Protein AF-A0A2I0TEC6-F1 (afdb_monomer_lite)

Organism: NCBI:txid1758121

InterPro domains:
  IPR001214 SET domain [PF00856] (135-244)
  IPR001214 SET domain [PS50280] (122-244)
  IPR007237 CD20-like, transmembrane domain [PF04103] (288-360)
  IPR017155 Histone-lysine N-methyltransferase SETD7 [PS51577] (3-281)
  IPR044436 SETD7, SET domain [cd10530] (123-245)
  IPR046341 SET domain superfamily [G3DSA:2.170.270.10] (109-244)
  IPR046341 SET domain superfamily [SSF82199] (108-261)
  IPR054533 Histone-lysine methyltransferase SETD7, N-terminal [PF22648] (5-74)

Secondary structure (DSSP, 8-state):
--------EEEEE-TTS-EEEEE--TTS---EEEEEEEPTTSSEEEEEEEETTEEEEEEEEEEEEEETTEEEEEEPTTPPPB-TTBTB--GGGG-TTS-------------S-----HHHHHHEEEEE-SSTT--EEEEESS-B-TT-EEEEE--EEEEHHHHHTS-GGG-TT-EE-SSSEEEE--TTTTSTTT--S--GGGPEE-SS-SEEEEEEEETTTEEEEEEEESS-B-TTPEEEE-----SS-TT-SS-SS-HHHHHHHHHHHHHHHHHH-TTSS-SS------------------TTTHHHHHHHHHHHHHHHHHTT-HHHHHHHHHHHHHHHHHHHHHHHHHHHHHHHHHHHHTT--------------------------

pLDDT: mean 72.59, std 25.25, range [22.59, 98.75]

Radius of gyration: 31.54 Å; chains: 1; bounding box: 117×56×92 Å

Sequence (389 aa):
MCVRINKCLVYAAKQDGGSLVGEVNEEGEMTGEKIAYVYPDGKTAYSGRFIDGEMIEAKLATLTSVEDGKPQFEVVPGSAKLASGCGALHSVCLAERHASHTVSYPPYRCSKVTRVNHQAGGKVYVDVSLISSAGEGLFSKIAAEASTVMSFYNGVRITHQEVDSRDWALNGNTISLDEETVIDVPEPYNHAAKYCASLGHKANHSFTPNCIYDPFVHPRFGPIKCIRTIRAVEKDEELTVAYGYDHNPVGQNGPEAPEWYQLELKAFQAAQQNYSDPSLENEDLLCSGLSSESDTCLPVANPFCALQVMGVPGVLALFSSQRKNPVLVNVLIVASIVSCVAILIVIVYSSLTLNYGEEEELSSAPIHVIHTVLGAEFLTSQIGFQPRT

Structure (mmCIF, N/CA/C/O backbone):
data_AF-A0A2I0TEC6-F1
#
_entry.id   AF-A0A2I0TEC6-F1
#
loop_
_atom_site.group_PDB
_atom_site.id
_atom_site.type_symbol
_atom_site.label_atom_id
_atom_site.label_alt_id
_atom_site.label_comp_id
_atom_site.label_asym_id
_atom_site.label_entity_id
_atom_site.label_seq_id
_atom_site.pdbx_PDB_ins_code
_atom_site.Cartn_x
_atom_site.Cartn_y
_atom_site.Cartn_z
_atom_site.occupancy
_atom_site.B_iso_or_equiv
_atom_site.auth_seq_id
_atom_site.auth_comp_id
_atom_site.auth_asym_id
_atom_site.auth_atom_id
_atom_site.pdbx_PDB_model_num
ATOM 1 N N . MET A 1 1 ? -26.319 22.690 38.314 1.00 34.12 1 MET A N 1
ATOM 2 C CA . MET A 1 1 ? -25.670 21.363 38.314 1.00 34.12 1 MET A CA 1
ATOM 3 C C . MET A 1 1 ? -26.484 20.447 37.410 1.00 34.12 1 MET A C 1
ATOM 5 O O . MET A 1 1 ? -27.540 19.984 37.809 1.00 34.12 1 MET A O 1
ATOM 9 N N . CYS A 1 2 ? -26.060 20.289 36.159 1.00 22.59 2 CYS A N 1
ATOM 10 C CA . CYS A 1 2 ? -26.594 19.295 35.229 1.00 22.59 2 CYS A CA 1
ATOM 11 C C . CYS A 1 2 ? -25.432 18.942 34.299 1.00 22.59 2 CYS A C 1
ATOM 13 O O . CYS A 1 2 ? -25.095 19.706 33.399 1.00 22.59 2 CYS A O 1
ATOM 15 N N . VAL A 1 3 ? -24.726 17.862 34.627 1.00 28.20 3 VAL A N 1
ATOM 16 C CA . VAL A 1 3 ? -23.603 17.359 33.837 1.00 28.20 3 VAL A CA 1
ATOM 17 C C . VAL A 1 3 ? -24.204 16.438 32.778 1.00 28.20 3 VAL A C 1
ATOM 19 O O . VAL A 1 3 ? -24.692 15.360 33.108 1.00 28.20 3 VAL A O 1
ATOM 22 N N . ARG A 1 4 ? -24.210 16.859 31.511 1.00 29.78 4 ARG A N 1
ATOM 23 C CA . ARG A 1 4 ? -24.381 15.931 30.386 1.00 29.78 4 ARG A CA 1
ATOM 24 C C . ARG A 1 4 ? -22.997 15.410 30.011 1.00 29.78 4 ARG A C 1
ATOM 26 O O . ARG A 1 4 ? -22.290 16.047 29.242 1.00 29.78 4 ARG A O 1
ATOM 33 N N . ILE A 1 5 ? -22.613 14.269 30.580 1.00 41.50 5 ILE A N 1
ATOM 34 C CA . ILE A 1 5 ? -21.469 13.478 30.110 1.00 41.50 5 ILE A CA 1
ATOM 35 C C . ILE A 1 5 ? -21.964 12.670 28.909 1.00 41.50 5 ILE A C 1
ATOM 37 O O . ILE A 1 5 ? -22.405 11.534 29.067 1.00 41.50 5 ILE A O 1
ATOM 41 N N . ASN A 1 6 ? -21.956 13.254 27.713 1.00 42.88 6 ASN A N 1
ATOM 42 C CA . ASN A 1 6 ? -22.162 12.471 26.499 1.00 42.88 6 ASN A CA 1
ATOM 43 C C . ASN A 1 6 ? -20.790 12.093 25.946 1.00 42.88 6 ASN A C 1
ATOM 45 O O . ASN A 1 6 ? -20.133 12.893 25.293 1.00 42.88 6 ASN A O 1
ATOM 49 N N . LYS A 1 7 ? -20.377 10.859 26.245 1.00 54.72 7 LYS A N 1
ATOM 50 C CA . LYS A 1 7 ? -19.297 10.138 25.564 1.00 54.72 7 LYS A CA 1
ATOM 51 C C . LYS A 1 7 ? -19.618 10.103 24.068 1.00 54.72 7 LYS A C 1
ATOM 53 O O . LYS A 1 7 ? -20.431 9.288 23.631 1.00 54.72 7 LYS A O 1
ATOM 58 N N . CYS A 1 8 ? -19.063 11.036 23.303 1.00 65.88 8 CYS A N 1
ATOM 59 C CA . CYS A 1 8 ? -19.247 11.074 21.860 1.00 65.88 8 CYS A CA 1
ATOM 60 C C . CYS A 1 8 ? -18.407 9.959 21.236 1.00 65.88 8 CYS A C 1
ATOM 62 O O . CYS A 1 8 ? -17.189 9.919 21.400 1.00 65.88 8 CYS A O 1
ATOM 64 N N . LEU A 1 9 ? -19.071 9.043 20.537 1.00 74.44 9 LEU A N 1
ATOM 65 C CA . LEU A 1 9 ? -18.396 8.123 19.639 1.00 74.44 9 LEU A CA 1
ATOM 66 C C . LEU A 1 9 ? -17.960 8.915 18.406 1.00 74.44 9 LEU A C 1
ATOM 68 O O . LEU A 1 9 ? -18.792 9.559 17.766 1.00 74.44 9 LEU A O 1
ATOM 72 N N . VAL A 1 10 ? -16.675 8.871 18.078 1.00 77.31 10 VAL A N 1
ATOM 73 C CA . VAL A 1 10 ? -16.126 9.597 16.929 1.00 77.31 10 VAL A CA 1
ATOM 74 C C . VAL A 1 10 ? -15.660 8.599 15.875 1.00 77.31 10 VAL A C 1
ATOM 76 O O . VAL A 1 10 ? -15.086 7.568 16.209 1.00 77.31 10 VAL A O 1
ATOM 79 N N . TYR A 1 11 ? -15.913 8.914 14.604 1.00 76.69 11 TYR A N 1
ATOM 80 C CA . TYR A 1 11 ? -15.337 8.229 13.448 1.00 76.69 11 TYR A CA 1
ATOM 81 C C . TYR A 1 11 ? -14.369 9.187 12.762 1.00 76.69 11 TYR A C 1
ATOM 83 O O . TYR A 1 11 ? -14.788 10.127 12.089 1.00 76.69 11 TYR A O 1
ATOM 91 N N . ALA A 1 12 ? -13.071 8.962 12.937 1.00 74.38 12 ALA A N 1
ATOM 92 C CA . ALA A 1 12 ? -12.045 9.730 12.246 1.00 74.38 12 ALA A CA 1
ATOM 93 C C . ALA A 1 12 ? -11.629 8.974 10.980 1.00 74.38 12 ALA A C 1
ATOM 95 O O . ALA A 1 12 ? -10.814 8.051 11.046 1.00 74.38 12 ALA A O 1
ATOM 96 N N . ALA A 1 13 ? -12.230 9.334 9.843 1.00 76.62 13 ALA A N 1
ATOM 97 C CA . ALA A 1 13 ? -11.869 8.783 8.541 1.00 76.62 13 ALA A CA 1
ATOM 98 C C . ALA A 1 13 ? -10.484 9.283 8.111 1.00 76.62 13 ALA A C 1
ATOM 100 O O . ALA A 1 13 ? -10.182 10.474 8.196 1.00 76.62 13 ALA A O 1
ATOM 101 N N . LYS A 1 14 ? -9.645 8.365 7.638 1.00 76.31 14 LYS A N 1
ATOM 102 C CA . LYS A 1 14 ? -8.338 8.660 7.056 1.00 76.31 14 LYS A CA 1
ATOM 103 C C . LYS A 1 14 ? -8.447 8.686 5.534 1.00 76.31 14 LYS A C 1
ATOM 105 O O . LYS A 1 14 ? -9.294 8.015 4.949 1.00 76.31 14 LYS A O 1
ATOM 110 N N . GLN A 1 15 ? -7.557 9.439 4.891 1.00 78.00 15 GLN A N 1
ATOM 111 C CA . GLN A 1 15 ? -7.511 9.564 3.427 1.00 78.00 15 GLN A CA 1
ATOM 112 C C . GLN A 1 15 ? -7.308 8.211 2.719 1.00 78.00 15 GLN A C 1
ATOM 114 O O . GLN A 1 15 ? -7.728 8.041 1.581 1.00 78.00 15 GLN A O 1
ATOM 119 N N . ASP A 1 16 ? -6.716 7.234 3.410 1.00 76.38 16 ASP A N 1
ATOM 120 C CA . ASP A 1 16 ? -6.449 5.889 2.897 1.00 76.38 16 ASP A CA 1
ATOM 121 C C . ASP A 1 16 ? -7.663 4.932 2.917 1.00 76.38 16 ASP A C 1
ATOM 123 O O . ASP A 1 16 ? -7.581 3.815 2.385 1.00 76.38 16 ASP A O 1
ATOM 127 N N . GLY A 1 17 ? -8.790 5.372 3.491 1.00 83.00 17 GLY A N 1
ATOM 128 C CA . GLY A 1 17 ? -10.029 4.609 3.663 1.00 83.00 17 GLY A CA 1
ATOM 129 C C . GLY A 1 17 ? -10.168 3.919 5.026 1.00 83.00 17 GLY A C 1
ATOM 130 O O . GLY A 1 17 ? -11.233 3.383 5.325 1.00 83.00 17 GLY A O 1
ATOM 131 N N . GLY A 1 18 ? -9.130 3.920 5.866 1.00 87.69 18 GLY A N 1
ATOM 132 C CA . GLY A 1 18 ? -9.217 3.448 7.246 1.00 87.69 18 GLY A CA 1
ATOM 133 C C . GLY A 1 18 ? -9.944 4.442 8.155 1.00 87.69 18 GLY A C 1
ATOM 134 O O . GLY A 1 18 ? -10.131 5.610 7.815 1.00 87.69 18 GLY A O 1
ATOM 135 N N . SER A 1 19 ? -10.342 4.003 9.347 1.00 90.56 19 SER A N 1
ATOM 136 C CA . SER A 1 19 ? -10.942 4.891 10.349 1.00 90.56 19 SER A CA 1
ATOM 137 C C . SER A 1 19 ? -10.558 4.518 11.774 1.00 90.56 19 SER A C 1
ATOM 139 O O . SER A 1 19 ? -10.390 3.346 12.097 1.00 90.56 19 SER A O 1
ATOM 141 N N . LEU A 1 20 ? -10.417 5.520 12.642 1.00 91.56 20 LEU A N 1
ATOM 142 C CA . LEU A 1 20 ? -10.380 5.315 14.091 1.00 91.56 20 LEU A CA 1
ATOM 143 C C . LEU A 1 20 ? -11.779 5.513 14.662 1.00 91.56 20 LEU A C 1
ATOM 145 O O . LEU A 1 20 ? -12.455 6.483 14.317 1.00 91.56 20 LEU A O 1
ATOM 149 N N . VAL A 1 21 ? -12.188 4.603 15.541 1.00 92.06 21 VAL A N 1
ATOM 150 C CA . VAL A 1 21 ? -13.490 4.634 16.193 1.00 92.06 21 VAL A CA 1
ATOM 151 C C . VAL A 1 21 ? -13.386 4.315 17.677 1.00 92.06 21 VAL A C 1
ATOM 153 O O . VAL A 1 21 ? -12.725 3.360 18.084 1.00 92.06 21 VAL A O 1
ATOM 156 N N . GLY A 1 22 ? -14.050 5.121 18.498 1.00 90.12 22 GLY A N 1
ATOM 157 C CA . GLY A 1 22 ? -14.040 4.970 19.947 1.00 90.12 22 GLY A CA 1
ATOM 158 C C . GLY A 1 22 ? -14.716 6.136 20.656 1.00 90.12 22 GLY A C 1
ATOM 159 O O . GLY A 1 22 ? -15.071 7.139 20.034 1.00 90.12 22 GLY A O 1
ATOM 160 N N . GLU A 1 23 ? -14.932 5.975 21.960 1.00 89.88 23 GLU A N 1
ATOM 161 C CA . GLU A 1 23 ? -15.299 7.094 22.829 1.00 89.88 23 GLU A CA 1
ATOM 162 C C . GLU A 1 23 ? -14.054 7.959 23.056 1.00 89.88 23 GLU A C 1
ATOM 164 O O . GLU A 1 23 ? -13.007 7.431 23.437 1.00 89.88 23 GLU A O 1
ATOM 169 N N . VAL A 1 24 ? -14.176 9.267 22.829 1.00 88.50 24 VAL A N 1
ATOM 170 C CA . VAL A 1 24 ? -13.091 10.222 23.097 1.00 88.50 24 VAL A CA 1
ATOM 171 C C . VAL A 1 24 ? -12.995 10.576 24.584 1.00 88.50 24 VAL A C 1
ATOM 173 O O . VAL A 1 24 ? -13.981 10.466 25.324 1.00 88.50 24 VAL A O 1
ATOM 176 N N . ASN A 1 25 ? -11.807 10.992 25.026 1.00 88.69 25 ASN A N 1
ATOM 177 C CA . ASN A 1 25 ? -11.588 11.509 26.381 1.00 88.69 25 ASN A CA 1
ATOM 178 C C . ASN A 1 25 ? -12.193 12.925 26.556 1.00 88.69 25 ASN A C 1
ATOM 180 O O . ASN A 1 25 ? -12.841 13.462 25.656 1.00 88.69 25 ASN A O 1
ATOM 184 N N . GLU A 1 26 ? -12.001 13.537 27.730 1.00 88.50 26 GLU A N 1
ATOM 185 C CA . GLU A 1 26 ? -12.513 14.888 28.038 1.00 88.50 26 GLU A CA 1
ATOM 186 C C . GLU A 1 26 ? -11.927 15.986 27.130 1.00 88.50 26 GLU A C 1
ATOM 188 O O . GLU A 1 26 ? -12.551 17.030 26.951 1.00 88.50 26 GLU A O 1
ATOM 193 N N . GLU A 1 27 ? -10.768 15.729 26.523 1.00 87.06 27 GLU A N 1
ATOM 194 C CA . GLU A 1 27 ? -10.057 16.627 25.605 1.00 87.06 27 GLU A CA 1
ATOM 195 C C . GLU A 1 27 ? -10.466 16.407 24.135 1.00 87.06 27 GLU A C 1
ATOM 197 O O . GLU A 1 27 ? -10.065 17.165 23.255 1.00 87.06 27 GLU A O 1
ATOM 202 N N . GLY A 1 28 ? -11.322 15.414 23.857 1.00 85.56 28 GLY A N 1
ATOM 203 C CA . GLY A 1 28 ? -11.762 15.074 22.502 1.00 85.56 28 GLY A CA 1
ATOM 204 C C . GLY A 1 28 ? -10.792 14.170 21.734 1.00 85.56 28 GLY A C 1
ATOM 205 O O . GLY A 1 28 ? -10.959 13.977 20.530 1.00 85.56 28 GLY A O 1
ATOM 206 N N . GLU A 1 29 ? -9.810 13.589 22.415 1.00 87.81 29 GLU A N 1
ATOM 207 C CA . GLU A 1 29 ? -8.781 12.733 21.833 1.00 87.81 29 GLU A CA 1
ATOM 208 C C . GLU A 1 29 ? -9.195 11.258 21.828 1.00 87.81 29 GLU A C 1
ATOM 210 O O . GLU A 1 29 ? -9.935 10.774 22.694 1.00 87.81 29 GLU A O 1
ATOM 215 N N . MET A 1 30 ? -8.640 10.501 20.879 1.00 89.38 30 MET A N 1
ATOM 216 C CA . MET A 1 30 ? -8.808 9.048 20.775 1.00 89.38 30 MET A CA 1
ATOM 217 C C . MET A 1 30 ? -7.913 8.312 21.785 1.00 89.38 30 MET A C 1
ATOM 219 O O . MET A 1 30 ? -7.008 7.561 21.409 1.00 89.38 30 MET A O 1
ATOM 223 N N . THR A 1 31 ? -8.199 8.508 23.074 1.00 92.56 31 THR A N 1
ATOM 224 C CA . THR A 1 31 ? -7.456 7.933 24.203 1.00 92.56 31 THR A CA 1
ATOM 225 C C . THR A 1 31 ? -8.357 7.041 25.063 1.00 92.56 31 THR A C 1
ATOM 227 O O . THR A 1 31 ? -9.290 7.517 25.707 1.00 92.56 31 THR A O 1
ATOM 230 N N . GLY A 1 32 ? -8.074 5.734 25.114 1.00 91.94 32 GLY A N 1
ATOM 231 C CA . GLY A 1 32 ? -8.857 4.778 25.902 1.00 91.94 32 GLY A CA 1
ATOM 232 C C . GLY A 1 32 ? -8.589 3.302 25.592 1.00 91.94 32 GLY A C 1
ATOM 233 O O . GLY A 1 32 ? -7.899 2.959 24.639 1.00 91.94 32 GLY A O 1
ATOM 234 N N . GLU A 1 33 ? -9.171 2.413 26.405 1.00 92.94 33 GLU A N 1
ATOM 235 C CA . GLU A 1 33 ? -9.021 0.941 26.332 1.00 92.94 33 GLU A CA 1
ATOM 236 C C . GLU A 1 33 ? -9.929 0.258 25.291 1.00 92.94 33 GLU A C 1
ATOM 238 O O . GLU A 1 33 ? -9.792 -0.936 25.018 1.00 92.94 33 GLU A O 1
ATOM 243 N N . LYS A 1 34 ? -10.921 0.987 24.769 1.00 91.69 34 LYS A N 1
ATOM 244 C CA . LYS A 1 34 ? -11.964 0.476 23.864 1.00 91.69 34 LYS A CA 1
ATOM 245 C C . LYS A 1 34 ? -12.016 1.285 22.573 1.00 91.69 34 LYS A C 1
ATOM 247 O O . LYS A 1 34 ? -13.082 1.726 22.151 1.00 91.69 34 LYS A O 1
ATOM 252 N N . ILE A 1 35 ? -10.851 1.501 21.982 1.00 93.56 35 ILE A N 1
ATOM 253 C CA . ILE A 1 35 ? -10.704 2.179 20.697 1.00 93.56 35 ILE A CA 1
ATOM 254 C C . ILE A 1 35 ? -10.353 1.132 19.648 1.00 93.56 35 ILE A C 1
ATOM 256 O O . ILE A 1 35 ? -9.747 0.099 19.951 1.00 93.56 35 ILE A O 1
ATOM 260 N N . ALA A 1 36 ? -10.782 1.361 18.414 1.00 93.44 36 ALA A N 1
ATOM 261 C CA . ALA A 1 36 ? -10.464 0.495 17.302 1.00 93.44 36 ALA A CA 1
ATOM 262 C C . ALA A 1 36 ? -10.007 1.280 16.076 1.00 93.44 36 ALA A C 1
ATOM 264 O O . ALA A 1 36 ? -10.571 2.313 15.733 1.00 93.44 36 ALA A O 1
ATOM 265 N N . TYR A 1 37 ? -9.014 0.740 15.379 1.00 92.62 37 TYR A N 1
ATOM 266 C CA . TYR A 1 37 ? -8.737 1.098 13.995 1.00 92.62 37 TYR A CA 1
ATOM 267 C C . TYR A 1 37 ? -9.458 0.104 13.088 1.00 92.62 37 TYR A C 1
ATOM 269 O O . TYR A 1 37 ? -9.184 -1.092 13.174 1.00 92.62 37 TYR A O 1
ATOM 277 N N . VAL A 1 38 ? -10.347 0.582 12.224 1.00 91.94 38 VAL A N 1
ATOM 278 C CA . VAL A 1 38 ? -11.033 -0.201 11.193 1.00 91.94 38 VAL A CA 1
ATOM 279 C C . VAL A 1 38 ? -10.334 0.031 9.860 1.00 91.94 38 VAL A C 1
ATOM 281 O O . VAL A 1 38 ? -10.076 1.165 9.459 1.00 91.94 38 VAL A O 1
ATOM 284 N N . TYR A 1 39 ? -10.008 -1.056 9.178 1.00 90.44 39 TYR A N 1
ATOM 285 C CA . TYR A 1 39 ? -9.354 -1.026 7.880 1.00 90.44 39 TYR A CA 1
ATOM 286 C C . TYR A 1 39 ? -10.312 -0.614 6.743 1.00 90.44 39 TYR A C 1
ATOM 288 O O . TYR A 1 39 ? -11.530 -0.664 6.922 1.00 90.44 39 TYR A O 1
ATOM 296 N N . PRO A 1 40 ? -9.794 -0.291 5.537 1.00 89.38 40 PRO A N 1
ATOM 297 C CA . PRO A 1 40 ? -10.619 0.137 4.398 1.00 89.38 40 PRO A CA 1
ATOM 298 C C . PRO A 1 40 ? -11.671 -0.866 3.909 1.00 89.38 40 PRO A C 1
ATOM 300 O O . PRO A 1 40 ? -12.539 -0.512 3.122 1.00 89.38 40 PRO A O 1
ATOM 303 N N . ASP A 1 41 ? -11.597 -2.128 4.339 1.00 85.81 41 ASP A N 1
ATOM 304 C CA . ASP A 1 41 ? -12.626 -3.130 4.038 1.00 85.81 41 ASP A CA 1
ATOM 305 C C . ASP A 1 41 ? -13.885 -2.987 4.913 1.00 85.81 41 ASP A C 1
ATOM 307 O O . ASP A 1 41 ? -14.847 -3.731 4.723 1.00 85.81 41 ASP A O 1
ATOM 311 N N . GLY A 1 42 ? -13.873 -2.068 5.886 1.00 86.88 42 GLY A N 1
ATOM 312 C CA . GLY A 1 42 ? -14.975 -1.827 6.811 1.00 86.88 42 GLY A CA 1
ATOM 313 C C . GLY A 1 42 ? -15.273 -3.005 7.740 1.00 86.88 42 GLY A C 1
ATOM 314 O O . GLY A 1 42 ? -16.328 -3.025 8.364 1.00 86.88 42 GLY A O 1
ATOM 315 N N . LYS A 1 43 ? -14.390 -4.008 7.816 1.00 88.19 43 LYS A N 1
ATOM 316 C CA . LYS A 1 43 ? -14.617 -5.251 8.569 1.00 88.19 43 LYS A CA 1
ATOM 317 C C . LYS A 1 43 ? -13.444 -5.601 9.465 1.00 88.19 43 LYS A C 1
ATOM 319 O O . LYS A 1 43 ? -13.637 -5.884 10.642 1.00 88.19 43 LYS A O 1
ATOM 324 N N . THR A 1 44 ? -12.231 -5.598 8.928 1.00 89.19 44 THR A N 1
ATOM 325 C CA . THR A 1 44 ? -11.026 -5.929 9.685 1.00 89.19 44 THR A CA 1
ATOM 326 C C . THR A 1 44 ? -10.705 -4.776 10.626 1.00 89.19 44 THR A C 1
ATOM 328 O O . THR A 1 44 ? -10.705 -3.618 10.210 1.00 89.19 44 THR A O 1
ATOM 331 N N . ALA A 1 45 ? -10.390 -5.068 11.885 1.00 91.12 45 ALA A N 1
ATOM 332 C CA . ALA A 1 45 ? -10.061 -4.039 12.860 1.00 91.12 45 ALA A CA 1
ATOM 333 C C . ALA A 1 45 ? -8.939 -4.454 13.820 1.00 91.12 45 ALA A C 1
ATOM 335 O O . ALA A 1 45 ? -8.704 -5.635 14.071 1.00 91.12 45 ALA A O 1
ATOM 336 N N . TYR A 1 46 ? -8.271 -3.466 14.405 1.00 91.12 46 TYR A N 1
ATOM 337 C CA . TYR A 1 46 ? -7.482 -3.630 15.622 1.00 91.12 46 TYR A CA 1
ATOM 338 C C . TYR A 1 46 ? -8.189 -2.920 16.760 1.00 91.12 46 TYR A C 1
ATOM 340 O O . TYR A 1 46 ? -8.292 -1.701 16.726 1.00 91.12 46 TYR A O 1
ATOM 348 N N . SER A 1 47 ? -8.649 -3.673 17.758 1.00 93.38 47 SER A N 1
ATOM 349 C CA . SER A 1 47 ? -9.372 -3.143 18.915 1.00 93.38 47 SER A CA 1
ATOM 350 C C . SER A 1 47 ? -8.562 -3.316 20.198 1.00 93.38 47 SER A C 1
ATOM 352 O O . SER A 1 47 ? -8.007 -4.390 20.458 1.00 93.38 47 SER A O 1
ATOM 354 N N . GLY A 1 48 ? -8.474 -2.254 20.994 1.00 93.94 48 GLY A N 1
ATOM 355 C CA . GLY A 1 48 ? -7.804 -2.248 22.287 1.00 93.94 48 GLY A CA 1
ATOM 356 C C . GLY A 1 48 ? -7.458 -0.840 22.755 1.00 93.94 48 GLY A C 1
ATOM 357 O O . GLY A 1 48 ? -8.249 0.093 22.607 1.00 93.94 48 GLY A O 1
ATOM 358 N N . ARG A 1 49 ? -6.266 -0.703 23.334 1.00 94.50 49 ARG A N 1
ATOM 359 C CA . ARG A 1 49 ? -5.781 0.517 23.967 1.00 94.50 49 ARG A CA 1
ATOM 360 C C . ARG A 1 49 ? -5.085 1.438 22.977 1.00 94.50 49 ARG A C 1
ATOM 362 O O . ARG A 1 49 ? -4.080 1.053 22.373 1.00 94.50 49 ARG A O 1
ATOM 369 N N . PHE A 1 50 ? -5.590 2.662 22.881 1.00 94.00 50 PHE A N 1
ATOM 370 C CA . PHE A 1 50 ? -5.011 3.753 22.102 1.00 94.00 50 PHE A CA 1
ATOM 371 C C . PHE A 1 50 ? -4.783 4.976 22.997 1.00 94.00 50 PHE A C 1
ATOM 373 O O . PHE A 1 50 ? -5.501 5.163 23.981 1.00 94.00 50 PHE A O 1
ATOM 380 N N . ILE A 1 51 ? -3.770 5.779 22.678 1.00 92.81 51 ILE A N 1
ATOM 381 C CA . ILE A 1 51 ? -3.495 7.076 23.310 1.00 92.81 51 ILE A CA 1
ATOM 382 C C . ILE A 1 51 ? -3.264 8.073 22.182 1.00 92.81 51 ILE A C 1
ATOM 384 O O . ILE A 1 51 ? -2.423 7.814 21.330 1.00 92.81 51 ILE A O 1
ATOM 388 N N . ASP A 1 52 ? -4.039 9.154 22.158 1.00 89.38 52 ASP A N 1
ATOM 389 C CA . ASP A 1 52 ? -4.0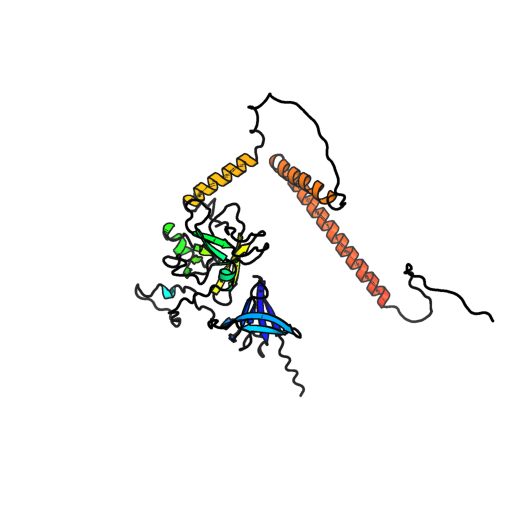31 10.172 21.101 1.00 89.38 52 ASP A CA 1
ATOM 390 C C . ASP A 1 52 ? -4.090 9.568 19.679 1.00 89.38 52 ASP A C 1
ATOM 392 O O . ASP A 1 52 ? -3.364 9.920 18.755 1.00 89.38 52 ASP A O 1
ATOM 396 N N . GLY A 1 53 ? -4.921 8.533 19.509 1.00 87.62 53 GLY A N 1
A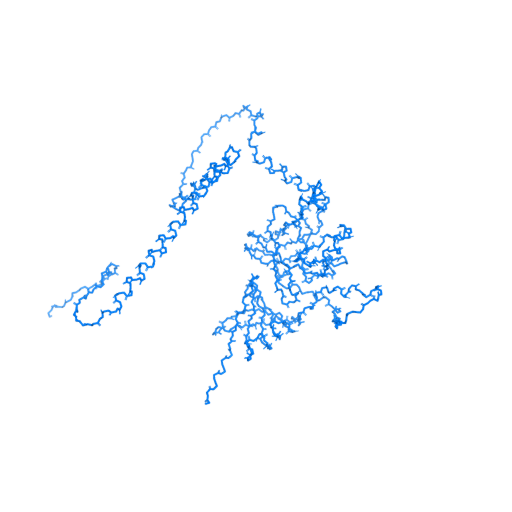TOM 397 C CA . GLY A 1 53 ? -5.058 7.816 18.238 1.00 87.62 53 GLY A CA 1
ATOM 398 C C . GLY A 1 53 ? -3.893 6.883 17.877 1.00 87.62 53 GLY A C 1
ATOM 399 O O . GLY A 1 53 ? -3.993 6.153 16.885 1.00 87.62 53 GLY A O 1
ATOM 400 N N . GLU A 1 54 ? -2.832 6.818 18.682 1.00 89.44 54 GLU A N 1
ATOM 401 C CA . GLU A 1 54 ? -1.752 5.848 18.525 1.00 89.44 54 GLU A CA 1
ATOM 402 C C . GLU A 1 54 ? -2.099 4.508 19.177 1.00 89.44 54 GLU A C 1
ATOM 404 O O . GLU A 1 54 ? -2.524 4.432 20.330 1.00 89.44 54 GLU A O 1
ATOM 409 N N . MET A 1 55 ? -1.889 3.414 18.443 1.00 90.31 55 MET A N 1
ATOM 410 C CA . MET A 1 55 ? -2.163 2.061 18.920 1.00 90.31 55 MET A CA 1
ATOM 411 C C . MET A 1 55 ? -1.112 1.628 19.947 1.00 90.31 55 MET A C 1
ATOM 413 O O . MET A 1 55 ? 0.004 1.268 19.586 1.00 90.31 55 MET A O 1
ATOM 417 N N . ILE A 1 56 ? -1.456 1.580 21.232 1.00 90.62 56 ILE A N 1
ATOM 418 C CA . ILE A 1 56 ? -0.507 1.131 22.260 1.00 90.62 56 ILE A CA 1
ATOM 419 C C . ILE A 1 56 ? -0.582 -0.380 22.456 1.00 90.62 56 ILE A C 1
ATOM 421 O O . ILE A 1 56 ? 0.440 -1.043 22.614 1.00 90.62 56 ILE A O 1
ATOM 425 N N . GLU A 1 57 ? -1.791 -0.938 22.458 1.00 91.00 57 GLU A N 1
ATOM 426 C CA . GLU A 1 57 ? -1.993 -2.371 22.644 1.00 91.00 57 GLU A CA 1
ATOM 427 C C . GLU A 1 57 ? -3.359 -2.806 22.111 1.00 91.00 57 GLU A C 1
ATOM 429 O O . GLU A 1 57 ? -4.376 -2.652 22.780 1.00 91.00 57 GLU A O 1
ATOM 434 N N . ALA A 1 58 ? -3.395 -3.403 20.924 1.00 89.38 58 ALA A N 1
ATOM 435 C CA . ALA A 1 58 ? -4.632 -3.861 20.304 1.00 89.38 58 ALA A CA 1
ATOM 436 C C . ALA A 1 58 ? -4.547 -5.315 19.845 1.00 89.38 58 ALA A C 1
ATOM 438 O O . ALA A 1 58 ? -3.476 -5.843 19.537 1.00 89.38 58 ALA A O 1
ATOM 439 N N . LYS A 1 59 ? -5.702 -5.974 19.799 1.00 87.94 59 LYS A N 1
ATOM 440 C CA . LYS A 1 59 ? -5.868 -7.310 19.229 1.00 87.94 59 LYS A CA 1
ATOM 441 C C . LYS A 1 59 ? -6.616 -7.225 17.912 1.00 87.94 59 LYS A C 1
ATOM 443 O O . LYS A 1 59 ? -7.417 -6.316 17.701 1.00 87.94 59 LYS A O 1
ATOM 448 N N . LEU A 1 60 ? -6.354 -8.191 17.037 1.00 87.81 60 LEU A N 1
ATOM 449 C CA . LEU A 1 60 ? -7.110 -8.327 15.799 1.00 87.81 60 LEU A CA 1
ATOM 450 C C . LEU A 1 60 ? -8.573 -8.620 16.139 1.00 87.81 60 LEU A C 1
ATOM 452 O O . LEU A 1 60 ? -8.857 -9.484 16.968 1.00 87.81 60 LEU A O 1
ATOM 456 N N . ALA A 1 61 ? -9.481 -7.910 15.491 1.00 90.56 61 ALA A N 1
ATOM 457 C CA . ALA A 1 61 ? -10.913 -8.030 15.672 1.00 90.56 61 ALA A CA 1
ATOM 458 C C . ALA A 1 61 ? -11.646 -7.887 14.333 1.00 90.56 61 ALA A C 1
ATOM 460 O O . ALA A 1 61 ? -11.078 -7.421 13.344 1.00 90.56 61 ALA A O 1
ATOM 461 N N . THR A 1 62 ? -12.914 -8.284 14.317 1.00 91.19 62 THR A N 1
ATOM 462 C CA . THR A 1 62 ? -13.829 -8.097 13.188 1.00 91.19 62 THR A CA 1
ATOM 463 C C . THR A 1 62 ? -14.989 -7.219 13.636 1.00 91.19 62 THR A C 1
ATOM 465 O O . THR A 1 62 ? -15.567 -7.471 14.692 1.00 91.19 62 THR A O 1
ATOM 468 N N . LEU A 1 63 ? -15.325 -6.193 12.855 1.00 90.62 63 LEU A N 1
ATOM 469 C CA . LEU A 1 63 ? -16.553 -5.420 13.020 1.00 90.62 63 LEU A CA 1
ATOM 470 C C . LEU A 1 63 ? -17.741 -6.299 12.611 1.00 90.62 63 LEU A C 1
ATOM 472 O O . LEU A 1 63 ? -17.858 -6.672 11.442 1.00 90.62 63 LEU A O 1
ATOM 476 N N . THR A 1 64 ? -18.593 -6.657 13.570 1.00 92.31 64 THR A N 1
ATOM 477 C CA . THR A 1 64 ? -19.718 -7.583 13.354 1.00 92.31 64 THR A CA 1
ATOM 478 C C . THR A 1 64 ? -21.036 -6.854 13.131 1.00 92.31 64 THR A C 1
ATOM 480 O O . THR A 1 64 ? -21.800 -7.222 12.240 1.00 92.31 64 THR A O 1
ATOM 483 N N . SER A 1 65 ? -21.303 -5.806 13.909 1.00 90.00 65 SER A N 1
ATOM 484 C CA . SER A 1 65 ? -22.516 -4.996 13.804 1.00 90.00 65 SER A CA 1
ATOM 485 C C . SER A 1 65 ? -22.275 -3.562 14.273 1.00 90.00 65 SER A C 1
ATOM 487 O O . SER A 1 65 ? -21.252 -3.241 14.881 1.00 90.00 65 SER A O 1
ATOM 489 N N . VAL A 1 66 ? -23.232 -2.685 13.970 1.00 87.56 66 VAL A N 1
ATOM 490 C CA . VAL A 1 66 ? -23.306 -1.330 14.518 1.00 87.56 66 VAL A CA 1
ATOM 491 C C . VAL A 1 66 ? -24.684 -1.178 15.158 1.00 87.56 66 VAL A C 1
ATOM 493 O O . VAL A 1 66 ? -25.692 -1.185 14.456 1.00 87.56 66 VAL A O 1
ATOM 496 N N . GLU A 1 67 ? -24.728 -1.070 16.483 1.00 87.00 67 GLU A N 1
ATOM 497 C CA . GLU A 1 67 ? -25.961 -0.958 17.274 1.00 87.00 67 GLU A CA 1
ATOM 498 C C . GLU A 1 67 ? -26.031 0.434 17.900 1.00 87.00 67 GLU A C 1
ATOM 500 O O . GLU A 1 67 ? -25.101 0.847 18.590 1.00 87.00 67 GLU A O 1
ATOM 505 N N . ASP A 1 68 ? -27.100 1.188 17.629 1.00 82.69 68 ASP A N 1
ATOM 506 C CA . ASP A 1 68 ? -27.257 2.585 18.071 1.00 82.69 68 ASP A CA 1
ATOM 507 C C . ASP A 1 68 ? -26.044 3.471 17.729 1.00 82.69 68 ASP A C 1
ATOM 509 O O . ASP A 1 68 ? -25.594 4.308 18.515 1.00 82.69 68 ASP A O 1
ATOM 513 N N . GLY A 1 69 ? -25.467 3.241 16.546 1.00 76.75 69 GLY A N 1
ATOM 514 C CA . GLY A 1 69 ? -24.264 3.924 16.075 1.00 76.75 69 GLY A CA 1
ATOM 515 C C . GLY A 1 69 ? -22.961 3.421 16.699 1.00 76.75 69 GLY A C 1
ATOM 516 O O . GLY A 1 69 ? -21.910 3.895 16.294 1.00 76.75 69 GLY A O 1
ATOM 517 N N . LYS A 1 70 ? -22.990 2.461 17.634 1.00 83.62 70 LYS A N 1
ATOM 518 C CA . LYS A 1 70 ? -21.801 1.910 18.300 1.00 83.62 70 LYS A CA 1
ATOM 519 C C . LYS A 1 70 ? -21.311 0.635 17.611 1.00 83.62 70 LYS A C 1
ATOM 521 O O . LYS A 1 70 ? -22.079 -0.323 17.506 1.00 83.62 70 LYS A O 1
ATOM 526 N N . PRO A 1 71 ? -20.044 0.579 17.169 1.00 88.31 71 PRO A N 1
ATOM 527 C CA . PRO A 1 71 ? -19.492 -0.611 16.542 1.00 88.31 71 PRO A CA 1
ATOM 528 C C . PRO A 1 71 ? -19.272 -1.722 17.570 1.00 88.31 71 PRO A C 1
ATOM 530 O O . PRO A 1 71 ? -18.703 -1.496 18.640 1.00 88.31 71 PRO A O 1
ATOM 533 N N . GLN A 1 72 ? -19.680 -2.935 17.213 1.00 91.44 72 GLN A N 1
ATOM 534 C CA . GLN A 1 72 ? -19.404 -4.148 17.970 1.00 91.44 72 GLN A CA 1
ATOM 535 C C . GLN A 1 72 ? -18.248 -4.901 17.320 1.00 91.44 72 GLN A C 1
ATOM 537 O O . GLN A 1 72 ? -18.272 -5.208 16.127 1.00 91.44 72 GLN A O 1
ATOM 542 N N . PHE A 1 73 ? -17.223 -5.196 18.116 1.00 92.19 73 PHE A N 1
ATOM 543 C CA . PHE A 1 73 ? -16.023 -5.880 17.654 1.00 92.19 73 PHE A CA 1
ATOM 544 C C . PHE A 1 73 ? -15.897 -7.249 18.304 1.00 92.19 73 PHE A C 1
ATOM 546 O O . PHE A 1 73 ? -15.886 -7.370 19.529 1.00 92.19 73 PHE A O 1
ATOM 553 N N . GLU A 1 74 ? -15.712 -8.273 17.480 1.00 92.69 74 GLU A N 1
ATOM 554 C CA . GLU A 1 74 ? -15.360 -9.609 17.940 1.00 92.69 74 GLU A CA 1
ATOM 555 C C . GLU A 1 74 ? -13.854 -9.828 17.782 1.00 92.69 74 GLU A C 1
ATOM 557 O O . GLU A 1 74 ? -13.317 -9.811 16.673 1.00 92.69 74 GLU A O 1
ATOM 562 N N . VAL A 1 75 ? -13.149 -10.009 18.901 1.00 89.94 75 VAL A N 1
ATOM 563 C CA . VAL A 1 75 ? -11.702 -10.262 18.900 1.00 89.94 75 VAL A CA 1
ATOM 564 C C . VAL A 1 75 ? -11.426 -11.649 18.329 1.00 89.94 75 VAL A C 1
ATOM 566 O O . VAL A 1 75 ? -11.934 -12.647 18.835 1.00 89.94 75 VAL A O 1
ATOM 569 N N . VAL A 1 76 ? -10.546 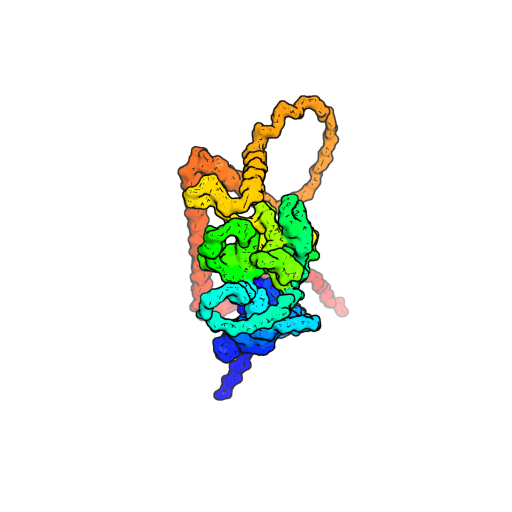-11.721 17.330 1.00 85.56 76 VAL A N 1
ATOM 570 C CA . VAL A 1 76 ? -10.144 -12.984 16.709 1.00 85.56 76 VAL A CA 1
ATOM 571 C C . VAL A 1 76 ? -9.446 -13.865 17.756 1.00 85.56 76 VAL A C 1
ATOM 573 O O . VAL A 1 76 ? -8.431 -13.435 18.332 1.00 85.56 76 VAL A O 1
ATOM 576 N N . PRO A 1 77 ? -9.944 -15.090 18.016 1.00 81.94 77 PRO A N 1
ATOM 577 C CA . PRO A 1 77 ? -9.349 -15.994 18.993 1.00 81.94 77 PRO A CA 1
ATOM 578 C C . PRO A 1 77 ? -7.871 -16.271 18.694 1.00 81.94 77 PRO A C 1
ATOM 580 O O . PRO A 1 77 ? -7.484 -16.513 17.555 1.00 81.94 77 PRO A O 1
ATOM 583 N N . GLY A 1 78 ? -7.026 -16.225 19.726 1.00 74.94 78 GLY A N 1
ATOM 584 C CA . GLY A 1 78 ? -5.585 -16.477 19.592 1.00 74.94 78 GLY A CA 1
ATOM 585 C C . GLY A 1 78 ? -4.773 -15.343 18.950 1.00 74.94 78 GLY A C 1
ATOM 586 O O . GLY A 1 78 ? -3.562 -15.493 18.787 1.00 74.94 78 GLY A O 1
ATOM 587 N N . SER A 1 79 ? -5.391 -14.203 18.618 1.00 76.69 79 SER A N 1
ATOM 588 C CA . SER A 1 79 ? -4.667 -13.052 18.075 1.00 76.69 79 SER A CA 1
ATOM 589 C C . SER A 1 79 ? -3.658 -12.475 19.078 1.00 76.69 79 SER A C 1
ATOM 591 O O . SER A 1 79 ? -3.932 -12.304 20.272 1.00 76.69 79 SER A O 1
ATOM 593 N N . ALA A 1 80 ? -2.459 -12.172 18.576 1.00 78.25 80 ALA A N 1
ATOM 594 C CA . ALA A 1 80 ? -1.422 -11.507 19.351 1.00 78.25 80 ALA A CA 1
ATOM 595 C C . ALA A 1 80 ? -1.803 -10.044 19.616 1.00 78.25 80 ALA A C 1
ATOM 597 O O . ALA A 1 80 ? -2.419 -9.387 18.777 1.00 78.25 80 ALA A O 1
ATOM 598 N N . LYS A 1 81 ? -1.392 -9.533 20.779 1.00 82.12 81 LYS A N 1
ATOM 599 C CA . LYS A 1 81 ? -1.435 -8.101 21.085 1.00 82.12 81 LYS A CA 1
ATOM 600 C C . LYS A 1 81 ? -0.334 -7.389 20.297 1.00 82.12 81 LYS A C 1
ATOM 602 O O . LYS A 1 81 ? 0.811 -7.843 20.307 1.00 82.12 81 LYS A O 1
ATOM 607 N N . LEU A 1 82 ? -0.682 -6.303 19.617 1.00 81.06 82 LEU A N 1
ATOM 608 C CA . LEU A 1 82 ? 0.217 -5.494 18.795 1.00 81.06 82 LEU A CA 1
ATOM 609 C C . LEU A 1 82 ? 0.202 -4.036 19.255 1.00 81.06 82 LEU A C 1
ATOM 611 O O . LEU A 1 82 ? -0.792 -3.564 19.796 1.00 81.06 82 LEU A O 1
ATOM 615 N N . ALA A 1 83 ? 1.297 -3.334 18.985 1.00 79.94 83 ALA A N 1
ATOM 616 C CA . ALA A 1 83 ? 1.487 -1.913 19.260 1.00 79.94 83 ALA A CA 1
ATOM 617 C C . ALA A 1 83 ? 2.029 -1.205 18.007 1.00 79.94 83 ALA A C 1
ATOM 619 O O . ALA A 1 83 ? 2.628 -1.858 17.140 1.00 79.94 83 ALA A O 1
ATOM 620 N N . SER A 1 84 ? 1.857 0.112 17.930 1.00 77.12 84 SER A N 1
ATOM 621 C CA . SER A 1 84 ? 2.541 0.997 16.988 1.00 77.12 84 SER A CA 1
ATOM 622 C C . SER A 1 84 ? 4.052 0.756 17.033 1.00 77.12 84 SER A C 1
ATOM 624 O O . SER A 1 84 ? 4.633 0.518 18.091 1.00 77.12 84 SER A O 1
ATOM 626 N N . GLY A 1 85 ? 4.699 0.748 15.868 1.00 63.19 85 GLY A N 1
ATOM 627 C CA . GLY A 1 85 ? 6.143 0.533 15.729 1.00 63.19 85 GLY A CA 1
ATOM 628 C C . GLY A 1 85 ? 6.611 -0.915 15.931 1.00 63.19 85 GLY A C 1
ATOM 629 O O . GLY A 1 85 ? 7.747 -1.246 15.592 1.00 63.19 85 GLY A O 1
ATOM 630 N N . CYS A 1 86 ? 5.764 -1.831 16.416 1.00 50.69 86 CYS A N 1
ATOM 631 C CA . CYS A 1 86 ? 6.140 -3.235 16.580 1.00 50.69 86 CYS A CA 1
ATOM 632 C C . CYS A 1 86 ? 6.299 -3.912 15.207 1.00 50.69 86 CYS A C 1
ATOM 634 O O . CYS A 1 86 ? 5.314 -4.251 14.559 1.00 50.69 86 CYS A O 1
ATOM 636 N N . GLY A 1 87 ? 7.527 -4.151 14.743 1.00 48.47 87 GLY A N 1
ATOM 637 C CA . GLY A 1 87 ? 7.802 -4.744 13.425 1.00 48.47 87 GLY A CA 1
ATOM 638 C C . GLY A 1 87 ? 7.979 -3.734 12.287 1.00 48.47 87 GLY A C 1
ATOM 639 O O . GLY A 1 87 ? 8.102 -4.154 11.138 1.00 48.47 87 GLY A O 1
ATOM 640 N N . ALA A 1 88 ? 8.040 -2.432 12.590 1.00 49.00 88 ALA A N 1
ATOM 641 C CA . ALA A 1 88 ? 8.845 -1.538 11.769 1.00 49.00 88 ALA A CA 1
ATOM 642 C C . ALA A 1 88 ? 10.291 -2.038 11.870 1.00 49.00 88 ALA A C 1
ATOM 644 O O . ALA A 1 88 ? 10.792 -2.271 12.975 1.00 49.00 88 ALA A O 1
ATOM 645 N N . LEU A 1 89 ? 10.948 -2.276 10.736 1.00 48.84 89 LEU A N 1
ATOM 646 C CA . LEU A 1 89 ? 12.389 -2.475 10.754 1.00 48.84 89 LEU A CA 1
ATOM 647 C C . LEU A 1 89 ? 12.967 -1.096 11.101 1.00 48.84 89 LEU A C 1
ATOM 649 O O . LEU A 1 89 ? 13.121 -0.251 10.234 1.00 48.84 89 LEU A O 1
ATOM 653 N N . HIS A 1 90 ? 13.176 -0.783 12.378 1.00 39.72 90 HIS A N 1
ATOM 654 C CA . HIS A 1 90 ? 13.870 0.458 12.715 1.00 39.72 90 HIS A CA 1
ATOM 655 C C . HIS A 1 90 ? 15.309 0.356 12.200 1.00 39.72 90 HIS A C 1
ATOM 657 O O . HIS A 1 90 ? 15.929 -0.701 12.340 1.00 39.72 90 HIS A O 1
ATOM 663 N N . SER A 1 91 ? 15.857 1.448 11.656 1.00 33.56 91 SER A N 1
ATOM 664 C CA . SER A 1 91 ? 17.274 1.534 11.259 1.00 33.56 91 SER A CA 1
ATOM 665 C C . SER A 1 91 ? 18.215 1.088 12.394 1.00 33.56 91 SER A C 1
ATOM 667 O O . SER A 1 91 ? 19.241 0.455 12.162 1.00 33.56 91 SER A O 1
ATOM 669 N N . VAL A 1 92 ? 17.793 1.292 13.648 1.00 30.58 92 VAL A N 1
ATOM 670 C CA . VAL A 1 92 ? 18.496 0.881 14.874 1.00 30.58 92 VAL A CA 1
ATOM 671 C C . VAL A 1 92 ? 18.589 -0.644 15.054 1.00 30.58 92 VAL A C 1
ATOM 673 O O . VAL A 1 92 ? 19.536 -1.122 15.671 1.00 30.58 92 VAL A O 1
ATOM 676 N N . CYS A 1 93 ? 17.689 -1.450 14.479 1.00 28.45 93 CYS A N 1
ATOM 677 C CA . CYS A 1 93 ? 17.810 -2.914 14.541 1.00 28.45 93 CYS A CA 1
ATOM 678 C C . CYS A 1 93 ? 18.926 -3.475 13.639 1.00 28.45 93 CYS A C 1
ATOM 680 O O . CYS A 1 93 ? 19.289 -4.640 13.787 1.00 28.45 93 CYS A O 1
ATOM 682 N N . LEU A 1 94 ? 19.485 -2.666 12.732 1.00 32.22 94 LEU A N 1
ATOM 683 C CA . LEU A 1 94 ? 20.607 -3.039 11.862 1.00 32.22 94 LEU A CA 1
ATOM 684 C C . LEU A 1 94 ? 21.964 -2.517 12.369 1.00 32.22 94 LEU A C 1
ATOM 686 O O . LEU A 1 94 ? 23.005 -2.974 11.904 1.00 32.22 94 LEU A O 1
ATOM 690 N N . ALA A 1 95 ? 21.973 -1.624 13.364 1.00 25.70 95 ALA A N 1
ATOM 691 C CA . ALA A 1 95 ? 23.180 -0.964 13.864 1.00 25.70 95 ALA A CA 1
ATOM 692 C C . ALA A 1 95 ? 23.885 -1.689 15.034 1.00 25.70 95 ALA A C 1
ATOM 694 O O . ALA A 1 95 ? 24.829 -1.152 15.604 1.00 25.70 95 ALA A O 1
ATOM 695 N N . GLU A 1 96 ? 23.505 -2.920 15.400 1.00 27.56 96 GLU A N 1
ATOM 696 C CA . GLU A 1 96 ? 24.198 -3.680 16.464 1.00 27.56 96 GLU A CA 1
ATOM 697 C C . GLU A 1 96 ? 25.469 -4.421 15.998 1.00 27.56 96 GLU A C 1
ATOM 699 O O . GLU A 1 96 ? 25.906 -5.380 16.640 1.00 27.56 96 GLU A O 1
ATOM 704 N N . ARG A 1 97 ? 26.127 -4.003 14.905 1.00 31.16 97 ARG A N 1
ATOM 705 C CA . ARG A 1 97 ? 27.445 -4.585 14.589 1.00 31.16 97 ARG A CA 1
ATOM 706 C C . ARG A 1 97 ? 28.555 -3.671 14.094 1.00 31.16 97 ARG A C 1
ATOM 708 O O . ARG A 1 97 ? 29.655 -4.180 13.917 1.00 31.16 97 ARG A O 1
ATOM 715 N N . HIS A 1 98 ? 28.354 -2.361 13.976 1.00 26.39 98 HIS A N 1
ATOM 716 C CA . HIS A 1 98 ? 29.470 -1.434 13.771 1.00 26.39 98 HIS A CA 1
ATOM 717 C C . HIS A 1 98 ? 29.309 -0.190 14.651 1.00 26.39 98 HIS A C 1
ATOM 719 O O . HIS A 1 98 ? 28.213 0.293 14.900 1.00 26.39 98 HIS A O 1
ATOM 725 N N . ALA A 1 99 ? 30.428 0.213 15.237 1.00 27.02 99 ALA A N 1
ATOM 726 C CA . ALA A 1 99 ? 30.523 0.937 16.489 1.00 27.02 99 ALA A CA 1
ATOM 727 C C . ALA A 1 99 ? 30.058 2.403 16.452 1.00 27.02 99 ALA A C 1
ATOM 729 O O . ALA A 1 99 ? 30.202 3.083 15.446 1.00 27.02 99 ALA A O 1
ATOM 730 N N . SER A 1 100 ? 29.675 2.880 17.645 1.00 30.30 100 SER A N 1
ATOM 731 C CA . SER A 1 100 ? 29.771 4.269 18.118 1.00 30.30 100 SER A CA 1
ATOM 732 C C . SER A 1 100 ? 29.026 5.319 17.283 1.00 30.30 100 SER A C 1
ATOM 734 O O . SER A 1 100 ? 29.582 5.883 16.352 1.00 30.30 100 SER A O 1
ATOM 736 N N . HIS A 1 101 ? 27.784 5.631 17.665 1.00 27.28 101 HIS A N 1
ATOM 737 C CA . HIS A 1 101 ? 27.359 6.953 18.156 1.00 27.28 101 HIS A CA 1
ATOM 738 C C . HIS A 1 101 ? 25.876 6.906 18.557 1.00 27.28 101 HIS A C 1
ATOM 740 O O . HIS A 1 101 ? 25.045 6.231 17.960 1.00 27.28 101 HIS A O 1
ATOM 746 N N . THR A 1 102 ? 25.589 7.573 19.663 1.00 24.75 102 THR A N 1
ATOM 747 C CA . THR A 1 102 ? 24.421 7.419 20.524 1.00 24.75 102 THR A CA 1
ATOM 748 C C . THR A 1 102 ? 23.243 8.273 20.046 1.00 24.75 102 THR A C 1
ATOM 750 O O . THR A 1 102 ? 23.368 9.491 20.027 1.00 24.75 102 THR A O 1
ATOM 753 N N . VAL A 1 103 ? 22.072 7.673 19.800 1.00 26.33 103 VAL A N 1
ATOM 754 C CA . VAL A 1 103 ? 20.765 8.308 20.069 1.00 26.33 103 VAL A CA 1
ATOM 755 C C . VAL A 1 103 ? 19.862 7.255 20.708 1.00 26.33 103 VAL A C 1
ATOM 757 O O . VAL A 1 103 ? 19.569 6.210 20.133 1.00 26.33 103 VAL A O 1
ATOM 760 N N . SER A 1 104 ? 19.497 7.514 21.960 1.00 23.67 104 SER A N 1
ATOM 761 C CA . SER A 1 104 ? 18.740 6.619 22.828 1.00 23.67 104 SER A CA 1
ATOM 762 C C . SER A 1 104 ? 17.250 6.682 22.498 1.00 23.67 104 SER A C 1
ATOM 764 O O . SER A 1 104 ? 16.540 7.532 23.030 1.00 23.67 104 SER A O 1
ATOM 766 N N . TYR A 1 105 ? 16.762 5.733 21.704 1.00 28.08 105 TYR A N 1
ATOM 767 C CA . TYR A 1 105 ? 15.372 5.286 21.798 1.00 28.08 105 TYR A CA 1
ATOM 768 C C . TYR A 1 105 ? 15.358 3.897 22.446 1.00 28.08 105 TYR A C 1
ATOM 770 O O . TYR A 1 105 ? 16.243 3.088 22.154 1.00 28.08 105 TYR A O 1
ATOM 778 N N . PRO A 1 106 ? 14.418 3.614 23.368 1.00 26.20 106 PRO A N 1
ATOM 779 C CA . PRO A 1 106 ? 14.423 2.369 24.121 1.00 26.20 106 PRO A CA 1
ATOM 780 C C . PRO A 1 106 ? 14.375 1.175 23.155 1.00 26.20 106 PRO A C 1
ATOM 782 O O . PRO A 1 106 ? 13.528 1.152 22.257 1.00 26.20 106 PRO A O 1
ATOM 785 N N . PRO A 1 107 ? 15.268 0.179 23.312 1.00 26.66 107 PRO A N 1
ATOM 786 C CA . PRO A 1 107 ? 15.318 -0.974 22.431 1.00 26.66 107 PRO A CA 1
ATOM 787 C C . PRO A 1 107 ? 14.079 -1.833 22.682 1.00 26.66 107 PRO A C 1
ATOM 789 O O . PRO A 1 107 ? 14.059 -2.697 23.561 1.00 26.66 107 PRO A O 1
ATOM 792 N N . TYR A 1 108 ? 13.018 -1.616 21.904 1.00 28.50 108 TYR A N 1
ATOM 793 C CA . TYR A 1 108 ? 11.921 -2.570 21.823 1.00 28.50 108 TYR A CA 1
ATOM 794 C C . TYR A 1 108 ? 12.443 -3.821 21.121 1.00 28.50 108 TYR A C 1
ATOM 796 O O . TYR A 1 108 ? 12.440 -3.950 19.898 1.00 28.50 108 TYR A O 1
ATOM 804 N N . ARG A 1 109 ? 12.938 -4.750 21.939 1.00 25.25 109 ARG A N 1
ATOM 805 C CA . ARG A 1 109 ? 13.376 -6.092 21.567 1.00 25.25 109 ARG A CA 1
ATOM 806 C C . ARG A 1 109 ? 12.189 -6.865 20.982 1.00 25.25 109 ARG A C 1
ATOM 808 O O . ARG A 1 109 ? 11.526 -7.628 21.680 1.00 25.25 109 ARG A O 1
ATOM 815 N N . CYS A 1 110 ? 11.921 -6.706 19.690 1.00 32.59 110 CYS A N 1
ATOM 816 C CA . CYS A 1 110 ? 10.996 -7.573 18.967 1.00 32.59 110 CYS A CA 1
ATOM 817 C C . CYS A 1 110 ? 11.722 -8.888 18.629 1.00 32.59 110 CYS A C 1
ATOM 819 O O . CYS A 1 110 ? 12.149 -9.112 17.504 1.00 32.59 110 CYS A O 1
ATOM 821 N N . SER A 1 111 ? 11.912 -9.774 19.617 1.00 26.41 111 SER A N 1
ATOM 822 C CA . SER A 1 111 ? 12.592 -11.069 19.405 1.00 26.41 111 SER A CA 1
ATOM 823 C C . SER A 1 111 ? 11.747 -12.102 18.647 1.00 26.41 111 SER A C 1
ATOM 825 O O . SER A 1 111 ? 12.171 -13.242 18.459 1.00 26.41 111 SER A O 1
ATOM 827 N N . LYS A 1 112 ? 10.549 -11.725 18.193 1.00 32.16 112 LYS A N 1
ATOM 828 C CA . LYS A 1 112 ? 9.682 -12.541 17.345 1.00 32.16 112 LYS A CA 1
ATOM 829 C C . LYS A 1 112 ? 8.976 -11.621 16.360 1.00 32.16 112 LYS A C 1
ATOM 831 O O . LYS A 1 112 ? 7.945 -11.046 16.707 1.00 32.16 112 LYS A O 1
ATOM 836 N N . VAL A 1 113 ? 9.501 -11.515 15.136 1.00 39.09 113 VAL A N 1
ATOM 837 C CA . VAL A 1 113 ? 8.739 -11.004 13.986 1.00 39.09 113 VAL A CA 1
ATOM 838 C C . VAL A 1 113 ? 7.498 -11.883 13.883 1.00 39.09 113 VAL A C 1
ATOM 840 O O . VAL A 1 113 ? 7.543 -13.026 13.433 1.00 39.09 113 VAL A O 1
ATOM 843 N N . THR A 1 114 ? 6.397 -11.407 14.452 1.00 34.94 114 THR A N 1
ATOM 844 C CA . THR A 1 114 ? 5.166 -12.179 14.538 1.00 34.94 114 THR A CA 1
ATOM 845 C C . THR A 1 114 ? 4.640 -12.296 13.110 1.00 34.94 114 THR A C 1
ATOM 847 O O . THR A 1 114 ? 4.500 -11.274 12.436 1.00 34.94 114 THR A O 1
ATOM 850 N N . ARG A 1 115 ? 4.403 -13.533 12.642 1.00 44.97 115 ARG A N 1
ATOM 851 C CA . ARG A 1 115 ? 3.826 -13.897 11.330 1.00 44.97 115 ARG A CA 1
ATOM 852 C C . ARG A 1 115 ? 2.398 -13.362 11.191 1.00 44.97 115 ARG A C 1
ATOM 854 O O . ARG A 1 115 ? 1.429 -14.106 11.254 1.00 44.97 115 ARG A O 1
ATOM 861 N N . VAL A 1 116 ? 2.255 -12.051 11.138 1.00 42.28 116 VAL A N 1
ATOM 862 C CA . VAL A 1 116 ? 0.980 -11.364 11.304 1.00 42.28 116 VAL A CA 1
ATOM 863 C C . VAL A 1 116 ? 0.945 -10.284 10.242 1.00 42.28 116 VAL A C 1
ATOM 865 O O . VAL A 1 116 ? 1.256 -9.122 10.492 1.00 42.28 116 VAL A O 1
ATOM 868 N N . ASN A 1 117 ? 0.605 -10.715 9.037 1.00 46.41 117 ASN A N 1
ATOM 869 C CA . ASN A 1 117 ? 0.242 -9.858 7.926 1.00 46.41 117 ASN A CA 1
ATOM 870 C C . ASN A 1 117 ? -1.236 -10.107 7.646 1.00 46.41 117 ASN A C 1
ATOM 872 O O . ASN A 1 117 ? -1.568 -10.832 6.726 1.00 46.41 117 ASN A O 1
ATOM 876 N N . HIS A 1 118 ? -2.131 -9.665 8.529 1.00 51.38 118 HIS A N 1
ATOM 877 C CA . HIS A 1 118 ? -3.505 -10.182 8.507 1.00 51.38 118 HIS A CA 1
ATOM 878 C C . HIS A 1 118 ? -4.403 -9.531 7.452 1.00 51.38 118 HIS A C 1
ATOM 880 O O . HIS A 1 118 ? -5.220 -10.245 6.882 1.00 51.38 118 HIS A O 1
ATOM 886 N N . GLN A 1 119 ? -4.230 -8.245 7.115 1.00 45.38 119 GLN A N 1
ATOM 887 C CA . GLN A 1 119 ? -5.042 -7.663 6.039 1.00 45.38 119 GLN A CA 1
ATOM 888 C C . GLN A 1 119 ? -4.495 -8.007 4.645 1.00 45.38 119 GLN A C 1
ATOM 890 O O . GLN A 1 119 ? -5.266 -8.435 3.790 1.00 45.38 119 GLN A O 1
ATOM 895 N N . ALA A 1 120 ? -3.176 -7.912 4.423 1.00 46.75 120 ALA A N 1
ATOM 896 C CA . ALA A 1 120 ? -2.602 -8.343 3.148 1.00 46.75 120 ALA A CA 1
ATOM 897 C C . ALA A 1 120 ? -2.528 -9.871 3.060 1.00 46.75 120 ALA A C 1
ATOM 899 O O . ALA A 1 120 ? -2.967 -10.452 2.086 1.00 46.75 120 ALA A O 1
ATOM 900 N N . GLY A 1 121 ? -2.083 -10.580 4.095 1.00 53.88 121 GLY A N 1
ATOM 901 C CA . GLY A 1 121 ? -1.999 -12.048 4.069 1.00 53.88 121 GLY A CA 1
ATOM 902 C C . GLY A 1 121 ? -3.349 -12.769 3.979 1.00 53.88 121 GLY A C 1
ATOM 903 O O . GLY A 1 121 ? -3.359 -13.954 3.649 1.00 53.88 121 GLY A O 1
ATOM 904 N N . GLY A 1 122 ? -4.476 -12.083 4.206 1.00 69.81 122 GLY A N 1
ATOM 905 C CA . GLY A 1 122 ? -5.809 -12.579 3.845 1.00 69.81 122 GLY A CA 1
ATOM 906 C C . GLY A 1 122 ? -6.152 -12.417 2.356 1.00 69.81 122 GLY A C 1
ATOM 907 O O . GLY A 1 122 ? -6.907 -13.222 1.821 1.00 69.81 122 GLY A O 1
ATOM 908 N N . LYS A 1 123 ? -5.569 -11.423 1.676 1.00 86.00 123 LYS A N 1
ATOM 909 C CA . LYS A 1 123 ? -5.874 -11.057 0.284 1.00 86.00 123 LYS A CA 1
ATOM 910 C C . LYS A 1 123 ? -4.791 -11.420 -0.722 1.00 86.00 123 LYS A C 1
ATOM 912 O O . LYS A 1 123 ? -5.099 -11.458 -1.901 1.00 86.00 123 LYS A O 1
ATOM 917 N N . VAL A 1 124 ? -3.555 -11.671 -0.292 1.00 93.19 124 VAL A N 1
ATOM 918 C CA . VAL A 1 124 ? -2.411 -11.921 -1.177 1.00 93.19 124 VAL A CA 1
ATOM 919 C C . VAL A 1 124 ? -1.526 -13.072 -0.702 1.00 93.19 124 VAL A C 1
ATOM 921 O O . VAL A 1 124 ? -1.488 -13.407 0.489 1.00 93.19 124 VAL A O 1
ATOM 924 N N . TYR A 1 125 ? -0.812 -13.688 -1.641 1.00 92.88 125 TYR A N 1
ATOM 925 C CA . TYR A 1 125 ? 0.261 -14.657 -1.408 1.00 92.88 125 TYR A CA 1
ATOM 926 C C . TYR A 1 125 ? 1.468 -14.362 -2.303 1.00 92.88 125 TYR A C 1
ATOM 928 O O . TYR A 1 125 ? 1.374 -13.570 -3.234 1.00 92.88 125 TYR A O 1
ATOM 936 N N . VAL A 1 126 ? 2.609 -14.969 -1.975 1.00 93.31 126 VAL A N 1
ATOM 937 C CA . VAL A 1 126 ? 3.836 -14.901 -2.779 1.00 93.31 126 VAL A CA 1
ATOM 938 C C . VAL A 1 126 ? 4.015 -16.244 -3.468 1.00 93.31 126 VAL A C 1
ATOM 940 O O . VAL A 1 126 ? 3.867 -17.276 -2.811 1.00 93.31 126 VAL A O 1
ATOM 943 N N . ASP A 1 127 ? 4.331 -16.215 -4.756 1.00 95.31 127 ASP A N 1
ATOM 944 C CA . ASP A 1 127 ? 4.657 -17.392 -5.566 1.00 95.31 127 ASP A CA 1
ATOM 945 C C . ASP A 1 127 ? 5.669 -17.004 -6.656 1.00 95.31 127 ASP A C 1
ATOM 947 O O . ASP A 1 127 ? 6.109 -15.857 -6.704 1.00 95.31 127 ASP A O 1
ATOM 951 N N . VAL A 1 128 ? 6.067 -17.935 -7.520 1.00 97.50 128 VAL A N 1
ATOM 952 C CA . VAL A 1 128 ? 6.907 -17.648 -8.691 1.00 97.50 128 VAL A CA 1
ATOM 953 C C . VAL A 1 128 ? 6.156 -16.720 -9.649 1.00 97.50 128 VAL A C 1
ATOM 955 O O . VAL A 1 128 ? 5.017 -16.999 -10.017 1.00 97.50 128 VAL A O 1
ATOM 958 N N . SER A 1 129 ? 6.794 -15.619 -10.050 1.00 98.00 129 SER A N 1
ATOM 959 C CA . SER A 1 129 ? 6.220 -14.646 -10.984 1.00 98.00 129 SER A CA 1
ATOM 960 C C . SER A 1 129 ? 5.948 -15.271 -12.353 1.00 98.00 129 SER A C 1
ATOM 962 O O . SER A 1 129 ? 6.705 -16.125 -12.822 1.00 98.00 129 SER A O 1
ATOM 964 N N . LEU A 1 130 ? 4.889 -14.811 -13.024 1.00 97.69 130 LEU A N 1
ATOM 965 C CA . LEU A 1 130 ? 4.606 -15.155 -14.418 1.00 97.69 130 LEU A CA 1
ATOM 966 C C . LEU A 1 130 ? 5.510 -14.374 -15.386 1.00 97.69 130 LEU A C 1
ATOM 968 O O . LEU A 1 130 ? 5.622 -14.734 -16.560 1.00 97.69 130 LEU A O 1
ATOM 972 N N . ILE A 1 131 ? 6.173 -13.320 -14.903 1.00 96.75 131 ILE A N 1
ATOM 973 C CA . ILE A 1 131 ? 7.144 -12.538 -15.662 1.00 96.75 131 ILE A CA 1
ATOM 974 C C . ILE A 1 131 ? 8.463 -13.316 -15.719 1.00 96.75 131 ILE A C 1
ATOM 976 O O . ILE A 1 131 ? 9.072 -13.658 -14.701 1.00 96.75 131 ILE A O 1
ATOM 980 N N . SER A 1 132 ? 8.917 -13.592 -16.942 1.00 95.31 132 SER A N 1
ATOM 981 C CA . SER A 1 132 ? 10.147 -14.350 -17.192 1.00 95.31 132 SER A CA 1
ATOM 982 C C . SER A 1 132 ? 11.337 -13.749 -16.441 1.00 95.31 132 SER A C 1
ATOM 984 O O . SER A 1 132 ? 11.659 -12.577 -16.614 1.00 95.31 132 SER A O 1
ATOM 986 N N . SER A 1 133 ? 12.019 -14.576 -15.646 1.00 93.88 133 SER A N 1
ATOM 987 C CA . SER A 1 133 ? 13.221 -14.203 -14.884 1.00 93.88 133 SER A CA 1
ATOM 988 C C . SER A 1 133 ? 13.026 -13.117 -13.810 1.00 93.88 133 SER A C 1
ATOM 990 O O . SER A 1 133 ? 14.019 -12.591 -13.316 1.00 93.88 133 SER A O 1
ATOM 992 N N . ALA A 1 134 ? 11.789 -12.817 -13.393 1.00 94.88 134 ALA A N 1
ATOM 993 C CA . ALA A 1 134 ? 11.508 -11.844 -12.325 1.00 94.88 134 ALA A CA 1
ATOM 994 C C . ALA A 1 134 ? 11.569 -12.435 -10.899 1.00 94.88 134 ALA A C 1
ATOM 996 O O . ALA A 1 134 ? 11.511 -11.709 -9.911 1.00 94.88 134 ALA A O 1
ATOM 997 N N . GLY A 1 135 ? 11.722 -13.757 -10.766 1.00 95.94 135 GLY A N 1
ATOM 998 C CA . GLY A 1 135 ? 11.803 -14.428 -9.468 1.00 95.94 135 GLY A CA 1
ATOM 999 C C . GLY A 1 135 ? 10.428 -14.652 -8.835 1.00 95.94 135 GLY A C 1
ATOM 1000 O O . GLY A 1 135 ? 9.592 -15.346 -9.407 1.00 95.94 135 GLY A O 1
ATOM 1001 N N . GLU A 1 136 ? 10.215 -14.125 -7.628 1.00 96.31 136 GLU A N 1
ATOM 1002 C CA . GLU A 1 136 ? 8.924 -14.201 -6.927 1.00 96.31 136 GLU A CA 1
ATOM 1003 C C . GLU A 1 136 ? 8.017 -13.027 -7.330 1.00 96.31 136 GLU A C 1
ATOM 1005 O O . GLU A 1 136 ? 8.507 -11.949 -7.649 1.00 96.31 136 GLU A O 1
ATOM 1010 N N . GLY A 1 137 ? 6.703 -13.227 -7.276 1.00 96.69 137 GLY A N 1
ATOM 1011 C CA . GLY A 1 137 ? 5.671 -12.219 -7.503 1.00 96.69 137 GLY A CA 1
ATOM 1012 C C . GLY A 1 137 ? 4.629 -12.206 -6.383 1.00 96.69 137 GLY A C 1
ATOM 1013 O O . GLY A 1 137 ? 4.589 -13.092 -5.522 1.00 96.69 137 GLY A O 1
ATOM 1014 N N . LEU A 1 138 ? 3.769 -11.188 -6.389 1.00 97.25 138 LEU A N 1
ATOM 1015 C CA . LEU A 1 138 ? 2.658 -11.046 -5.453 1.00 97.25 138 LEU A CA 1
ATOM 1016 C C . LEU A 1 138 ? 1.350 -11.369 -6.168 1.00 97.25 138 LEU A C 1
ATOM 1018 O O . LEU A 1 138 ? 1.049 -10.763 -7.183 1.00 97.25 138 LEU A O 1
ATOM 1022 N N . PHE A 1 139 ? 0.544 -12.268 -5.617 1.00 97.81 139 PHE A N 1
ATOM 1023 C CA . PHE A 1 139 ? -0.681 -12.757 -6.250 1.00 97.81 139 PHE A CA 1
ATOM 1024 C C . PHE A 1 139 ? -1.897 -12.520 -5.368 1.00 97.81 139 PHE A C 1
ATOM 1026 O O . PHE A 1 139 ? -1.796 -12.564 -4.138 1.00 97.81 139 PHE A O 1
ATOM 1033 N N . SER A 1 140 ? -3.058 -12.300 -5.981 1.00 96.62 140 SER A N 1
ATOM 1034 C CA . SER A 1 140 ? -4.317 -12.147 -5.255 1.00 96.62 140 SER A CA 1
ATOM 1035 C C . SER A 1 140 ? -4.893 -13.494 -4.803 1.00 96.62 140 SER A C 1
ATOM 1037 O O . SER A 1 140 ? -4.996 -14.429 -5.580 1.00 96.62 140 SER A O 1
ATOM 1039 N N . LYS A 1 141 ? -5.353 -13.611 -3.555 1.00 93.62 141 LYS A N 1
ATOM 1040 C CA . LYS A 1 141 ? -6.092 -14.783 -3.034 1.00 93.62 141 LYS A CA 1
ATOM 1041 C C . LYS A 1 141 ? -7.584 -14.743 -3.346 1.00 93.62 141 LYS A C 1
ATOM 1043 O O . LYS A 1 141 ? -8.264 -15.758 -3.191 1.00 93.62 141 LYS A O 1
ATOM 1048 N N . ILE A 1 142 ? -8.101 -13.568 -3.691 1.00 93.44 142 ILE A N 1
ATOM 1049 C CA . ILE A 1 142 ? -9.527 -13.294 -3.873 1.00 93.44 142 ILE A CA 1
ATOM 1050 C C . ILE A 1 142 ? -9.736 -12.458 -5.134 1.00 93.44 142 ILE A C 1
ATOM 1052 O O . ILE A 1 142 ? -8.835 -11.734 -5.544 1.00 93.44 142 ILE A O 1
ATOM 1056 N N . ALA A 1 143 ? -10.929 -12.501 -5.717 1.00 96.94 143 ALA A N 1
ATOM 1057 C CA . ALA A 1 143 ? -11.321 -11.435 -6.630 1.00 96.94 143 ALA A CA 1
ATOM 1058 C C . ALA A 1 143 ? -11.460 -10.126 -5.833 1.00 96.94 143 ALA A C 1
ATOM 1060 O O . ALA A 1 143 ? -11.928 -10.141 -4.687 1.00 96.94 143 ALA A O 1
ATOM 1061 N N . ALA A 1 144 ? -11.030 -9.010 -6.411 1.00 94.56 144 ALA A N 1
ATOM 1062 C CA . ALA A 1 144 ? -11.126 -7.698 -5.784 1.00 94.56 144 ALA A CA 1
ATOM 1063 C C . ALA A 1 144 ? -11.485 -6.626 -6.812 1.00 94.56 144 ALA A C 1
ATOM 1065 O O . ALA A 1 144 ? -10.991 -6.633 -7.934 1.00 94.56 144 ALA A O 1
ATOM 1066 N N . GLU A 1 145 ? -12.321 -5.679 -6.400 1.00 96.75 145 GLU A N 1
ATOM 1067 C CA . GLU A 1 145 ? -12.724 -4.541 -7.224 1.00 96.75 145 GLU A CA 1
ATOM 1068 C C . GLU A 1 145 ? -11.597 -3.511 -7.357 1.00 96.75 145 GLU A C 1
ATOM 1070 O O . GLU A 1 145 ? -10.592 -3.560 -6.635 1.00 96.75 145 GLU A O 1
ATOM 1075 N N . ALA A 1 146 ? -11.789 -2.531 -8.242 1.00 96.62 146 ALA A N 1
ATOM 1076 C CA . ALA A 1 146 ? -10.930 -1.353 -8.315 1.00 96.62 146 ALA A CA 1
ATOM 1077 C C . ALA A 1 146 ? -10.862 -0.608 -6.966 1.00 96.62 146 ALA A C 1
ATOM 1079 O O . ALA A 1 146 ? -11.787 -0.650 -6.155 1.00 96.62 146 ALA A O 1
ATOM 1080 N N . SER A 1 147 ? -9.754 0.095 -6.732 1.00 94.69 147 SER A N 1
ATOM 1081 C CA . SER A 1 147 ? -9.482 0.874 -5.518 1.00 94.69 147 SER A CA 1
ATOM 1082 C C . SER A 1 147 ? -9.378 0.061 -4.217 1.00 94.69 147 SER A C 1
ATOM 1084 O O . SER A 1 147 ? -9.393 0.636 -3.125 1.00 94.69 147 SER A O 1
ATOM 1086 N N . THR A 1 148 ? -9.175 -1.255 -4.300 1.00 92.81 148 THR A N 1
ATOM 1087 C CA . THR A 1 148 ? -9.001 -2.139 -3.141 1.00 92.81 148 THR A CA 1
ATOM 1088 C C . THR A 1 148 ? -7.549 -2.147 -2.663 1.00 92.81 148 THR A C 1
ATOM 1090 O O . THR A 1 148 ? -6.637 -2.419 -3.439 1.00 92.81 148 THR A O 1
ATOM 1093 N N . VAL A 1 149 ? -7.316 -1.914 -1.364 1.00 93.81 149 VAL A N 1
ATOM 1094 C CA . VAL A 1 149 ? -5.991 -2.110 -0.744 1.00 93.81 149 VAL A CA 1
ATOM 1095 C C . VAL A 1 149 ? -5.702 -3.605 -0.602 1.00 93.81 149 VAL A C 1
ATOM 1097 O O . VAL A 1 149 ? -6.408 -4.313 0.132 1.00 93.81 149 VAL A O 1
ATOM 1100 N N . MET A 1 150 ? -4.659 -4.067 -1.292 1.00 93.50 150 MET A N 1
ATOM 1101 C CA . MET A 1 150 ? -4.253 -5.474 -1.373 1.00 93.50 150 MET A CA 1
ATOM 1102 C C . MET A 1 150 ? -3.070 -5.795 -0.468 1.00 93.50 150 MET A C 1
ATOM 1104 O O . MET A 1 150 ? -3.048 -6.848 0.167 1.00 93.50 150 MET A O 1
ATOM 1108 N N . SER A 1 151 ? -2.080 -4.901 -0.401 1.00 94.94 151 SER A N 1
ATOM 1109 C CA . SER A 1 151 ? -0.848 -5.135 0.353 1.00 94.94 151 SER A CA 1
ATOM 1110 C C . SER A 1 151 ? -0.233 -3.853 0.898 1.00 94.94 151 SER A C 1
ATOM 1112 O O . SER A 1 151 ? -0.588 -2.755 0.485 1.00 94.94 151 SER A O 1
ATOM 1114 N N . PHE A 1 152 ? 0.701 -4.000 1.833 1.00 94.44 152 PHE A N 1
ATOM 1115 C CA . PHE A 1 152 ? 1.425 -2.900 2.467 1.00 94.44 152 PHE A CA 1
ATOM 1116 C C . PHE A 1 152 ? 2.909 -2.978 2.144 1.00 94.44 152 PHE A C 1
ATOM 1118 O O . PHE A 1 152 ? 3.480 -4.070 2.142 1.00 94.44 152 PHE A O 1
ATOM 1125 N N . TYR A 1 153 ? 3.535 -1.826 1.930 1.00 95.19 153 TYR A N 1
ATOM 1126 C CA . TYR A 1 153 ? 4.964 -1.692 1.692 1.00 95.19 153 TYR A CA 1
ATOM 1127 C C . TYR A 1 153 ? 5.616 -1.047 2.916 1.00 95.19 153 TYR A C 1
ATOM 1129 O O . TYR A 1 153 ? 5.648 0.173 3.054 1.00 95.19 153 TYR A O 1
ATOM 1137 N N . ASN A 1 154 ? 6.107 -1.882 3.832 1.00 93.69 154 ASN A N 1
ATOM 1138 C CA . ASN A 1 154 ? 6.812 -1.442 5.033 1.00 93.69 154 ASN A CA 1
ATOM 1139 C C . ASN A 1 154 ? 8.232 -2.014 5.065 1.00 93.69 154 ASN A C 1
ATOM 1141 O O . ASN A 1 154 ? 8.445 -3.175 4.705 1.00 93.69 154 ASN A O 1
ATOM 1145 N N . GLY A 1 155 ? 9.164 -1.226 5.590 1.00 90.56 155 GLY A N 1
ATOM 1146 C CA . GLY A 1 155 ? 10.586 -1.533 5.612 1.00 90.56 155 GLY A CA 1
ATOM 1147 C C . GLY A 1 155 ? 11.357 -0.624 6.568 1.00 90.56 155 GLY A C 1
ATOM 1148 O O . GLY A 1 155 ? 10.757 0.028 7.426 1.00 90.56 155 GLY A O 1
ATOM 1149 N N . VAL A 1 156 ? 12.682 -0.603 6.429 1.00 90.25 156 VAL A N 1
ATOM 1150 C CA . VAL A 1 156 ? 13.530 0.397 7.091 1.00 90.25 156 VAL A CA 1
ATOM 1151 C C . VAL A 1 156 ? 13.320 1.764 6.467 1.00 90.25 156 VAL A C 1
ATOM 1153 O O . VAL A 1 156 ? 12.937 1.855 5.306 1.00 90.25 156 VAL A O 1
ATOM 1156 N N . ARG A 1 157 ? 13.566 2.819 7.243 1.00 92.69 157 ARG A N 1
ATOM 1157 C CA . ARG A 1 157 ? 13.521 4.209 6.780 1.00 92.69 157 ARG A CA 1
ATOM 1158 C C . ARG A 1 157 ? 14.954 4.714 6.642 1.00 92.69 157 ARG A C 1
ATOM 1160 O O . ARG A 1 157 ? 15.668 4.748 7.645 1.00 92.69 157 ARG A O 1
ATOM 1167 N N . ILE A 1 158 ? 15.349 5.054 5.423 1.00 91.44 158 ILE A N 1
ATOM 1168 C CA . ILE A 1 158 ? 16.668 5.590 5.060 1.00 91.44 158 ILE A CA 1
ATOM 1169 C C . ILE A 1 158 ? 16.492 6.880 4.251 1.00 91.44 158 ILE A C 1
ATOM 1171 O O . ILE A 1 158 ? 15.377 7.204 3.840 1.00 91.44 158 ILE A O 1
ATOM 1175 N N . THR A 1 159 ? 17.564 7.644 4.060 1.00 94.06 159 THR A N 1
ATOM 1176 C CA . THR A 1 159 ? 17.512 8.902 3.301 1.00 94.06 159 THR A CA 1
ATOM 1177 C C . THR A 1 159 ? 17.691 8.651 1.807 1.00 94.06 159 THR A C 1
ATOM 1179 O O . THR A 1 159 ? 18.332 7.678 1.410 1.00 94.06 159 THR A O 1
ATOM 1182 N N . HIS A 1 160 ? 17.193 9.568 0.972 1.00 92.75 160 HIS A N 1
ATOM 1183 C CA . HIS A 1 160 ? 17.493 9.561 -0.469 1.00 92.75 160 HIS A CA 1
ATOM 1184 C C . HIS A 1 160 ? 19.001 9.593 -0.732 1.00 92.75 160 HIS A C 1
ATOM 1186 O O . HIS A 1 160 ? 19.506 8.784 -1.495 1.00 92.75 160 HIS A O 1
ATOM 1192 N N . GLN A 1 161 ? 19.755 10.405 0.017 1.00 93.75 161 GLN A N 1
ATOM 1193 C CA . GLN A 1 161 ? 21.215 10.465 -0.110 1.00 93.75 161 GLN A CA 1
ATOM 1194 C C . GLN A 1 161 ? 21.900 9.100 0.088 1.00 93.75 161 GLN A C 1
ATOM 1196 O O . GLN A 1 161 ? 22.862 8.788 -0.613 1.00 93.75 161 GLN A O 1
ATOM 1201 N N . GLU A 1 162 ? 21.449 8.286 1.047 1.00 93.69 162 GLU A N 1
ATOM 1202 C CA . GLU A 1 162 ? 22.006 6.943 1.261 1.00 93.69 162 GLU A CA 1
ATOM 1203 C C . GLU A 1 162 ? 21.716 6.017 0.072 1.00 93.69 162 GLU A C 1
ATOM 1205 O O . GLU A 1 162 ? 22.588 5.256 -0.345 1.00 93.69 162 GLU A O 1
ATOM 1210 N N . VAL A 1 163 ? 20.512 6.108 -0.493 1.00 93.25 163 VAL A N 1
ATOM 1211 C CA . VAL A 1 163 ? 20.064 5.304 -1.638 1.00 93.25 163 VAL A CA 1
ATOM 1212 C C . VAL A 1 163 ? 20.796 5.698 -2.919 1.00 93.25 163 VAL A C 1
ATOM 1214 O O . VAL A 1 163 ? 21.284 4.820 -3.630 1.00 93.25 163 VAL A O 1
ATOM 1217 N N . ASP A 1 164 ? 20.940 6.997 -3.166 1.00 90.62 164 ASP A N 1
ATOM 1218 C CA . ASP A 1 164 ? 21.560 7.547 -4.376 1.00 90.62 164 ASP A CA 1
ATOM 1219 C C . ASP A 1 164 ? 23.087 7.372 -4.376 1.00 90.62 164 ASP A C 1
ATOM 1221 O O . ASP A 1 164 ? 23.728 7.352 -5.425 1.00 90.62 164 ASP A O 1
ATOM 1225 N N . SER A 1 165 ? 23.700 7.250 -3.192 1.00 91.75 165 SER A N 1
ATOM 1226 C CA . SER A 1 165 ? 25.155 7.094 -3.052 1.00 91.75 165 SER A CA 1
ATOM 1227 C C . SER A 1 165 ? 25.644 5.644 -3.065 1.00 91.75 165 SER A C 1
ATOM 1229 O O . SER A 1 165 ? 26.859 5.420 -3.106 1.00 91.75 165 SER A O 1
ATOM 1231 N N . ARG A 1 166 ? 24.738 4.657 -3.032 1.00 92.06 166 ARG A N 1
ATOM 1232 C CA . ARG A 1 166 ? 25.078 3.225 -3.014 1.00 92.06 166 ARG A CA 1
ATOM 1233 C C . ARG A 1 166 ? 24.770 2.538 -4.346 1.00 92.06 166 ARG A C 1
ATOM 1235 O O . ARG A 1 166 ? 24.097 3.078 -5.213 1.00 92.06 166 ARG A O 1
ATOM 1242 N N . ASP A 1 167 ? 25.297 1.327 -4.505 1.00 90.56 167 ASP A N 1
ATOM 1243 C CA . ASP A 1 167 ? 25.120 0.530 -5.722 1.00 90.56 167 ASP A CA 1
ATOM 1244 C C . ASP A 1 167 ? 23.643 0.152 -5.944 1.00 90.56 167 ASP A C 1
ATOM 1246 O O . ASP A 1 167 ? 22.947 -0.261 -5.010 1.00 90.56 167 ASP A O 1
ATOM 1250 N N . TRP A 1 168 ? 23.191 0.222 -7.199 1.00 87.00 168 TRP A N 1
ATOM 1251 C CA . TRP A 1 168 ? 21.857 -0.193 -7.637 1.00 87.00 168 TRP A CA 1
ATOM 1252 C C . TRP A 1 168 ? 21.495 -1.629 -7.246 1.00 87.00 168 TRP A C 1
ATOM 1254 O O . TRP A 1 168 ? 20.319 -1.915 -7.015 1.00 87.00 168 TRP A O 1
ATOM 1264 N N . ALA A 1 169 ? 22.479 -2.521 -7.101 1.00 90.50 169 ALA A N 1
ATOM 1265 C CA . ALA A 1 169 ? 22.273 -3.881 -6.608 1.00 90.50 169 ALA A CA 1
ATOM 1266 C C . ALA A 1 169 ? 21.630 -3.929 -5.206 1.00 90.50 169 ALA A C 1
ATOM 1268 O O . ALA A 1 169 ? 21.005 -4.927 -4.851 1.00 90.50 169 ALA A O 1
ATOM 1269 N N . LEU A 1 170 ? 21.746 -2.853 -4.419 1.00 91.25 170 LEU A N 1
ATOM 1270 C CA . LEU A 1 170 ? 21.139 -2.717 -3.092 1.00 91.25 170 LEU A CA 1
ATOM 1271 C C . LEU A 1 170 ? 19.778 -2.000 -3.120 1.00 91.25 170 LEU A C 1
ATOM 1273 O O . LEU A 1 170 ? 19.095 -1.958 -2.102 1.00 91.25 170 LEU A O 1
ATOM 1277 N N . ASN A 1 171 ? 19.363 -1.460 -4.268 1.00 94.19 171 ASN A N 1
ATOM 1278 C CA . ASN A 1 171 ? 18.168 -0.619 -4.420 1.00 94.19 171 ASN A CA 1
ATOM 1279 C C . ASN A 1 171 ? 16.973 -1.363 -5.040 1.00 94.19 171 ASN A C 1
ATOM 1281 O O . ASN A 1 171 ? 15.988 -0.752 -5.447 1.00 94.19 171 ASN A O 1
ATOM 1285 N N . GLY A 1 172 ? 17.021 -2.698 -5.095 1.00 93.44 172 GLY A N 1
ATOM 1286 C CA . GLY A 1 172 ? 15.943 -3.502 -5.685 1.00 93.44 172 GLY A CA 1
ATOM 1287 C C . GLY A 1 172 ? 14.585 -3.349 -4.984 1.00 93.44 172 GLY A C 1
ATOM 1288 O O . GLY A 1 172 ? 13.555 -3.491 -5.633 1.00 93.44 172 GLY A O 1
ATOM 1289 N N . ASN A 1 173 ? 14.583 -3.020 -3.685 1.00 96.25 173 ASN A N 1
ATOM 1290 C CA . ASN A 1 173 ? 13.375 -2.891 -2.860 1.00 96.25 173 ASN A CA 1
ATOM 1291 C C . ASN A 1 173 ? 13.198 -1.489 -2.249 1.00 96.25 173 ASN A C 1
ATOM 1293 O O . ASN A 1 173 ? 12.438 -1.333 -1.285 1.00 96.25 173 ASN A O 1
ATOM 1297 N N . THR A 1 174 ? 13.880 -0.472 -2.775 1.00 96.12 174 THR A N 1
ATOM 1298 C CA . THR A 1 174 ? 13.716 0.907 -2.305 1.00 96.12 174 THR A CA 1
ATOM 1299 C C . THR A 1 174 ? 12.502 1.562 -2.950 1.00 96.12 174 THR A C 1
ATOM 1301 O O . THR A 1 174 ? 12.334 1.509 -4.166 1.00 96.12 174 THR A O 1
ATOM 1304 N N . ILE A 1 175 ? 11.681 2.236 -2.148 1.00 96.50 175 ILE A N 1
ATOM 1305 C CA . ILE A 1 175 ? 10.562 3.057 -2.613 1.00 96.50 175 ILE A CA 1
ATOM 1306 C C . ILE A 1 175 ? 10.540 4.381 -1.849 1.00 96.50 175 ILE A C 1
ATOM 1308 O O . ILE A 1 175 ? 10.506 4.399 -0.619 1.00 96.50 175 ILE A O 1
ATOM 1312 N N . SER A 1 176 ? 10.538 5.508 -2.565 1.00 96.69 176 SER A N 1
ATOM 1313 C CA . SER A 1 176 ? 10.364 6.824 -1.937 1.00 96.69 176 SER A CA 1
ATOM 1314 C C . SER A 1 176 ? 9.016 6.875 -1.216 1.00 96.69 176 SER A C 1
ATOM 1316 O O . SER A 1 176 ? 7.986 6.527 -1.801 1.00 96.69 176 SER A O 1
ATOM 1318 N N . LEU A 1 177 ? 9.018 7.275 0.053 1.00 94.19 177 LEU A N 1
ATOM 1319 C CA . LEU A 1 177 ? 7.804 7.561 0.813 1.00 94.19 177 LEU A CA 1
ATOM 1320 C C . LEU A 1 177 ? 7.380 9.015 0.597 1.00 94.19 177 LEU A C 1
ATOM 1322 O O . LEU A 1 177 ? 6.227 9.265 0.253 1.00 94.19 177 LEU A O 1
ATOM 1326 N N . ASP A 1 178 ? 8.337 9.922 0.775 1.00 93.88 178 ASP A N 1
ATOM 1327 C CA . ASP A 1 178 ? 8.224 11.375 0.667 1.00 93.88 178 ASP A CA 1
ATOM 1328 C C . ASP A 1 178 ? 9.583 11.970 0.231 1.00 93.88 178 ASP A C 1
ATOM 1330 O O . ASP A 1 178 ? 10.477 11.233 -0.198 1.00 93.88 178 ASP A O 1
ATOM 1334 N N . GLU A 1 179 ? 9.729 13.297 0.293 1.00 92.12 179 GLU A N 1
ATOM 1335 C CA . GLU A 1 179 ? 10.941 14.027 -0.118 1.00 92.12 179 GLU A CA 1
ATOM 1336 C C . GLU A 1 179 ? 12.168 13.730 0.762 1.00 92.12 179 GLU A C 1
ATOM 1338 O O . GLU A 1 179 ? 13.298 13.907 0.317 1.00 92.12 179 GLU A O 1
ATOM 1343 N N . GLU A 1 180 ? 11.973 13.248 1.991 1.00 90.62 180 GLU A N 1
ATOM 1344 C CA . GLU A 1 180 ? 13.057 13.024 2.955 1.00 90.62 180 GLU A CA 1
ATOM 1345 C C . GLU A 1 180 ? 13.349 11.533 3.165 1.00 90.62 180 GLU A C 1
ATOM 1347 O O . GLU A 1 180 ? 14.487 11.139 3.437 1.00 90.62 180 GLU A O 1
ATOM 1352 N N . THR A 1 181 ? 12.326 10.692 3.013 1.00 93.06 181 THR A N 1
ATOM 1353 C CA . THR A 1 181 ? 12.335 9.297 3.440 1.00 93.06 181 THR A CA 1
ATOM 1354 C C . THR A 1 181 ? 12.171 8.334 2.271 1.00 93.06 181 THR A C 1
ATOM 1356 O O . THR A 1 181 ? 11.223 8.408 1.484 1.00 93.06 181 THR A O 1
ATOM 1359 N N . VAL A 1 182 ? 13.031 7.318 2.249 1.00 95.00 182 VAL A N 1
ATOM 1360 C CA . VAL A 1 182 ? 12.901 6.116 1.425 1.00 95.00 182 VAL A CA 1
ATOM 1361 C C . VAL A 1 182 ? 12.628 4.916 2.329 1.00 95.00 182 VAL A C 1
ATOM 1363 O O . VAL A 1 182 ? 13.253 4.748 3.379 1.00 95.00 182 VAL A O 1
ATOM 1366 N N . ILE A 1 183 ? 11.675 4.075 1.929 1.00 95.81 183 ILE A N 1
ATOM 1367 C CA . ILE A 1 183 ? 11.426 2.776 2.552 1.00 95.81 183 ILE A CA 1
ATOM 1368 C C . ILE A 1 183 ? 12.236 1.717 1.808 1.00 95.81 183 ILE A C 1
ATOM 1370 O O . ILE A 1 183 ? 12.148 1.632 0.588 1.00 95.81 183 ILE A O 1
ATOM 1374 N N . ASP A 1 184 ? 12.963 0.874 2.537 1.00 95.62 184 ASP A N 1
ATOM 1375 C CA . ASP A 1 184 ? 13.734 -0.234 1.962 1.00 95.62 184 ASP A CA 1
ATOM 1376 C C . ASP A 1 184 ? 13.445 -1.567 2.670 1.00 95.62 184 ASP A C 1
ATOM 1378 O O . ASP A 1 184 ? 13.208 -1.624 3.880 1.00 95.62 184 ASP A O 1
ATOM 1382 N N . VAL A 1 185 ? 13.476 -2.666 1.918 1.00 93.81 185 VAL A N 1
ATOM 1383 C CA . VAL A 1 185 ? 13.414 -4.035 2.445 1.00 93.81 185 VAL A CA 1
ATOM 1384 C C . VAL A 1 185 ? 14.705 -4.756 2.044 1.00 93.81 185 VAL A C 1
ATOM 1386 O O . VAL A 1 185 ? 14.716 -5.510 1.065 1.00 93.81 185 VAL A O 1
ATOM 1389 N N . PRO A 1 186 ? 15.807 -4.524 2.781 1.00 92.25 186 PRO A N 1
ATOM 1390 C CA . PRO A 1 186 ? 17.114 -5.049 2.414 1.00 92.25 186 PRO A CA 1
ATOM 1391 C C . PRO A 1 186 ? 17.206 -6.554 2.674 1.00 92.25 186 PRO A C 1
ATOM 1393 O O . PRO A 1 186 ? 16.394 -7.143 3.398 1.00 92.25 186 PRO A O 1
ATOM 1396 N N . GLU A 1 187 ? 18.244 -7.193 2.138 1.00 90.00 187 GLU A N 1
ATOM 1397 C CA . GLU A 1 187 ? 18.587 -8.554 2.542 1.00 90.00 187 GLU A CA 1
ATOM 1398 C C . GLU A 1 187 ? 18.857 -8.644 4.058 1.00 90.00 187 GLU A C 1
ATOM 1400 O O . GLU A 1 187 ? 19.390 -7.711 4.664 1.00 90.00 187 GLU A O 1
ATOM 1405 N N . PRO A 1 188 ? 18.505 -9.765 4.712 1.00 91.75 188 PRO A N 1
ATOM 1406 C CA . PRO A 1 188 ? 17.829 -10.948 4.170 1.00 91.75 188 PRO A CA 1
ATOM 1407 C C . PRO A 1 188 ? 16.289 -10.851 4.237 1.00 91.75 188 PRO A C 1
ATOM 1409 O O . PRO A 1 188 ? 15.600 -11.867 4.136 1.00 91.75 188 PRO A O 1
ATOM 1412 N N . TYR A 1 189 ? 15.731 -9.666 4.502 1.00 89.50 189 TYR A N 1
ATOM 1413 C CA . TYR A 1 189 ? 14.295 -9.447 4.716 1.00 89.50 189 TYR A CA 1
ATOM 1414 C C . TYR A 1 189 ? 13.491 -9.351 3.417 1.00 89.50 189 TYR A C 1
ATOM 1416 O O . TYR A 1 189 ? 12.270 -9.462 3.444 1.00 89.50 189 TYR A O 1
ATOM 1424 N N . ASN A 1 190 ? 14.162 -9.241 2.275 1.00 87.75 190 ASN A N 1
ATOM 1425 C CA . ASN A 1 190 ? 13.562 -9.488 0.968 1.00 87.75 190 ASN A CA 1
ATOM 1426 C C . ASN A 1 190 ? 13.001 -10.917 0.838 1.00 87.75 190 ASN A C 1
ATOM 1428 O O . ASN A 1 190 ? 12.172 -11.166 -0.027 1.00 87.75 190 ASN A O 1
ATOM 1432 N N . HIS A 1 191 ? 13.417 -11.879 1.666 1.00 83.50 191 HIS A N 1
ATOM 1433 C CA . HIS A 1 191 ? 12.860 -13.231 1.652 1.00 83.50 191 HIS A CA 1
ATOM 1434 C C . HIS A 1 191 ? 11.640 -13.351 2.573 1.00 83.50 191 HIS A C 1
ATOM 1436 O O . HIS A 1 191 ? 11.743 -13.140 3.786 1.00 83.50 191 HIS A O 1
ATOM 1442 N N . ALA A 1 192 ? 10.510 -13.833 2.040 1.00 81.56 192 ALA A N 1
ATOM 1443 C CA . ALA A 1 192 ? 9.263 -14.006 2.800 1.00 81.56 192 ALA A CA 1
ATOM 1444 C C . ALA A 1 192 ? 9.418 -14.927 4.033 1.00 81.56 192 ALA A C 1
ATOM 1446 O O . ALA A 1 192 ? 8.729 -14.773 5.045 1.00 81.56 192 ALA A O 1
ATOM 1447 N N . ALA A 1 193 ? 10.371 -15.865 3.986 1.00 81.38 193 ALA A N 1
ATOM 1448 C CA . ALA A 1 193 ? 10.719 -16.735 5.110 1.00 81.38 193 ALA A CA 1
ATOM 1449 C C . ALA A 1 193 ? 11.380 -15.993 6.290 1.00 81.38 193 ALA A C 1
ATOM 1451 O O . ALA A 1 193 ? 11.347 -16.485 7.421 1.00 81.38 193 ALA A O 1
ATOM 1452 N N . LYS A 1 194 ? 11.997 -14.832 6.038 1.00 84.00 194 LYS A N 1
ATOM 1453 C CA . LYS A 1 194 ? 12.679 -13.992 7.034 1.00 84.00 194 LYS A CA 1
ATOM 1454 C C . LYS A 1 194 ? 11.826 -12.803 7.457 1.00 84.00 194 LYS A C 1
ATOM 1456 O O . LYS A 1 194 ? 11.829 -12.453 8.636 1.00 84.00 194 LYS A O 1
ATOM 1461 N N . TYR A 1 195 ? 11.064 -12.225 6.533 1.00 84.38 195 TYR A N 1
ATOM 1462 C CA . TYR A 1 195 ? 10.151 -11.126 6.807 1.00 84.38 195 TYR A CA 1
ATOM 1463 C C . TYR A 1 195 ? 8.869 -11.271 5.995 1.00 84.38 195 TYR A C 1
ATOM 1465 O O . TYR A 1 195 ? 8.871 -11.327 4.774 1.00 84.38 195 TYR A O 1
ATOM 1473 N N . CYS A 1 196 ? 7.752 -11.322 6.710 1.00 83.81 196 CYS A N 1
ATOM 1474 C CA . CYS A 1 196 ? 6.423 -11.418 6.119 1.00 83.81 196 CYS A CA 1
ATOM 1475 C C . CYS A 1 196 ? 5.416 -10.537 6.856 1.00 83.81 196 CYS A C 1
ATOM 1477 O O . CYS A 1 196 ? 4.226 -10.807 6.778 1.00 83.81 196 CYS A O 1
ATOM 1479 N N . ALA A 1 197 ? 5.864 -9.520 7.607 1.00 82.00 197 ALA A N 1
ATOM 1480 C CA . ALA A 1 197 ? 4.952 -8.598 8.293 1.00 82.00 197 ALA A CA 1
ATOM 1481 C C . ALA A 1 197 ? 4.204 -7.692 7.299 1.00 82.00 197 ALA A C 1
ATOM 1483 O O . ALA A 1 197 ? 3.079 -7.280 7.570 1.00 82.00 197 ALA A O 1
ATOM 1484 N N . SER A 1 198 ? 4.822 -7.430 6.147 1.00 88.44 198 SER A N 1
ATOM 1485 C CA . SER A 1 198 ? 4.226 -6.810 4.967 1.00 88.44 198 SER A CA 1
ATOM 1486 C C . SER A 1 198 ? 4.826 -7.464 3.712 1.00 88.44 198 SER A C 1
ATOM 1488 O O . SER A 1 198 ? 5.886 -8.086 3.803 1.00 88.44 198 SER A O 1
ATOM 1490 N N . LEU A 1 199 ? 4.138 -7.388 2.570 1.00 92.31 199 LEU A N 1
ATOM 1491 C CA . LEU A 1 199 ? 4.517 -8.105 1.339 1.00 92.31 199 LEU A CA 1
ATOM 1492 C C . LEU A 1 199 ? 4.489 -7.210 0.089 1.00 92.31 199 LEU A C 1
ATOM 1494 O O . LEU A 1 199 ? 4.536 -7.713 -1.023 1.00 92.31 199 LEU A O 1
ATOM 1498 N N . GLY A 1 200 ? 4.388 -5.887 0.242 1.00 95.00 200 GLY A N 1
ATOM 1499 C CA . GLY A 1 200 ? 4.342 -4.954 -0.888 1.00 95.00 200 GLY A CA 1
ATOM 1500 C C . GLY A 1 200 ? 5.593 -5.015 -1.767 1.00 95.00 200 GLY A C 1
ATOM 1501 O O . GLY A 1 200 ? 5.476 -4.958 -2.981 1.00 95.00 200 GLY A O 1
ATOM 1502 N N . HIS A 1 201 ? 6.760 -5.267 -1.169 1.00 95.56 201 HIS A N 1
ATOM 1503 C CA . HIS A 1 201 ? 8.043 -5.433 -1.868 1.00 95.56 201 HIS A CA 1
ATOM 1504 C C . HIS A 1 201 ? 8.130 -6.684 -2.767 1.00 95.56 201 HIS A C 1
ATOM 1506 O O . HIS A 1 201 ? 9.190 -6.974 -3.306 1.00 95.56 201 HIS A O 1
ATOM 1512 N N . LYS A 1 202 ? 7.051 -7.472 -2.881 1.00 96.56 202 LYS A N 1
ATOM 1513 C CA . LYS A 1 202 ? 6.972 -8.656 -3.751 1.00 96.56 202 LYS A CA 1
ATOM 1514 C C . LYS A 1 202 ? 6.194 -8.423 -5.039 1.00 96.56 202 LYS A C 1
ATOM 1516 O O . LYS A 1 202 ? 6.160 -9.317 -5.873 1.00 96.56 202 LYS A O 1
ATOM 1521 N N . ALA A 1 203 ? 5.533 -7.277 -5.192 1.00 98.00 203 ALA A N 1
ATOM 1522 C CA . ALA A 1 203 ? 4.846 -6.964 -6.437 1.00 98.00 203 ALA A CA 1
ATOM 1523 C C . ALA A 1 203 ? 5.863 -6.525 -7.485 1.00 98.00 203 ALA A C 1
ATOM 1525 O O . ALA A 1 203 ? 6.588 -5.559 -7.261 1.00 98.00 203 ALA A O 1
ATOM 1526 N N . ASN A 1 204 ? 5.886 -7.227 -8.613 1.00 98.44 204 ASN A N 1
ATOM 1527 C CA . ASN A 1 204 ? 6.801 -6.925 -9.701 1.00 98.44 204 ASN A CA 1
ATOM 1528 C C . ASN A 1 204 ? 6.365 -5.705 -10.508 1.00 98.44 204 ASN A C 1
ATOM 1530 O O . ASN A 1 204 ? 5.228 -5.218 -10.432 1.00 98.44 204 ASN A O 1
ATOM 1534 N N . HIS A 1 205 ? 7.306 -5.233 -11.316 1.00 98.00 205 HIS A N 1
ATOM 1535 C CA . HIS A 1 205 ? 7.062 -4.177 -12.271 1.00 98.00 205 HIS A CA 1
ATOM 1536 C C . HIS A 1 205 ? 6.175 -4.647 -13.438 1.00 98.00 205 HIS A C 1
ATOM 1538 O O . HIS A 1 205 ? 6.289 -5.775 -13.904 1.00 98.00 205 HIS A O 1
ATOM 1544 N N . SER A 1 206 ? 5.316 -3.755 -13.933 1.00 97.69 206 SER A N 1
ATOM 1545 C CA . SER A 1 206 ? 4.773 -3.802 -15.292 1.00 97.69 206 SER A CA 1
ATOM 1546 C C . SER A 1 206 ? 4.514 -2.382 -15.810 1.00 97.69 206 SER A C 1
ATOM 1548 O O . SER A 1 206 ? 4.125 -1.498 -15.038 1.00 97.69 206 SER A O 1
ATOM 1550 N N . PHE A 1 207 ? 4.675 -2.160 -17.119 1.00 96.75 207 PHE A N 1
ATOM 1551 C CA . PHE A 1 207 ? 4.245 -0.927 -17.801 1.00 96.75 207 PHE A CA 1
ATOM 1552 C C . PHE A 1 207 ? 2.734 -0.864 -18.073 1.00 96.75 207 PHE A C 1
ATOM 1554 O O . PHE A 1 207 ? 2.206 0.202 -18.389 1.00 96.75 207 PHE A O 1
ATOM 1561 N N . THR A 1 208 ? 2.019 -1.977 -17.899 1.00 96.94 208 THR A N 1
ATOM 1562 C CA . THR A 1 208 ? 0.550 -2.054 -17.943 1.00 96.94 208 THR A CA 1
ATOM 1563 C C . THR A 1 208 ? 0.023 -2.645 -16.633 1.00 96.94 208 THR A C 1
ATOM 1565 O O . THR A 1 208 ? -0.555 -3.736 -16.636 1.00 96.94 208 THR A O 1
ATOM 1568 N N . PRO A 1 209 ? 0.270 -1.975 -15.493 1.00 98.31 209 PRO A N 1
ATOM 1569 C CA . PRO A 1 209 ? 0.011 -2.553 -14.185 1.00 98.31 209 PRO A CA 1
ATOM 1570 C C . PRO A 1 209 ? -1.489 -2.671 -13.899 1.00 98.31 209 PRO A C 1
ATOM 1572 O O . PRO A 1 209 ? -2.313 -1.955 -14.467 1.00 98.31 209 PRO A O 1
ATOM 1575 N N . ASN A 1 210 ? -1.845 -3.546 -12.962 1.00 98.69 210 ASN A N 1
ATOM 1576 C CA . ASN A 1 210 ? -3.200 -3.640 -12.404 1.00 98.69 210 ASN A CA 1
ATOM 1577 C C . ASN A 1 210 ? -3.322 -2.997 -11.012 1.00 98.69 210 ASN A C 1
ATOM 1579 O O . ASN A 1 210 ? -4.434 -2.868 -10.486 1.00 98.69 210 ASN A O 1
ATOM 1583 N N . CYS A 1 211 ? -2.205 -2.534 -10.447 1.00 98.62 211 CYS A N 1
ATOM 1584 C CA . CYS A 1 211 ? -2.140 -1.840 -9.171 1.00 98.62 211 CYS A CA 1
ATOM 1585 C C . CYS A 1 211 ? -1.267 -0.575 -9.229 1.00 98.62 211 CYS A C 1
ATOM 1587 O O . CYS A 1 211 ? -0.465 -0.375 -10.140 1.00 98.62 211 CYS A O 1
ATOM 1589 N N . ILE A 1 212 ? -1.392 0.263 -8.202 1.00 98.19 212 ILE A N 1
ATOM 1590 C CA . ILE A 1 212 ? -0.542 1.429 -7.943 1.00 98.19 212 ILE A CA 1
ATOM 1591 C C . ILE A 1 212 ? -0.002 1.402 -6.519 1.00 98.19 212 ILE A C 1
ATOM 1593 O O . ILE A 1 212 ? -0.601 0.802 -5.620 1.00 98.19 212 ILE A O 1
ATOM 1597 N N . TYR A 1 213 ? 1.107 2.110 -6.317 1.00 97.81 213 TYR A N 1
ATOM 1598 C CA . TYR A 1 213 ? 1.517 2.529 -4.988 1.00 97.81 213 TYR A CA 1
ATOM 1599 C C . TYR A 1 213 ? 0.718 3.752 -4.544 1.00 97.81 213 TYR A C 1
ATOM 1601 O O . TYR A 1 213 ? 0.608 4.720 -5.290 1.00 97.81 213 TYR A O 1
ATOM 1609 N N . ASP A 1 214 ? 0.206 3.715 -3.319 1.00 95.69 214 ASP A N 1
ATOM 1610 C CA . ASP A 1 214 ? -0.643 4.769 -2.758 1.00 95.69 214 ASP A CA 1
ATOM 1611 C C . ASP A 1 214 ? -0.278 5.010 -1.278 1.00 95.69 214 ASP A C 1
ATOM 1613 O O . ASP A 1 214 ? 0.021 4.030 -0.579 1.00 95.69 214 ASP A O 1
ATOM 1617 N N . PRO A 1 215 ? -0.237 6.257 -0.766 1.00 95.12 215 PRO A N 1
ATOM 1618 C CA . PRO A 1 215 ? 0.054 6.524 0.644 1.00 95.12 215 PRO A CA 1
ATOM 1619 C C . PRO A 1 215 ? -0.921 5.821 1.600 1.00 95.12 215 PRO A C 1
ATOM 1621 O O . PRO A 1 215 ? -2.109 5.678 1.317 1.00 95.12 215 PRO A O 1
ATOM 1624 N N . PHE A 1 216 ? -0.422 5.380 2.758 1.00 92.00 216 PHE A N 1
ATOM 1625 C CA . PHE A 1 216 ? -1.227 4.675 3.757 1.00 92.00 216 PHE A CA 1
ATOM 1626 C C . PHE A 1 216 ? -0.723 4.924 5.184 1.00 92.00 216 PHE A C 1
ATOM 1628 O O . PHE A 1 216 ? 0.468 4.785 5.463 1.00 92.00 216 PHE A O 1
ATOM 1635 N N . VAL A 1 217 ? -1.622 5.219 6.126 1.00 90.69 217 VAL A N 1
ATOM 1636 C CA . VAL A 1 217 ? -1.299 5.423 7.547 1.00 90.69 217 VAL A CA 1
ATOM 1637 C C . VAL A 1 217 ? -1.719 4.197 8.351 1.00 90.69 217 VAL A C 1
ATOM 1639 O O . VAL A 1 217 ? -2.805 4.120 8.936 1.00 90.69 217 VAL A O 1
ATOM 1642 N N . HIS A 1 218 ? -0.814 3.225 8.418 1.00 89.44 218 HIS A N 1
ATOM 1643 C CA . HIS A 1 218 ? -1.068 1.948 9.069 1.00 89.44 218 HIS A CA 1
ATOM 1644 C C . HIS A 1 218 ? -0.966 2.068 10.600 1.00 89.44 218 HIS A C 1
ATOM 1646 O O . HIS A 1 218 ? 0.056 2.547 11.093 1.00 89.44 218 HIS A O 1
ATOM 1652 N N . PRO A 1 219 ? -1.922 1.542 11.394 1.00 85.62 219 PRO A N 1
ATOM 1653 C CA . PRO A 1 219 ? -1.914 1.683 12.860 1.00 85.62 219 PRO A CA 1
ATOM 1654 C C . PRO A 1 219 ? -0.688 1.036 13.518 1.00 85.62 219 PRO A C 1
ATOM 1656 O O . PRO A 1 219 ? -0.295 1.405 14.613 1.00 85.62 219 PRO A O 1
ATOM 1659 N N . ARG A 1 220 ? -0.067 0.060 12.844 1.00 85.00 220 ARG A N 1
ATOM 1660 C CA . ARG A 1 220 ? 1.163 -0.608 13.298 1.00 85.00 220 ARG A CA 1
ATOM 1661 C C . ARG A 1 220 ? 2.449 0.001 12.734 1.00 85.00 220 ARG A C 1
ATOM 1663 O O . ARG A 1 220 ? 3.456 0.000 13.429 1.00 85.00 220 ARG A O 1
ATOM 1670 N N . PHE A 1 221 ? 2.446 0.434 11.471 1.00 87.12 221 PHE A N 1
ATOM 1671 C CA . PHE A 1 221 ? 3.676 0.791 10.740 1.00 87.12 221 PHE A CA 1
ATOM 1672 C C . PHE A 1 221 ? 3.857 2.308 10.586 1.00 87.12 221 PHE A C 1
ATOM 1674 O O . PHE A 1 221 ? 4.916 2.761 10.154 1.00 87.12 221 PHE A O 1
ATOM 1681 N N . GLY A 1 222 ? 2.840 3.086 10.961 1.00 90.06 222 GLY A N 1
ATOM 1682 C CA . GLY A 1 222 ? 2.794 4.519 10.719 1.00 90.06 222 GLY A CA 1
ATOM 1683 C C . GLY A 1 222 ? 2.593 4.838 9.232 1.00 90.06 222 GLY A C 1
ATOM 1684 O O . GLY A 1 222 ? 2.006 4.027 8.505 1.00 90.06 222 GLY A O 1
ATOM 1685 N N . PRO A 1 223 ? 3.071 6.010 8.779 1.00 91.38 223 PRO A N 1
ATOM 1686 C CA . PRO A 1 223 ? 3.027 6.418 7.377 1.00 91.38 223 PRO A CA 1
ATOM 1687 C C . PRO A 1 223 ? 3.917 5.520 6.515 1.00 91.38 223 PRO A C 1
ATOM 1689 O O . PRO A 1 223 ? 5.127 5.429 6.742 1.00 91.38 223 PRO A O 1
ATOM 1692 N N . ILE A 1 224 ? 3.308 4.839 5.552 1.00 93.31 224 ILE A N 1
ATOM 1693 C CA . ILE A 1 224 ? 3.938 3.929 4.593 1.00 93.31 224 ILE A CA 1
ATOM 1694 C C . ILE A 1 224 ? 3.241 4.060 3.228 1.00 93.31 224 ILE A C 1
ATOM 1696 O O . ILE A 1 224 ? 2.369 4.910 3.044 1.00 93.31 224 ILE A O 1
ATOM 1700 N N . LYS A 1 225 ? 3.586 3.189 2.277 1.00 95.75 225 LYS A N 1
ATOM 1701 C CA . LYS A 1 225 ? 2.812 2.987 1.045 1.00 95.75 225 LYS A CA 1
ATOM 1702 C C . LYS A 1 225 ? 2.037 1.671 1.089 1.00 95.75 225 LYS A C 1
ATOM 1704 O O . LYS A 1 225 ? 2.370 0.744 1.832 1.00 95.75 225 LYS A O 1
ATOM 1709 N N . CYS A 1 226 ? 0.995 1.578 0.281 1.00 95.12 226 CYS A N 1
ATOM 1710 C CA . CYS A 1 226 ? 0.229 0.366 0.036 1.00 95.12 226 CYS A CA 1
ATOM 1711 C C . CYS A 1 226 ? 0.155 0.064 -1.463 1.00 95.12 226 CYS A C 1
ATOM 1713 O O . CYS A 1 226 ? 0.495 0.907 -2.288 1.00 95.12 226 CYS A O 1
ATOM 1715 N N . ILE A 1 227 ? -0.269 -1.153 -1.795 1.00 97.00 227 ILE A N 1
ATOM 1716 C CA . ILE A 1 227 ? -0.619 -1.568 -3.151 1.00 97.00 227 ILE A CA 1
ATOM 1717 C C . ILE A 1 227 ? -2.136 -1.543 -3.252 1.00 97.00 227 ILE A C 1
ATOM 1719 O O . ILE A 1 227 ? -2.815 -2.285 -2.530 1.00 97.00 227 ILE A O 1
ATOM 1723 N N . ARG A 1 228 ? -2.650 -0.701 -4.147 1.00 96.25 228 ARG A N 1
ATOM 1724 C CA . ARG A 1 228 ? -4.079 -0.533 -4.409 1.00 96.25 228 ARG A CA 1
ATOM 1725 C C . ARG A 1 228 ? -4.398 -0.907 -5.850 1.00 96.25 228 ARG A C 1
ATOM 1727 O O . ARG A 1 228 ? -3.696 -0.478 -6.760 1.00 96.25 228 ARG A O 1
ATOM 1734 N N . THR A 1 229 ? -5.458 -1.676 -6.066 1.00 97.88 229 THR A N 1
ATOM 1735 C CA . THR A 1 229 ? -5.915 -2.024 -7.418 1.00 97.88 229 THR A CA 1
ATOM 1736 C C . THR A 1 229 ? -6.414 -0.781 -8.165 1.00 97.88 229 THR A C 1
ATOM 1738 O O . THR A 1 229 ? -7.080 0.075 -7.581 1.00 97.88 229 THR A O 1
ATOM 1741 N N . ILE A 1 230 ? -6.123 -0.671 -9.464 1.00 98.25 230 ILE A N 1
ATOM 1742 C CA . ILE A 1 230 ? -6.689 0.388 -10.334 1.00 98.25 230 ILE A CA 1
ATOM 1743 C C . ILE A 1 230 ? -7.860 -0.102 -11.188 1.00 98.25 230 ILE A C 1
ATOM 1745 O O . ILE A 1 230 ? -8.616 0.699 -11.730 1.00 98.25 230 ILE A O 1
ATOM 1749 N N . ARG A 1 231 ? -8.024 -1.422 -11.281 1.00 98.31 231 ARG A N 1
ATOM 1750 C CA . ARG A 1 231 ? -9.143 -2.116 -11.922 1.00 98.31 231 ARG A CA 1
ATOM 1751 C C . ARG A 1 231 ? -9.522 -3.344 -11.097 1.00 98.31 231 ARG A C 1
ATOM 1753 O O . ARG A 1 231 ? -8.813 -3.677 -10.151 1.00 98.31 231 ARG A O 1
ATOM 1760 N N . ALA A 1 232 ? -10.606 -4.021 -11.462 1.00 98.25 232 ALA A N 1
ATOM 1761 C CA . ALA A 1 232 ? -10.892 -5.335 -10.901 1.00 98.25 232 ALA A CA 1
ATOM 1762 C C . ALA A 1 232 ? -9.741 -6.315 -11.204 1.00 98.25 232 ALA A C 1
ATOM 1764 O O . ALA A 1 232 ? -9.143 -6.254 -12.286 1.00 98.25 232 ALA A O 1
ATOM 1765 N N . VAL A 1 233 ? -9.427 -7.177 -10.238 1.00 98.38 233 VAL A N 1
ATOM 1766 C CA . VAL A 1 233 ? -8.426 -8.247 -10.331 1.00 98.38 233 VAL A CA 1
ATOM 1767 C C . VAL A 1 233 ? -9.058 -9.574 -9.938 1.00 98.38 233 VAL A C 1
ATOM 1769 O O . VAL A 1 233 ? -9.865 -9.639 -9.006 1.00 98.38 233 VAL A O 1
ATOM 1772 N N . GLU A 1 234 ? -8.673 -10.632 -10.635 1.00 98.31 234 GLU A N 1
ATOM 1773 C CA . GLU A 1 234 ? -9.173 -11.975 -10.379 1.00 98.31 234 GLU A CA 1
ATOM 1774 C C . GLU A 1 234 ? -8.413 -12.664 -9.242 1.00 98.31 234 GLU A C 1
ATOM 1776 O O . GLU A 1 234 ? -7.297 -12.294 -8.857 1.00 98.31 234 GLU A O 1
ATOM 1781 N N . LYS A 1 235 ? -9.023 -13.721 -8.699 1.00 97.25 235 LYS A N 1
ATOM 1782 C CA . LYS A 1 235 ? -8.300 -14.642 -7.824 1.00 97.25 235 LYS A CA 1
ATOM 1783 C C . LYS A 1 235 ? -7.142 -15.278 -8.606 1.00 97.25 235 LYS A C 1
ATOM 1785 O O . LYS A 1 235 ? -7.311 -15.692 -9.745 1.00 97.25 235 LYS A O 1
ATOM 1790 N N . ASP A 1 236 ? -5.995 -15.390 -7.947 1.00 97.56 236 ASP A N 1
ATOM 1791 C CA . ASP A 1 236 ? -4.729 -15.911 -8.464 1.00 97.56 236 ASP A CA 1
ATOM 1792 C C . ASP A 1 236 ? -4.095 -15.044 -9.580 1.00 97.56 236 ASP A C 1
ATOM 1794 O O . ASP A 1 236 ? -3.099 -15.442 -10.178 1.00 97.56 236 ASP A O 1
ATOM 1798 N N . GLU A 1 237 ? -4.612 -13.833 -9.837 1.00 98.56 237 GLU A N 1
ATOM 1799 C CA . GLU A 1 237 ? -3.974 -12.863 -10.737 1.00 98.56 237 GLU A CA 1
ATOM 1800 C C . GLU A 1 237 ? -2.712 -12.263 -10.087 1.00 98.56 237 GLU A C 1
ATOM 1802 O O . GLU A 1 237 ? -2.716 -11.908 -8.900 1.00 98.56 237 GLU A O 1
ATOM 1807 N N . GLU A 1 238 ? -1.628 -12.132 -10.863 1.00 98.69 238 GLU A N 1
ATOM 1808 C CA . GLU A 1 238 ? -0.400 -11.467 -10.414 1.00 98.69 238 GLU A CA 1
ATOM 1809 C C . GLU A 1 238 ? -0.625 -9.954 -10.296 1.00 98.69 238 GLU A C 1
ATOM 1811 O O . GLU A 1 238 ? -1.055 -9.285 -11.237 1.00 98.69 238 GLU A O 1
ATOM 1816 N N . LEU A 1 239 ? -0.324 -9.403 -9.125 1.00 98.56 239 LEU A N 1
ATOM 1817 C CA . LEU A 1 239 ? -0.404 -7.983 -8.823 1.00 98.56 239 LEU A CA 1
ATOM 1818 C C . LEU A 1 239 ? 0.902 -7.304 -9.236 1.00 98.56 239 LEU A C 1
ATOM 1820 O O . LEU A 1 239 ? 1.965 -7.568 -8.669 1.00 98.56 239 LEU A O 1
ATOM 1824 N N . THR A 1 240 ? 0.801 -6.391 -10.195 1.00 98.75 240 THR A N 1
ATOM 1825 C CA . THR A 1 240 ? 1.932 -5.641 -10.748 1.00 98.75 240 THR A CA 1
ATOM 1826 C C . THR A 1 240 ? 1.719 -4.143 -10.597 1.00 98.75 240 THR A C 1
ATOM 1828 O O . THR A 1 240 ? 0.589 -3.647 -10.557 1.00 98.75 240 THR A O 1
ATOM 1831 N N . VAL A 1 241 ? 2.823 -3.410 -10.505 1.00 98.56 241 VAL A N 1
ATOM 1832 C CA . VAL A 1 241 ? 2.849 -1.959 -10.283 1.00 98.56 241 VAL A CA 1
ATOM 1833 C C . VAL A 1 241 ? 3.844 -1.286 -11.230 1.00 98.56 241 VAL A C 1
ATOM 1835 O O . VAL A 1 241 ? 4.841 -1.872 -11.649 1.00 98.56 241 VAL A O 1
ATOM 1838 N N . ALA A 1 242 ? 3.617 -0.018 -11.559 1.00 97.31 242 ALA A N 1
ATOM 1839 C CA . ALA A 1 242 ? 4.641 0.782 -12.225 1.00 97.31 242 ALA A CA 1
ATOM 1840 C C . ALA A 1 242 ? 5.658 1.269 -11.180 1.00 97.31 242 ALA A C 1
ATOM 1842 O O . ALA A 1 242 ? 5.280 1.956 -10.234 1.00 97.31 242 ALA A O 1
ATOM 1843 N N . TYR A 1 243 ? 6.942 0.926 -11.340 1.00 95.88 243 TYR A N 1
ATOM 1844 C CA . TYR A 1 243 ? 7.984 1.325 -10.378 1.00 95.88 243 TYR A CA 1
ATOM 1845 C C . TYR A 1 243 ? 8.309 2.819 -10.451 1.00 95.88 243 TYR A C 1
ATOM 1847 O O . TYR A 1 243 ? 8.719 3.400 -9.453 1.00 95.88 243 TYR A O 1
ATOM 1855 N N . GLY A 1 244 ? 8.064 3.450 -11.603 1.00 90.38 244 GLY A N 1
ATOM 1856 C CA . GLY A 1 244 ? 8.164 4.901 -11.740 1.00 90.38 244 GLY A CA 1
ATOM 1857 C C . GLY A 1 244 ? 9.591 5.442 -11.664 1.00 90.38 244 GLY A C 1
ATOM 1858 O O . GLY A 1 244 ? 9.770 6.561 -11.197 1.00 90.38 244 GLY A O 1
ATOM 1859 N N . TYR A 1 245 ? 10.589 4.669 -12.107 1.00 89.38 245 TYR A N 1
ATOM 1860 C CA . TYR A 1 245 ? 11.941 5.194 -12.310 1.00 89.38 245 TYR A CA 1
ATOM 1861 C C . TYR A 1 245 ? 11.933 6.359 -13.304 1.00 89.38 245 TYR A C 1
ATOM 1863 O O . TYR A 1 245 ? 11.107 6.388 -14.221 1.00 89.38 245 TYR A O 1
ATOM 1871 N N . ASP A 1 246 ? 12.866 7.298 -13.142 1.00 84.69 246 ASP A N 1
ATOM 1872 C CA . ASP A 1 246 ? 12.983 8.442 -14.042 1.00 84.69 246 ASP A CA 1
ATOM 1873 C C . ASP A 1 246 ? 13.491 7.989 -15.418 1.00 84.69 246 ASP A C 1
ATOM 1875 O O . ASP A 1 246 ? 14.547 7.364 -15.553 1.00 84.69 246 ASP A O 1
ATOM 1879 N N . HIS A 1 247 ? 12.716 8.284 -16.462 1.00 87.06 247 HIS A N 1
ATOM 1880 C CA . HIS A 1 247 ? 13.060 7.938 -17.842 1.00 87.06 247 HIS A CA 1
ATOM 1881 C C . HIS A 1 247 ? 13.972 8.973 -18.498 1.00 87.06 247 HIS A C 1
ATOM 1883 O O . HIS A 1 247 ? 14.635 8.633 -19.475 1.00 87.06 247 HIS A O 1
ATOM 1889 N N . ASN A 1 248 ? 13.997 10.212 -17.994 1.00 82.50 248 ASN A N 1
ATOM 1890 C CA . ASN A 1 248 ? 14.760 11.325 -18.563 1.00 82.50 248 ASN A CA 1
ATOM 1891 C C . ASN A 1 248 ? 15.391 12.204 -17.461 1.00 82.50 248 ASN A C 1
ATOM 1893 O O . ASN A 1 248 ? 15.093 13.403 -17.394 1.00 82.50 248 ASN A O 1
ATOM 1897 N N . PRO A 1 249 ? 16.281 11.643 -16.625 1.00 78.56 249 PRO A N 1
ATOM 1898 C CA . PRO A 1 249 ? 16.991 12.407 -15.608 1.00 78.56 249 PRO A CA 1
ATOM 1899 C C . PRO A 1 249 ? 17.812 13.537 -16.241 1.00 78.56 249 PRO A C 1
ATOM 1901 O O . PRO A 1 249 ? 18.490 13.378 -17.265 1.00 78.56 249 PRO A O 1
ATOM 1904 N N . VAL A 1 250 ? 17.758 14.715 -15.619 1.00 75.56 250 VAL A N 1
ATOM 1905 C CA . VAL A 1 250 ? 18.441 15.914 -16.117 1.00 75.56 250 VAL A CA 1
ATOM 1906 C C . VAL A 1 250 ? 19.951 15.670 -16.173 1.00 75.56 250 VAL A C 1
ATOM 1908 O O . VAL A 1 250 ? 20.593 15.411 -15.160 1.00 75.56 250 VAL A O 1
ATOM 1911 N N . GLY A 1 251 ? 20.534 15.808 -17.364 1.00 74.50 251 GLY A N 1
ATOM 1912 C CA . GLY A 1 251 ? 21.980 15.689 -17.566 1.00 74.50 251 GLY A CA 1
ATOM 1913 C C . GLY A 1 251 ? 22.482 14.279 -17.886 1.00 74.50 251 GLY A C 1
ATOM 1914 O O . GLY A 1 251 ? 23.691 14.116 -18.049 1.00 74.50 251 GLY A O 1
ATOM 1915 N N . GLN A 1 252 ? 21.597 13.287 -18.041 1.00 70.38 252 GLN A N 1
ATOM 1916 C CA . GLN A 1 252 ? 21.965 11.960 -18.545 1.00 70.38 252 GLN A CA 1
ATOM 1917 C C . GLN A 1 252 ? 21.201 11.616 -19.832 1.00 70.38 252 GLN A C 1
ATOM 1919 O O . GLN A 1 252 ? 20.084 12.069 -20.062 1.00 70.38 252 GLN A O 1
ATOM 1924 N N . ASN A 1 253 ? 21.816 10.792 -20.683 1.00 66.38 253 ASN A N 1
ATOM 1925 C CA . ASN A 1 253 ? 21.217 10.303 -21.928 1.00 66.38 253 ASN A CA 1
ATOM 1926 C C . ASN A 1 253 ? 20.613 8.902 -21.728 1.00 66.38 253 ASN A C 1
ATOM 1928 O O . ASN A 1 253 ? 21.003 7.956 -22.416 1.00 66.38 253 ASN A O 1
ATOM 1932 N N . GLY A 1 254 ? 19.701 8.747 -20.767 1.00 70.50 254 GLY A N 1
ATOM 1933 C CA . GLY A 1 254 ? 18.975 7.493 -20.560 1.00 70.50 254 GLY A CA 1
ATOM 1934 C C . GLY A 1 254 ? 18.274 7.391 -19.202 1.00 70.50 254 GLY A C 1
ATOM 1935 O O . GLY A 1 254 ? 18.553 8.210 -18.329 1.00 70.50 254 GLY A O 1
ATOM 1936 N N . PRO A 1 255 ? 17.384 6.395 -19.023 1.00 82.75 255 PRO A N 1
ATOM 1937 C CA . PRO A 1 255 ? 16.673 6.174 -17.768 1.00 82.75 255 PRO A CA 1
ATOM 1938 C C . PRO A 1 255 ? 17.617 5.830 -16.616 1.00 82.75 255 PRO A C 1
ATOM 1940 O O . PRO A 1 255 ? 18.503 4.985 -16.767 1.00 82.75 255 PRO A O 1
ATOM 1943 N N . GLU A 1 256 ? 17.362 6.403 -15.444 1.00 85.62 256 GLU A N 1
ATOM 1944 C CA . GLU A 1 256 ? 18.029 6.016 -14.203 1.00 85.62 256 GLU A CA 1
ATOM 1945 C C . GLU A 1 256 ? 17.288 4.821 -13.589 1.00 85.62 256 GLU A C 1
ATOM 1947 O O . GLU A 1 256 ? 16.435 4.946 -12.711 1.00 85.62 256 GLU A O 1
ATOM 1952 N N . ALA A 1 257 ? 17.553 3.642 -14.154 1.00 88.50 257 ALA A N 1
ATOM 1953 C CA . ALA A 1 257 ? 16.872 2.402 -13.804 1.00 88.50 257 ALA A CA 1
ATOM 1954 C C . ALA A 1 257 ? 17.774 1.176 -14.037 1.00 88.50 257 ALA A C 1
ATOM 1956 O O . ALA A 1 257 ? 18.681 1.237 -14.875 1.00 88.50 257 ALA A O 1
ATOM 1957 N N . PRO A 1 258 ? 17.501 0.034 -13.380 1.00 88.69 258 PRO A N 1
ATOM 1958 C CA . PRO A 1 258 ? 18.193 -1.225 -13.650 1.00 88.69 258 PRO A CA 1
ATOM 1959 C C . PRO A 1 258 ? 18.110 -1.664 -15.121 1.00 88.69 258 PRO A C 1
ATOM 1961 O O . PRO A 1 258 ? 17.137 -1.375 -15.818 1.00 88.69 258 PRO A O 1
ATOM 1964 N N . GLU A 1 259 ? 19.097 -2.436 -15.587 1.00 91.50 259 GLU A N 1
ATOM 1965 C CA . GLU A 1 259 ? 19.190 -2.873 -16.992 1.00 91.50 259 GLU A CA 1
ATOM 1966 C C . GLU A 1 259 ? 17.927 -3.603 -17.481 1.00 91.50 259 GLU A C 1
ATOM 1968 O O . GLU A 1 259 ? 17.428 -3.313 -18.570 1.00 91.50 259 GLU A O 1
ATOM 1973 N N . TRP A 1 260 ? 17.360 -4.493 -16.656 1.00 92.06 260 TRP A N 1
ATOM 1974 C CA . TRP A 1 260 ? 16.133 -5.227 -16.989 1.00 92.06 260 TRP A CA 1
ATOM 1975 C C . TRP A 1 260 ? 14.953 -4.284 -17.276 1.00 92.06 260 TRP A C 1
ATOM 1977 O O . TRP A 1 260 ? 14.203 -4.513 -18.223 1.00 92.06 260 TRP A O 1
ATOM 1987 N N . TYR A 1 261 ? 14.843 -3.181 -16.528 1.00 93.25 261 TYR A N 1
ATOM 1988 C CA . TYR A 1 261 ? 13.786 -2.185 -16.694 1.00 93.25 261 TYR A CA 1
ATOM 1989 C C . TYR A 1 261 ? 13.969 -1.403 -17.994 1.00 93.25 261 TYR A C 1
ATOM 1991 O O . TYR A 1 261 ? 13.014 -1.170 -18.730 1.00 93.25 261 TYR A O 1
ATOM 1999 N N . GLN A 1 262 ? 15.209 -1.017 -18.314 1.00 92.06 262 GLN A N 1
ATOM 2000 C CA . GLN A 1 262 ? 15.514 -0.297 -19.553 1.00 92.06 262 GLN A CA 1
ATOM 2001 C C . GLN A 1 262 ? 15.217 -1.142 -20.800 1.00 92.06 262 GLN A C 1
ATOM 2003 O O . GLN A 1 262 ? 14.757 -0.611 -21.814 1.00 92.06 262 GLN A O 1
ATOM 2008 N N . LEU A 1 263 ? 15.487 -2.451 -20.743 1.00 91.94 263 LEU A N 1
ATOM 2009 C CA . LEU A 1 263 ? 15.168 -3.389 -21.821 1.00 91.94 263 LEU A CA 1
ATOM 2010 C C . LEU A 1 263 ? 13.653 -3.527 -22.009 1.00 91.94 263 LEU A C 1
ATOM 2012 O O . LEU A 1 263 ? 13.166 -3.417 -23.136 1.00 91.94 263 LEU A O 1
ATOM 2016 N N . GLU A 1 264 ? 12.912 -3.704 -20.915 1.00 93.12 264 GLU A N 1
ATOM 2017 C CA . GLU A 1 264 ? 11.452 -3.799 -20.949 1.00 93.12 264 GLU A CA 1
ATOM 2018 C C . GLU A 1 264 ? 10.808 -2.487 -21.433 1.00 93.12 264 GLU A C 1
ATOM 2020 O O . GLU A 1 264 ? 9.905 -2.522 -22.268 1.00 93.12 264 GLU A O 1
ATOM 2025 N N . LEU A 1 265 ? 11.334 -1.326 -21.021 1.00 93.31 265 LEU A N 1
ATOM 2026 C CA . LEU A 1 265 ? 10.868 -0.012 -21.477 1.00 93.31 265 LEU A CA 1
ATOM 2027 C C . LEU A 1 265 ? 10.995 0.142 -22.996 1.00 93.31 265 LEU A C 1
ATOM 2029 O O . LEU A 1 265 ? 10.055 0.591 -23.654 1.00 93.31 265 LEU A O 1
ATOM 2033 N N . LYS A 1 266 ? 12.138 -0.253 -23.571 1.00 92.75 266 LYS A N 1
ATOM 2034 C CA . LYS A 1 266 ? 12.353 -0.216 -25.028 1.00 92.75 266 LYS A CA 1
ATOM 2035 C C . LYS A 1 266 ? 11.364 -1.121 -25.760 1.00 92.75 266 LYS A C 1
ATOM 2037 O O . LYS A 1 266 ? 10.792 -0.706 -26.767 1.00 92.75 266 LYS A O 1
ATOM 2042 N N . ALA A 1 267 ? 11.145 -2.336 -25.253 1.00 92.38 267 ALA A N 1
ATOM 2043 C CA . ALA A 1 267 ? 10.184 -3.273 -25.831 1.00 92.38 267 ALA A CA 1
ATOM 2044 C C . ALA A 1 267 ? 8.747 -2.725 -25.768 1.00 92.38 267 ALA A C 1
ATOM 2046 O O . ALA A 1 267 ? 8.021 -2.772 -26.761 1.00 92.38 267 ALA A O 1
ATOM 2047 N N . PHE A 1 268 ? 8.363 -2.137 -24.633 1.00 93.44 268 PHE A N 1
ATOM 2048 C CA . PHE A 1 268 ? 7.058 -1.512 -24.440 1.00 93.44 268 PHE A CA 1
ATOM 2049 C C . PHE A 1 268 ? 6.832 -0.330 -25.396 1.00 93.44 268 PHE A C 1
ATOM 2051 O O . PHE A 1 268 ? 5.796 -0.252 -26.057 1.00 93.44 268 PHE A O 1
ATOM 2058 N N . GLN A 1 269 ? 7.817 0.562 -25.533 1.00 92.38 269 GLN A N 1
ATOM 2059 C CA . GLN A 1 269 ? 7.751 1.701 -26.455 1.00 92.38 269 GLN A CA 1
ATOM 2060 C C . GLN A 1 269 ? 7.632 1.255 -27.920 1.00 92.38 269 GLN A C 1
ATOM 2062 O O . GLN A 1 269 ? 6.823 1.813 -28.661 1.00 92.38 269 GLN A O 1
ATOM 2067 N N . ALA A 1 270 ? 8.386 0.230 -28.332 1.00 91.75 270 ALA A N 1
ATOM 2068 C CA . ALA A 1 270 ? 8.295 -0.332 -29.679 1.00 91.75 270 ALA A CA 1
ATOM 2069 C C . ALA A 1 270 ? 6.901 -0.922 -29.963 1.00 91.75 270 ALA A C 1
ATOM 2071 O O . ALA A 1 270 ? 6.326 -0.678 -31.024 1.00 91.75 270 ALA A O 1
ATOM 2072 N N . ALA A 1 271 ? 6.312 -1.633 -28.995 1.00 90.38 271 ALA A N 1
ATOM 2073 C CA . ALA A 1 271 ? 4.959 -2.172 -29.124 1.00 90.38 271 ALA A CA 1
ATOM 2074 C C . ALA A 1 271 ? 3.896 -1.066 -29.277 1.00 90.38 271 ALA A C 1
ATOM 2076 O O . ALA A 1 271 ? 2.975 -1.203 -30.082 1.00 90.38 271 ALA A O 1
ATOM 2077 N N . GLN A 1 272 ? 4.036 0.059 -28.563 1.00 87.19 272 GLN A N 1
ATOM 2078 C CA . GLN A 1 272 ? 3.118 1.196 -28.708 1.00 87.19 272 GLN A CA 1
ATOM 2079 C C . GLN A 1 272 ? 3.246 1.916 -30.058 1.00 87.19 272 GLN A C 1
ATOM 2081 O O . GLN A 1 272 ? 2.243 2.385 -30.605 1.00 87.19 272 GLN A O 1
ATOM 2086 N N . GLN A 1 273 ? 4.456 1.997 -30.615 1.00 79.12 273 GLN A N 1
ATOM 2087 C CA . GLN A 1 273 ? 4.678 2.578 -31.943 1.00 79.12 273 GLN A CA 1
ATOM 2088 C C . GLN A 1 273 ? 4.028 1.729 -33.040 1.00 79.12 273 GLN A C 1
ATOM 2090 O O . GLN A 1 273 ? 3.327 2.273 -33.888 1.00 79.12 273 GLN A O 1
ATOM 2095 N N . ASN A 1 274 ? 4.147 0.402 -32.957 1.00 73.81 274 ASN A N 1
ATOM 2096 C CA . ASN A 1 274 ? 3.513 -0.506 -33.916 1.00 73.81 274 ASN A CA 1
ATOM 2097 C C . ASN A 1 274 ? 1.975 -0.448 -33.868 1.00 73.81 274 ASN A C 1
ATOM 2099 O O . ASN A 1 274 ? 1.323 -0.615 -34.890 1.00 73.81 274 ASN A O 1
ATOM 2103 N N . TYR A 1 275 ? 1.376 -0.158 -32.708 1.00 59.78 275 TYR A N 1
ATOM 2104 C CA . TYR A 1 275 ? -0.079 0.014 -32.589 1.00 59.78 275 TYR A CA 1
ATOM 2105 C C . TYR A 1 275 ? -0.586 1.368 -33.129 1.00 59.78 275 TYR A C 1
ATOM 2107 O O . TYR A 1 275 ? -1.765 1.517 -33.442 1.00 59.78 275 TYR A O 1
ATOM 2115 N N . SER A 1 276 ? 0.287 2.377 -33.229 1.00 55.34 276 SER A N 1
ATOM 2116 C CA . SER A 1 276 ? -0.075 3.734 -33.669 1.00 55.34 276 SER A CA 1
ATOM 2117 C C . SER A 1 276 ? 0.203 4.012 -35.152 1.00 55.34 276 SER A C 1
ATOM 2119 O O . SER A 1 276 ? -0.145 5.094 -35.633 1.00 55.34 276 SER A O 1
ATOM 2121 N N . ASP A 1 277 ? 0.733 3.029 -35.888 1.00 48.81 277 ASP A N 1
ATOM 2122 C CA . ASP A 1 277 ? 0.895 3.055 -37.343 1.00 48.81 277 ASP A CA 1
ATOM 2123 C C . ASP A 1 277 ? 0.170 1.866 -38.018 1.00 48.81 277 ASP A C 1
ATOM 2125 O O . ASP A 1 277 ? 0.778 0.829 -38.278 1.00 48.81 277 ASP A O 1
ATOM 2129 N N . PRO A 1 278 ? -1.134 1.985 -38.341 1.00 48.28 278 PRO A N 1
ATOM 2130 C CA . PRO A 1 278 ? -1.870 0.942 -39.058 1.00 48.28 278 PRO A CA 1
ATOM 2131 C C . PRO A 1 278 ? -1.528 0.885 -40.561 1.00 48.28 278 PRO A C 1
ATOM 2133 O O . PRO A 1 278 ? -2.231 0.212 -41.311 1.00 48.28 278 PRO A O 1
ATOM 2136 N N . SER A 1 279 ? -0.503 1.605 -41.042 1.00 49.56 279 SER A N 1
ATOM 2137 C CA . SER A 1 279 ? -0.173 1.675 -42.474 1.00 49.56 279 SER A CA 1
ATOM 2138 C C . SER A 1 279 ? 0.848 0.637 -42.958 1.00 49.56 279 SER A C 1
ATOM 2140 O O . SER A 1 279 ? 1.217 0.657 -44.131 1.00 49.56 279 SER A O 1
ATOM 2142 N N . LEU A 1 280 ? 1.266 -0.302 -42.098 1.00 45.66 280 LEU A N 1
ATOM 2143 C CA . LEU A 1 280 ? 2.269 -1.324 -42.434 1.00 45.66 280 LEU A CA 1
ATOM 2144 C C . LEU A 1 280 ? 1.817 -2.784 -42.253 1.00 45.66 280 LEU A C 1
ATOM 2146 O O . LEU A 1 280 ? 2.634 -3.690 -42.395 1.00 45.66 280 LEU A O 1
ATOM 2150 N N . GLU A 1 281 ? 0.523 -3.044 -42.049 1.00 45.81 281 GLU A N 1
ATOM 2151 C CA . GLU A 1 281 ? -0.048 -4.382 -42.252 1.00 45.81 281 GLU A CA 1
ATOM 2152 C C . GLU A 1 281 ? -0.959 -4.381 -43.486 1.00 45.81 281 GLU A C 1
ATOM 2154 O O . GLU A 1 281 ? -2.126 -4.000 -43.403 1.00 45.81 281 GLU A O 1
ATOM 2159 N N . ASN A 1 282 ? -0.384 -4.794 -44.625 1.00 41.84 282 ASN A N 1
ATOM 2160 C CA . ASN A 1 282 ? -0.983 -5.530 -45.757 1.00 41.84 282 ASN A CA 1
ATOM 2161 C C . ASN A 1 282 ? -0.498 -5.024 -47.125 1.00 41.84 282 ASN A C 1
ATOM 2163 O O . ASN A 1 282 ? -1.115 -4.144 -47.712 1.00 41.84 282 ASN A O 1
ATOM 2167 N N . GLU A 1 283 ? 0.523 -5.680 -47.680 1.00 39.72 283 GLU A N 1
ATOM 2168 C CA . GLU A 1 283 ? 0.705 -5.827 -49.139 1.00 39.72 283 GLU A CA 1
ATOM 2169 C C . GLU A 1 283 ? 1.220 -7.232 -49.516 1.00 39.72 283 GLU A C 1
ATOM 2171 O O . GLU A 1 283 ? 1.756 -7.420 -50.594 1.00 39.72 283 GLU A O 1
ATOM 2176 N N . ASP A 1 284 ? 1.007 -8.252 -48.677 1.00 36.28 284 ASP A N 1
ATOM 2177 C CA . ASP A 1 284 ? 1.322 -9.644 -49.030 1.00 36.28 284 ASP A CA 1
ATOM 2178 C C . ASP A 1 284 ? 0.254 -10.597 -48.478 1.00 36.28 284 ASP A C 1
ATOM 2180 O O . ASP A 1 284 ? 0.535 -11.420 -47.619 1.00 36.28 284 ASP A O 1
ATOM 2184 N N . LEU A 1 285 ? -0.998 -10.467 -48.931 1.00 36.22 285 LEU A N 1
ATOM 2185 C CA . LEU A 1 285 ? -1.933 -11.598 -49.063 1.00 36.22 285 LEU A CA 1
ATOM 2186 C C . LEU A 1 285 ? -3.203 -11.138 -49.804 1.00 36.22 285 LEU A C 1
ATOM 2188 O O . LEU A 1 285 ? -4.262 -10.913 -49.221 1.00 36.22 285 LEU A O 1
ATOM 2192 N N . LEU A 1 286 ? -3.103 -10.994 -51.126 1.00 30.94 286 LEU A N 1
ATOM 2193 C CA . LEU A 1 286 ? -4.272 -10.883 -51.998 1.00 30.94 286 LEU A CA 1
ATOM 2194 C C . LEU A 1 286 ? -4.381 -12.144 -52.860 1.00 30.94 286 LEU A C 1
ATOM 2196 O O . LEU A 1 286 ? -3.400 -12.597 -53.444 1.00 30.94 286 LEU A O 1
ATOM 2200 N N . CYS A 1 287 ? -5.618 -12.638 -52.954 1.00 26.77 287 CYS A N 1
ATOM 2201 C CA . CYS A 1 287 ? -6.134 -13.701 -53.826 1.00 26.77 287 CYS A CA 1
ATOM 2202 C C . CYS A 1 287 ? -6.085 -15.146 -53.299 1.00 26.77 287 CYS A C 1
ATOM 2204 O O . CYS A 1 287 ? -5.291 -15.966 -53.747 1.00 26.77 287 CYS A O 1
ATOM 2206 N N . SER A 1 288 ? -7.090 -15.529 -52.505 1.00 27.30 288 SER A N 1
ATOM 2207 C CA . SER A 1 288 ? -8.025 -16.592 -52.927 1.00 27.30 288 SER A CA 1
ATOM 2208 C C . SER A 1 288 ? -9.226 -16.711 -51.980 1.00 27.30 288 SER A C 1
ATOM 2210 O O . SER A 1 288 ? -9.064 -16.786 -50.769 1.00 27.30 288 SER A O 1
ATOM 2212 N N . GLY A 1 289 ? -10.435 -16.768 -52.551 1.00 26.97 289 GLY A N 1
ATOM 2213 C CA . GLY A 1 289 ? -11.616 -17.314 -51.871 1.00 26.97 289 GLY A CA 1
ATOM 2214 C C . GLY A 1 289 ? -12.729 -16.326 -51.520 1.00 26.97 289 GLY A C 1
ATOM 2215 O O . GLY A 1 289 ? -12.996 -16.079 -50.352 1.00 26.97 289 GLY A O 1
ATOM 2216 N N . LEU A 1 290 ? -13.442 -15.825 -52.531 1.00 27.61 290 LEU A N 1
ATOM 2217 C CA . LEU A 1 290 ? -14.835 -15.395 -52.373 1.00 27.61 290 LEU A CA 1
ATOM 2218 C C . LEU A 1 290 ? -15.728 -16.637 -52.255 1.00 27.61 290 LEU A C 1
ATOM 2220 O O . LEU A 1 290 ? -15.739 -17.429 -53.195 1.00 27.61 290 LEU A O 1
ATOM 2224 N N . SER A 1 291 ? -16.526 -16.752 -51.187 1.00 26.38 291 SER A N 1
ATOM 2225 C CA . SER A 1 291 ? -17.938 -17.168 -51.281 1.00 26.38 291 SER A CA 1
ATOM 2226 C C . SER A 1 291 ? -18.666 -17.187 -49.931 1.00 26.38 291 SER A C 1
ATOM 2228 O O . SER A 1 291 ? -18.129 -17.665 -48.938 1.00 26.38 291 SER A O 1
ATOM 2230 N N . SER A 1 292 ? -19.940 -16.795 -50.027 1.00 27.31 292 SER A N 1
ATOM 2231 C CA . SER A 1 292 ? -21.123 -17.096 -49.206 1.00 27.31 292 SER A CA 1
ATOM 2232 C C . SER A 1 292 ? -21.461 -16.229 -47.987 1.00 27.31 292 SER A C 1
ATOM 2234 O O . SER A 1 292 ? -20.768 -16.201 -46.976 1.00 27.31 292 SER A O 1
ATOM 2236 N N . GLU A 1 293 ? -22.619 -15.591 -48.164 1.00 31.34 293 GLU A N 1
ATOM 2237 C CA . GLU A 1 293 ? -23.517 -14.879 -47.259 1.00 31.34 293 GLU A CA 1
ATOM 2238 C C . GLU A 1 293 ? -23.851 -15.627 -45.958 1.00 31.34 293 GLU A C 1
ATOM 2240 O O . GLU A 1 293 ? -24.003 -16.845 -45.969 1.00 31.34 293 GLU A O 1
ATOM 2245 N N . SER A 1 294 ? -24.133 -14.870 -44.889 1.00 26.97 294 SER A N 1
ATOM 2246 C CA . SER A 1 294 ? -25.417 -14.969 -44.170 1.00 26.97 294 SER A CA 1
ATOM 2247 C C . SER A 1 294 ? -25.533 -13.884 -43.094 1.00 26.97 294 SER A C 1
ATOM 2249 O O . SER A 1 294 ? -24.719 -13.819 -42.173 1.00 26.97 294 SER A O 1
ATOM 2251 N N . ASP A 1 295 ? -26.577 -13.069 -43.223 1.00 28.27 295 ASP A N 1
ATOM 2252 C CA . ASP A 1 295 ? -27.064 -12.086 -42.259 1.00 28.27 295 ASP A CA 1
ATOM 2253 C C . ASP A 1 295 ? -27.349 -12.673 -40.869 1.00 28.27 295 ASP A C 1
ATOM 2255 O O . ASP A 1 295 ? -27.886 -13.774 -40.735 1.00 28.27 295 ASP A O 1
ATOM 2259 N N . THR A 1 296 ? -27.119 -11.879 -39.821 1.00 28.88 296 THR A N 1
ATOM 2260 C CA . THR A 1 296 ? -27.998 -11.858 -38.637 1.00 28.88 296 THR A CA 1
ATOM 2261 C C . THR A 1 296 ? -27.793 -10.569 -37.837 1.00 28.88 296 THR A C 1
ATOM 2263 O O . THR A 1 296 ? -26.856 -10.427 -37.058 1.00 28.88 296 THR A O 1
ATOM 2266 N N . CYS A 1 297 ? -28.710 -9.616 -38.015 1.00 28.55 297 CYS A N 1
ATOM 2267 C CA . CYS A 1 297 ? -28.928 -8.501 -37.096 1.00 28.55 297 CYS A CA 1
ATOM 2268 C C . CYS A 1 297 ? -30.124 -8.820 -36.195 1.00 28.55 297 CYS A C 1
ATOM 2270 O O . CYS A 1 297 ? -31.191 -9.114 -36.724 1.00 28.55 297 CYS A O 1
ATOM 2272 N N . LEU A 1 298 ? -29.988 -8.673 -34.873 1.00 28.19 298 LEU A N 1
ATOM 2273 C CA . LEU A 1 298 ? -31.090 -8.418 -33.930 1.00 28.19 298 LEU A CA 1
ATOM 2274 C C . LEU A 1 298 ? -30.557 -7.623 -32.707 1.00 28.19 298 LEU A C 1
ATOM 2276 O O . LEU A 1 298 ? -29.348 -7.586 -32.489 1.00 28.19 298 LEU A O 1
ATOM 2280 N N . PRO A 1 299 ? -31.422 -6.899 -31.967 1.00 40.66 299 PRO A N 1
ATOM 2281 C CA . PRO A 1 299 ? -31.235 -5.478 -31.677 1.00 40.66 299 PRO A CA 1
ATOM 2282 C C . PRO A 1 299 ? -31.030 -5.189 -30.184 1.00 40.66 299 PRO A C 1
ATOM 2284 O O . PRO A 1 299 ? -31.529 -5.919 -29.331 1.00 40.66 299 PRO A O 1
ATOM 2287 N N . VAL A 1 300 ? -30.403 -4.057 -29.849 1.00 34.19 300 VAL A N 1
ATOM 2288 C CA . VAL A 1 300 ? -30.493 -3.496 -28.491 1.00 34.19 300 VAL A CA 1
ATOM 2289 C C . VAL A 1 300 ? -30.833 -2.015 -28.576 1.00 34.19 300 VAL A C 1
ATOM 2291 O O . VAL A 1 300 ? -30.017 -1.168 -28.932 1.00 34.19 300 VAL A O 1
ATOM 2294 N N . ALA A 1 301 ? -32.090 -1.728 -28.257 1.00 41.50 301 ALA A N 1
ATOM 2295 C CA . ALA A 1 301 ? -32.593 -0.400 -27.984 1.00 41.50 301 ALA A CA 1
ATOM 2296 C C . ALA A 1 301 ? -32.095 0.057 -26.604 1.00 41.50 301 ALA A C 1
ATOM 2298 O O . ALA A 1 301 ? -32.437 -0.558 -25.596 1.00 41.50 301 ALA A O 1
ATOM 2299 N N . ASN A 1 302 ? -31.326 1.147 -26.549 1.00 32.09 302 ASN A N 1
ATOM 2300 C CA . ASN A 1 302 ? -31.222 1.978 -25.349 1.00 32.09 302 ASN A CA 1
ATOM 2301 C C . ASN A 1 302 ? -30.795 3.414 -25.738 1.00 32.09 302 ASN A C 1
ATOM 2303 O O . ASN A 1 302 ? -29.705 3.586 -26.291 1.00 32.09 302 ASN A O 1
ATOM 2307 N N . PRO A 1 303 ? -31.604 4.464 -25.490 1.00 41.88 303 PRO A N 1
ATOM 2308 C CA . PRO A 1 303 ? -31.324 5.822 -25.974 1.00 41.88 303 PRO A CA 1
ATOM 2309 C C . PRO A 1 303 ? -30.206 6.566 -25.214 1.00 41.88 303 PRO A C 1
ATOM 2311 O O . PRO A 1 303 ? -29.969 7.739 -25.484 1.00 41.88 303 PRO A O 1
ATOM 2314 N N . PHE A 1 304 ? -29.467 5.907 -24.317 1.00 41.44 304 PHE A N 1
ATOM 2315 C CA . PHE A 1 304 ? -28.329 6.510 -23.606 1.00 41.44 304 PHE A CA 1
ATOM 2316 C C . PHE A 1 304 ? -26.982 6.423 -24.349 1.00 41.44 304 PHE A C 1
ATOM 2318 O O . PHE A 1 304 ? -26.066 7.179 -24.033 1.00 41.44 304 PHE A O 1
ATOM 2325 N N . CYS A 1 305 ? -26.845 5.577 -25.378 1.00 40.72 305 CYS A N 1
ATOM 2326 C CA . CYS A 1 305 ? -25.566 5.413 -26.090 1.00 40.72 305 CYS A CA 1
ATOM 2327 C C . CYS A 1 305 ? -25.259 6.511 -27.126 1.00 40.72 305 CYS A C 1
ATOM 2329 O O . CYS A 1 305 ? -24.117 6.630 -27.565 1.00 40.72 305 CYS A O 1
ATOM 2331 N N . ALA A 1 306 ? -26.230 7.347 -27.505 1.00 42.25 306 ALA A N 1
ATOM 2332 C CA . ALA A 1 306 ? -26.009 8.361 -28.540 1.00 42.25 306 ALA A CA 1
ATOM 2333 C C . ALA A 1 306 ? -25.072 9.502 -28.086 1.00 42.25 306 ALA A C 1
ATOM 2335 O O . ALA A 1 306 ? -24.358 10.069 -28.911 1.00 42.25 306 ALA A O 1
ATOM 2336 N N . LEU A 1 307 ? -25.007 9.805 -26.781 1.00 42.72 307 LEU A N 1
ATOM 2337 C CA . LEU A 1 307 ? -24.168 10.897 -26.271 1.00 42.72 307 LEU A CA 1
ATOM 2338 C C . LEU A 1 307 ? -22.693 10.488 -26.085 1.00 42.72 307 LEU A C 1
ATOM 2340 O O . LEU A 1 307 ? -21.801 11.323 -26.216 1.00 42.72 307 LEU A O 1
ATOM 2344 N N . GLN A 1 308 ? -22.416 9.201 -25.847 1.00 46.84 308 GLN A N 1
ATOM 2345 C CA . GLN A 1 308 ? -21.049 8.692 -25.663 1.00 46.84 308 GLN A CA 1
ATOM 2346 C C . GLN A 1 308 ? -20.340 8.324 -26.974 1.00 46.84 308 GLN A C 1
ATOM 2348 O O . GLN A 1 308 ? -19.113 8.350 -27.021 1.00 46.84 308 GLN A O 1
ATOM 2353 N N . VAL A 1 309 ? -21.072 8.068 -28.063 1.00 49.47 309 VAL A N 1
ATOM 2354 C CA . VAL A 1 309 ? -20.464 7.701 -29.358 1.00 49.47 309 VAL A CA 1
ATOM 2355 C C . VAL A 1 309 ? -20.108 8.923 -30.224 1.00 49.47 309 VAL A C 1
ATOM 2357 O O . VAL A 1 309 ? -19.277 8.811 -31.120 1.00 49.47 309 VAL A O 1
ATOM 2360 N N . MET A 1 310 ? -20.628 10.122 -29.928 1.00 44.72 310 MET A N 1
ATOM 2361 C CA . MET A 1 310 ? -20.274 11.340 -30.686 1.00 44.72 310 MET A CA 1
ATOM 2362 C C . MET A 1 310 ? -19.172 12.204 -30.045 1.00 44.72 310 MET A C 1
ATOM 2364 O O . MET A 1 310 ? -18.543 12.993 -30.748 1.00 44.72 310 MET A O 1
ATOM 2368 N N . GLY A 1 311 ? -18.885 12.054 -28.746 1.00 47.97 311 GLY A N 1
ATOM 2369 C CA . GLY A 1 311 ? -17.849 12.849 -28.064 1.00 47.97 311 GLY A CA 1
ATOM 2370 C C . GLY A 1 311 ? -16.418 12.353 -28.308 1.00 47.97 311 GLY A C 1
ATOM 2371 O O . GLY A 1 311 ? -15.493 13.147 -28.477 1.00 47.97 311 GLY A O 1
ATOM 2372 N N . VAL A 1 312 ? -16.237 11.034 -28.380 1.00 57.69 312 VAL A N 1
ATOM 2373 C CA . VAL A 1 312 ? -14.915 10.391 -28.480 1.00 57.69 312 VAL A CA 1
ATOM 2374 C C . VAL A 1 312 ? -14.213 10.667 -29.824 1.00 57.69 312 VAL A C 1
ATOM 2376 O O . VAL A 1 312 ? -13.024 10.996 -29.799 1.00 57.69 312 VAL A O 1
ATOM 2379 N N . PRO A 1 313 ? -14.896 10.667 -30.990 1.00 54.81 313 PRO A N 1
ATOM 2380 C CA . PRO A 1 313 ? -14.255 11.040 -32.253 1.00 54.81 313 PRO A CA 1
ATOM 2381 C C . PRO A 1 313 ? -13.852 12.522 -32.311 1.00 54.81 313 PRO A C 1
ATOM 2383 O O . PRO A 1 313 ? -12.823 12.858 -32.893 1.00 54.81 313 PRO A O 1
ATOM 2386 N N . GLY A 1 314 ? -14.629 13.417 -31.685 1.00 55.41 314 GLY A N 1
ATOM 2387 C CA . GLY A 1 314 ? -14.367 14.862 -31.692 1.00 55.41 314 GLY A CA 1
ATOM 2388 C C . GLY A 1 314 ? -13.131 15.255 -30.880 1.00 55.41 314 GLY A C 1
ATOM 2389 O O . GLY A 1 314 ? -12.319 16.064 -31.330 1.00 55.41 314 GLY A O 1
ATOM 2390 N N . VAL A 1 315 ? -12.943 14.628 -29.716 1.00 60.12 315 VAL A N 1
ATOM 2391 C CA . VAL A 1 315 ? -11.759 14.839 -28.870 1.00 60.12 315 VAL A CA 1
ATOM 2392 C C . VAL A 1 315 ? -10.501 14.295 -29.558 1.00 60.12 315 VAL A C 1
ATOM 2394 O O . VAL A 1 315 ? -9.485 14.986 -29.616 1.00 60.12 315 VAL A O 1
ATOM 2397 N N . LEU A 1 316 ? -10.576 13.113 -30.178 1.00 58.25 316 LEU A N 1
ATOM 2398 C CA . LEU A 1 316 ? -9.457 12.537 -30.935 1.00 58.25 316 LEU A CA 1
ATOM 2399 C C . LEU A 1 316 ? -9.112 13.348 -32.200 1.00 58.25 316 LEU A C 1
ATOM 2401 O O . LEU A 1 316 ? -7.933 13.500 -32.528 1.00 58.25 316 LEU A O 1
ATOM 2405 N N . ALA A 1 317 ? -10.102 13.946 -32.875 1.00 59.19 317 ALA A N 1
ATOM 2406 C CA . ALA A 1 317 ? -9.875 14.856 -34.002 1.00 59.19 317 ALA A CA 1
ATOM 2407 C C . ALA A 1 317 ? -9.166 16.160 -33.579 1.00 59.19 317 ALA A C 1
ATOM 2409 O O . ALA A 1 317 ? -8.281 16.640 -34.293 1.00 59.19 317 ALA A O 1
ATOM 2410 N N . LEU A 1 318 ? -9.483 16.698 -32.394 1.00 58.53 318 LEU A N 1
ATOM 2411 C CA . LEU A 1 318 ? -8.777 17.840 -31.797 1.00 58.53 318 LEU A CA 1
ATOM 2412 C C . LEU A 1 318 ? -7.307 17.509 -31.494 1.00 58.53 318 LEU A C 1
ATOM 2414 O O . LEU A 1 318 ? -6.422 18.304 -31.822 1.00 58.53 318 LEU A O 1
ATOM 2418 N N . PHE A 1 319 ? -7.025 16.319 -30.952 1.00 58.19 319 PHE A N 1
ATOM 2419 C CA . PHE A 1 319 ? -5.653 15.861 -30.694 1.00 58.19 319 PHE A CA 1
ATOM 2420 C C . PHE A 1 319 ? -4.864 15.561 -31.979 1.00 58.19 319 PHE A C 1
ATOM 2422 O O . PHE A 1 319 ? -3.673 15.862 -32.050 1.00 58.19 319 PHE A O 1
ATOM 2429 N N . SER A 1 320 ? -5.517 15.059 -33.031 1.00 54.28 320 SER A N 1
ATOM 2430 C CA . SER A 1 320 ? -4.892 14.885 -34.352 1.00 54.28 320 SER A CA 1
ATOM 2431 C C . SER A 1 320 ? -4.547 16.234 -35.011 1.00 54.28 320 SER A C 1
ATOM 2433 O O . SER A 1 320 ? -3.500 16.383 -35.646 1.00 54.28 320 SER A O 1
ATOM 2435 N N . SER A 1 321 ? -5.372 17.267 -34.790 1.00 54.53 321 SER A N 1
ATOM 2436 C CA . SER A 1 321 ? -5.156 18.614 -35.338 1.00 54.53 321 SER A CA 1
ATOM 2437 C C . SER A 1 321 ? -4.107 19.451 -34.583 1.00 54.53 321 SER A C 1
ATOM 2439 O O . SER A 1 321 ? -3.530 20.366 -35.181 1.00 54.53 321 SER A O 1
ATOM 2441 N N . GLN A 1 322 ? -3.800 19.134 -33.316 1.00 53.88 322 GLN A N 1
ATOM 2442 C CA . GLN A 1 322 ? -2.726 19.777 -32.530 1.00 53.88 322 GLN A CA 1
ATOM 2443 C C . GLN A 1 322 ? -1.350 19.659 -33.207 1.00 53.88 322 GLN A C 1
ATOM 2445 O O . GLN A 1 322 ? -0.536 20.574 -33.118 1.00 53.88 322 GLN A O 1
ATOM 2450 N N . ARG A 1 323 ? -1.104 18.579 -33.965 1.00 57.84 323 ARG A N 1
ATOM 2451 C CA . ARG A 1 323 ? 0.158 18.383 -34.701 1.00 57.84 323 ARG A CA 1
ATOM 2452 C C . ARG A 1 323 ? 0.309 19.278 -35.938 1.00 57.84 323 ARG A C 1
ATOM 2454 O O . ARG A 1 323 ? 1.423 19.418 -36.428 1.00 57.84 323 ARG A O 1
ATOM 2461 N N . LYS A 1 324 ? -0.781 19.861 -36.463 1.00 56.62 324 LYS A N 1
ATOM 2462 C CA . LYS A 1 324 ? -0.767 20.632 -37.725 1.00 56.62 324 LYS A CA 1
ATOM 2463 C C . LYS A 1 324 ? -0.953 22.142 -37.541 1.00 56.62 324 LYS A C 1
ATOM 2465 O O . LYS A 1 324 ? -0.385 22.892 -38.323 1.00 56.62 324 LYS A O 1
ATOM 2470 N N . ASN A 1 325 ? -1.724 22.599 -36.545 1.00 61.53 325 ASN A N 1
ATOM 2471 C CA . ASN A 1 325 ? -1.933 24.030 -36.255 1.00 61.53 325 ASN A CA 1
ATOM 2472 C C . ASN A 1 325 ? -2.255 24.269 -34.759 1.00 61.53 325 ASN A C 1
ATOM 2474 O O . ASN A 1 325 ? -3.430 24.344 -34.389 1.00 61.53 325 ASN A O 1
ATOM 2478 N N . PRO A 1 326 ? -1.243 24.426 -33.884 1.00 70.00 326 PRO A N 1
ATOM 2479 C CA . PRO A 1 326 ? -1.439 24.480 -32.427 1.00 70.00 326 PRO A CA 1
ATOM 2480 C C . PRO A 1 326 ? -2.166 25.748 -31.946 1.00 70.00 326 PRO A C 1
ATOM 2482 O O . PRO A 1 326 ? -2.903 25.716 -30.962 1.00 70.00 326 PRO A O 1
ATOM 2485 N N . VAL A 1 327 ? -2.022 26.867 -32.666 1.00 73.44 327 VAL A N 1
ATOM 2486 C CA . VAL A 1 327 ? -2.658 28.149 -32.307 1.00 73.44 327 VAL A CA 1
ATOM 2487 C C . VAL A 1 327 ? -4.183 28.059 -32.393 1.00 73.44 327 VAL A C 1
ATOM 2489 O O . VAL A 1 327 ? -4.878 28.495 -31.479 1.00 73.44 327 VAL A O 1
ATOM 2492 N N . LEU A 1 328 ? -4.712 27.449 -33.458 1.00 71.75 328 LEU A N 1
ATOM 2493 C CA . LEU A 1 328 ? -6.157 27.336 -33.669 1.00 71.75 328 LEU A CA 1
ATOM 2494 C C . LEU A 1 328 ? -6.814 26.446 -32.605 1.00 71.75 328 LEU A C 1
ATOM 2496 O O . LEU A 1 328 ? -7.893 26.767 -32.109 1.00 71.75 328 LEU A O 1
ATOM 2500 N N . VAL A 1 329 ? -6.149 25.351 -32.225 1.00 74.44 329 VAL A N 1
ATOM 2501 C CA . VAL A 1 329 ? -6.689 24.425 -31.224 1.00 74.44 329 VAL A CA 1
ATOM 2502 C C . VAL A 1 329 ? -6.695 25.056 -29.833 1.00 74.44 329 VAL A C 1
ATOM 2504 O O . VAL A 1 329 ? -7.690 24.947 -29.122 1.00 74.44 329 VAL A O 1
ATOM 2507 N N . ASN A 1 330 ? -5.644 25.789 -29.462 1.00 74.56 330 ASN A N 1
ATOM 2508 C CA . ASN A 1 330 ? -5.612 26.485 -28.176 1.00 74.56 330 ASN A CA 1
ATOM 2509 C C . ASN A 1 330 ? -6.693 27.574 -28.085 1.00 74.56 330 ASN A C 1
ATOM 2511 O O . ASN A 1 330 ? -7.331 27.709 -27.044 1.00 74.56 330 ASN A O 1
ATOM 2515 N N . VAL A 1 331 ? -6.973 28.294 -29.179 1.00 79.81 331 VAL A N 1
ATOM 2516 C CA . VAL A 1 331 ? -8.085 29.262 -29.235 1.00 79.81 331 VAL A CA 1
ATOM 2517 C C . VAL A 1 331 ? -9.442 28.572 -29.047 1.00 79.81 331 VAL A C 1
ATOM 2519 O O . VAL A 1 331 ? -10.278 29.076 -28.299 1.00 79.81 331 VAL A O 1
ATOM 2522 N N . LEU A 1 332 ? -9.656 27.402 -29.660 1.00 78.62 332 LEU A N 1
ATOM 2523 C CA . LEU A 1 332 ? -10.884 26.611 -29.489 1.00 78.62 332 LEU A CA 1
ATOM 2524 C C . LEU A 1 332 ? -11.056 26.086 -28.056 1.00 78.62 332 LEU A C 1
ATOM 2526 O O . LEU A 1 332 ? -12.158 26.155 -27.512 1.00 78.62 332 LEU A O 1
ATOM 2530 N N . ILE A 1 333 ? -9.978 25.611 -27.424 1.00 81.69 333 ILE A N 1
ATOM 2531 C CA . ILE A 1 333 ? -9.997 25.157 -26.025 1.00 81.69 333 ILE A CA 1
ATOM 2532 C C . ILE A 1 333 ? -10.353 26.323 -25.098 1.00 81.69 333 ILE A C 1
ATOM 2534 O O . ILE A 1 333 ? -11.248 26.195 -24.264 1.00 81.69 333 ILE A O 1
ATOM 2538 N N . VAL A 1 334 ? -9.711 27.482 -25.276 1.00 82.31 334 VAL A N 1
ATOM 2539 C CA . VAL A 1 334 ? -9.999 28.679 -24.475 1.00 82.31 334 VAL A CA 1
ATOM 2540 C C . VAL A 1 334 ? -11.446 29.139 -24.677 1.00 82.31 334 VAL A C 1
ATOM 2542 O O . VAL A 1 334 ? -12.133 29.409 -23.695 1.00 82.31 334 VAL A O 1
ATOM 2545 N N . ALA A 1 335 ? -11.953 29.158 -25.913 1.00 80.88 335 ALA A N 1
ATOM 2546 C CA . ALA A 1 335 ? -13.347 29.506 -26.193 1.00 80.88 335 ALA A CA 1
ATOM 2547 C C . ALA A 1 335 ? -14.341 28.535 -25.526 1.00 80.88 335 ALA A C 1
ATOM 2549 O O . ALA A 1 335 ? -15.352 28.972 -24.974 1.00 80.88 335 ALA A O 1
ATOM 2550 N N . SER A 1 336 ? -14.033 27.233 -25.512 1.00 85.44 336 SER A N 1
ATOM 2551 C CA . SER A 1 336 ? -14.845 26.225 -24.822 1.00 85.44 336 SER A CA 1
ATOM 2552 C C . SER A 1 336 ? -14.852 26.433 -23.307 1.00 85.44 336 SER A C 1
ATOM 2554 O O . SER A 1 336 ? -15.910 26.348 -22.690 1.00 85.44 336 SER A O 1
ATOM 2556 N N . ILE A 1 337 ? -13.701 26.739 -22.701 1.00 87.12 337 ILE A N 1
ATOM 2557 C CA . ILE A 1 337 ? -13.604 27.012 -21.260 1.00 87.12 337 ILE A CA 1
ATOM 2558 C C . ILE A 1 337 ? -14.411 28.264 -20.904 1.00 87.12 337 ILE A C 1
ATOM 2560 O O . ILE A 1 337 ? -15.191 28.241 -19.954 1.00 87.12 337 ILE A O 1
ATOM 2564 N N . VAL A 1 338 ? -14.289 29.336 -21.693 1.00 87.81 338 VAL A N 1
ATOM 2565 C CA . VAL A 1 338 ? -15.059 30.575 -21.494 1.00 87.81 338 VAL A CA 1
ATOM 2566 C C . VAL A 1 338 ? -16.564 30.314 -21.606 1.00 87.81 338 VAL A C 1
ATOM 2568 O O . VAL A 1 338 ? -17.333 30.825 -20.793 1.00 87.81 338 VAL A O 1
ATOM 2571 N N . SER A 1 339 ? -16.992 29.474 -22.552 1.00 91.31 339 SER A N 1
ATOM 2572 C CA . SER A 1 339 ? -18.396 29.069 -22.678 1.00 91.31 339 SER A CA 1
ATOM 2573 C C . SER A 1 339 ? -18.887 28.291 -21.452 1.00 91.31 339 SER A C 1
ATOM 2575 O O . SER A 1 339 ? -19.945 28.618 -20.915 1.00 91.31 339 SER A O 1
ATOM 2577 N N . CYS A 1 340 ? -18.102 27.334 -20.944 1.00 85.19 340 CYS A N 1
ATOM 2578 C CA . CYS A 1 340 ? -18.436 26.596 -19.722 1.00 85.19 340 CYS A CA 1
ATOM 2579 C C . CYS A 1 340 ? -18.557 27.523 -18.504 1.00 85.19 340 CYS A C 1
ATOM 2581 O O . CYS A 1 340 ? -19.502 27.403 -17.726 1.00 85.19 340 CYS A O 1
ATOM 2583 N N . VAL A 1 341 ? -17.638 28.481 -18.356 1.00 89.50 341 VAL A N 1
ATOM 2584 C CA . VAL A 1 341 ? -17.677 29.467 -17.266 1.00 89.50 341 VAL A CA 1
ATOM 2585 C C . VAL A 1 341 ? -18.915 30.360 -17.377 1.00 89.50 341 VAL A C 1
ATOM 2587 O O . VAL A 1 341 ? -19.589 30.585 -16.375 1.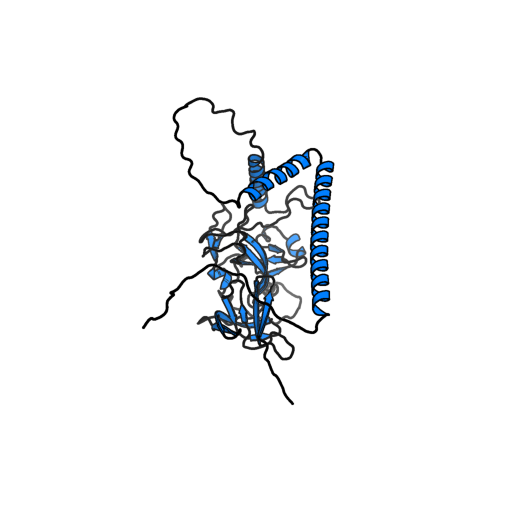00 89.50 341 VAL A O 1
ATOM 2590 N N . ALA A 1 342 ? -19.273 30.816 -18.581 1.00 87.12 342 ALA A N 1
ATOM 2591 C CA . ALA A 1 342 ? -20.483 31.609 -18.794 1.00 87.12 342 ALA A CA 1
ATOM 2592 C C . ALA A 1 342 ? -21.759 30.836 -18.412 1.00 87.12 342 ALA A C 1
ATOM 2594 O O . ALA A 1 342 ? -22.640 31.395 -17.762 1.00 87.12 342 ALA A O 1
ATOM 2595 N N . ILE A 1 343 ? -21.838 29.543 -18.745 1.00 89.50 343 ILE A N 1
ATOM 2596 C CA . ILE A 1 343 ? -22.966 28.680 -18.360 1.00 89.50 343 ILE A CA 1
ATOM 2597 C C . ILE A 1 343 ? -23.045 28.534 -16.835 1.00 89.50 343 ILE A C 1
ATOM 2599 O O . ILE A 1 343 ? -24.127 28.678 -16.269 1.00 89.50 343 ILE A O 1
ATOM 2603 N N . LEU A 1 344 ? -21.917 28.310 -16.152 1.00 87.81 344 LEU A N 1
ATOM 2604 C CA . LEU A 1 344 ? -21.888 28.229 -14.688 1.00 87.81 344 LEU A CA 1
ATOM 2605 C C . LEU A 1 344 ? -22.347 29.534 -14.030 1.00 87.81 344 LEU A C 1
ATOM 2607 O O . LEU A 1 344 ? -23.113 29.491 -13.070 1.00 87.81 344 LEU A O 1
ATOM 2611 N N . ILE A 1 345 ? -21.942 30.686 -14.569 1.00 89.31 345 ILE A N 1
ATOM 2612 C CA . ILE A 1 345 ? -22.398 31.995 -14.085 1.00 89.31 345 ILE A CA 1
ATOM 2613 C C . ILE A 1 345 ? -23.917 32.130 -14.245 1.00 89.31 345 ILE A C 1
ATOM 2615 O O . ILE A 1 345 ? -24.584 32.563 -13.309 1.00 89.31 345 ILE A O 1
ATOM 2619 N N . VAL A 1 346 ? -24.480 31.721 -15.387 1.00 89.06 346 VAL A N 1
ATOM 2620 C CA . VAL A 1 346 ? -25.936 31.751 -15.617 1.00 89.06 346 VAL A CA 1
ATOM 2621 C C . VAL A 1 346 ? -26.674 30.820 -14.653 1.00 89.06 346 VAL A C 1
ATOM 2623 O O . VAL A 1 346 ? -27.714 31.208 -14.123 1.00 89.06 346 VAL A O 1
ATOM 2626 N N . ILE A 1 347 ? -26.138 29.627 -14.374 1.00 87.94 347 ILE A N 1
ATOM 2627 C CA . ILE A 1 347 ? -26.722 28.689 -13.403 1.00 87.94 347 ILE A CA 1
ATOM 2628 C C . ILE A 1 347 ? -26.714 29.304 -12.002 1.00 87.94 347 ILE A C 1
ATOM 2630 O O . ILE A 1 347 ? -27.757 29.361 -11.361 1.00 87.94 347 ILE A O 1
ATOM 2634 N N . VAL A 1 348 ? -25.571 29.827 -11.547 1.00 88.75 348 VAL A N 1
ATOM 2635 C CA . VAL A 1 348 ? -25.453 30.469 -10.229 1.00 88.75 348 VAL A CA 1
ATOM 2636 C C . VAL A 1 348 ? -26.391 31.670 -10.119 1.00 88.75 348 VAL A C 1
ATOM 2638 O O . VAL A 1 348 ? -27.094 31.806 -9.122 1.00 88.75 348 VAL A O 1
ATOM 2641 N N . TYR A 1 349 ? -26.460 32.511 -11.152 1.00 85.12 349 TYR A N 1
ATOM 2642 C CA . TYR A 1 349 ? -27.363 33.661 -11.186 1.00 85.12 349 TYR A CA 1
ATOM 2643 C C . TYR A 1 349 ? -28.839 33.242 -11.141 1.00 85.12 349 TYR A C 1
ATOM 2645 O O . TYR A 1 349 ? -29.631 33.848 -10.419 1.00 85.12 349 TYR A O 1
ATOM 2653 N N . SER A 1 350 ? -29.207 32.174 -11.851 1.00 81.62 350 SER A N 1
ATOM 2654 C CA . SER A 1 350 ? -30.569 31.628 -11.834 1.00 81.62 350 SER A CA 1
ATOM 2655 C C . SER A 1 350 ? -30.925 31.071 -10.453 1.00 81.62 350 SER A C 1
ATOM 2657 O O . SER A 1 350 ? -31.999 31.364 -9.937 1.00 81.62 350 SER A O 1
ATOM 2659 N N . SER A 1 351 ? -30.003 30.347 -9.811 1.00 78.75 351 SER A N 1
ATOM 2660 C CA . SER A 1 351 ? -30.184 29.824 -8.450 1.00 78.75 351 SER A CA 1
ATOM 2661 C C . SER A 1 351 ? -30.298 30.936 -7.404 1.00 78.75 351 SER A C 1
ATOM 2663 O O . SER A 1 351 ? -31.109 30.842 -6.488 1.00 78.75 351 SER A O 1
ATOM 2665 N N . LEU A 1 352 ? -29.522 32.014 -7.549 1.00 75.81 352 LEU A N 1
ATOM 2666 C CA . LEU A 1 352 ? -29.621 33.190 -6.681 1.00 75.81 352 LEU A CA 1
ATOM 2667 C C . LEU A 1 352 ? -30.938 33.945 -6.888 1.00 75.81 352 LEU A C 1
ATOM 2669 O O . LEU A 1 352 ? -31.528 34.410 -5.918 1.00 75.81 352 LEU A O 1
ATOM 2673 N N . THR A 1 353 ? -31.419 34.035 -8.131 1.00 76.69 353 THR A N 1
ATOM 2674 C CA . THR A 1 353 ? -32.708 34.669 -8.449 1.00 76.69 353 THR A CA 1
ATOM 2675 C C . THR A 1 353 ? -33.883 33.861 -7.889 1.00 76.69 353 THR A C 1
ATOM 2677 O O . THR A 1 353 ? -34.833 34.448 -7.383 1.00 76.69 353 THR A O 1
ATOM 2680 N N . LEU A 1 354 ? -33.803 32.524 -7.915 1.00 69.38 354 LEU A N 1
ATOM 2681 C CA . LEU A 1 354 ? -34.801 31.645 -7.292 1.00 69.38 354 LEU A CA 1
ATOM 2682 C C . LEU A 1 354 ? -34.844 31.809 -5.764 1.00 69.38 354 LEU A C 1
ATOM 2684 O O . LEU A 1 354 ? -35.928 31.956 -5.211 1.00 69.38 354 LEU A O 1
ATOM 2688 N N . ASN A 1 355 ? -33.687 31.890 -5.098 1.00 65.06 355 ASN A N 1
ATOM 2689 C CA . ASN A 1 355 ? -33.629 32.147 -3.651 1.00 65.06 355 ASN A CA 1
ATOM 2690 C C . ASN A 1 355 ? -34.184 33.528 -3.263 1.00 65.06 355 ASN A C 1
ATOM 2692 O O . ASN A 1 355 ? -34.827 33.659 -2.228 1.00 65.06 355 ASN A O 1
ATOM 2696 N N . TYR A 1 356 ? -33.972 34.562 -4.085 1.00 59.56 356 TYR A N 1
ATOM 2697 C CA . TYR A 1 356 ? -34.551 35.889 -3.834 1.00 59.56 356 TYR A CA 1
ATOM 2698 C C . TYR A 1 356 ? -36.078 35.919 -4.007 1.00 59.56 356 TYR A C 1
ATOM 2700 O O . TYR A 1 356 ? -36.746 36.699 -3.332 1.00 59.56 356 TYR A O 1
ATOM 2708 N N . GLY A 1 357 ? -36.634 35.070 -4.878 1.00 55.94 357 GLY A N 1
ATOM 2709 C CA . GLY A 1 357 ? -38.083 34.930 -5.050 1.00 55.94 357 GLY A CA 1
ATOM 2710 C C . GLY A 1 357 ? -38.776 34.226 -3.879 1.00 55.94 357 GLY A C 1
ATOM 2711 O O . GLY A 1 357 ? -39.902 34.580 -3.543 1.00 55.94 357 GLY A O 1
ATOM 2712 N N . GLU A 1 358 ? -38.103 33.277 -3.218 1.00 54.44 358 GLU A N 1
ATOM 2713 C CA . GLU A 1 358 ? -38.649 32.594 -2.032 1.00 54.44 358 GLU A CA 1
ATOM 2714 C C . GLU A 1 358 ? -38.634 33.483 -0.771 1.00 54.44 358 GLU A C 1
ATOM 2716 O O . GLU A 1 358 ? -39.508 33.354 0.089 1.00 54.44 358 GLU A O 1
ATOM 2721 N N . GLU A 1 359 ? -37.699 34.434 -0.669 1.00 51.50 359 GLU A N 1
ATOM 2722 C CA . GLU A 1 359 ? -37.615 35.371 0.465 1.00 51.50 359 GLU A CA 1
ATOM 2723 C C . GLU A 1 359 ? -38.709 36.466 0.422 1.00 51.50 359 GLU A C 1
ATOM 2725 O O . GLU A 1 359 ? -39.159 36.921 1.477 1.00 51.50 359 GLU A O 1
ATOM 2730 N N . GLU A 1 360 ? -39.204 36.865 -0.761 1.00 50.47 360 GLU A N 1
ATOM 2731 C CA . GLU A 1 360 ? -40.316 37.831 -0.872 1.00 50.47 360 GLU A CA 1
ATOM 2732 C C . GLU A 1 360 ? -41.698 37.210 -0.578 1.00 50.47 360 GLU A C 1
ATOM 2734 O O . GLU A 1 360 ? -42.568 37.899 -0.033 1.00 50.47 360 GLU A O 1
ATOM 2739 N N . GLU A 1 361 ? -41.908 35.910 -0.830 1.00 46.91 361 GLU A N 1
ATOM 2740 C CA . GLU A 1 361 ? -43.168 35.235 -0.465 1.00 46.91 361 GLU A CA 1
ATOM 2741 C C . GLU A 1 361 ? -43.271 34.899 1.035 1.00 46.91 361 GLU A C 1
ATOM 2743 O O . GLU A 1 361 ? -44.380 34.804 1.567 1.00 46.91 361 GLU A O 1
ATOM 2748 N N . LEU A 1 362 ? -42.152 34.802 1.767 1.00 46.97 362 LEU A N 1
ATOM 2749 C CA . LEU A 1 362 ? -42.172 34.495 3.205 1.00 46.97 362 LEU A CA 1
ATOM 2750 C C . LEU A 1 362 ? -42.426 35.711 4.117 1.00 46.97 362 LEU A C 1
ATOM 2752 O O . LEU A 1 362 ? -42.685 35.534 5.310 1.00 46.97 362 LEU A O 1
ATOM 2756 N N . SER A 1 363 ? -42.375 36.939 3.585 1.00 42.56 363 SER A N 1
ATOM 2757 C CA . SER A 1 363 ? -42.506 38.169 4.387 1.00 42.56 363 SER A CA 1
ATOM 2758 C C . SER A 1 363 ? -43.899 38.818 4.359 1.00 42.56 363 SER A C 1
ATOM 2760 O O . SER A 1 363 ? -44.107 39.830 5.037 1.00 42.56 363 SER A O 1
ATOM 2762 N N . SER A 1 364 ? -44.875 38.278 3.624 1.00 36.34 364 SER A N 1
ATOM 2763 C CA . SER A 1 364 ? -46.238 38.830 3.614 1.00 36.34 364 SER A CA 1
ATOM 2764 C C . SER A 1 364 ? -47.317 37.778 3.878 1.00 36.34 364 SER A C 1
ATOM 2766 O O . SER A 1 364 ? -47.931 37.205 2.989 1.00 36.34 364 SER A O 1
ATOM 2768 N N . ALA A 1 365 ? -47.632 37.589 5.155 1.00 34.47 365 ALA A N 1
ATOM 2769 C CA . ALA A 1 365 ? -48.956 37.142 5.573 1.00 34.47 365 ALA A CA 1
ATOM 2770 C C . ALA A 1 365 ? -49.438 38.126 6.654 1.00 34.47 365 ALA A C 1
ATOM 2772 O O . ALA A 1 365 ? -48.648 38.464 7.540 1.00 34.47 365 ALA A O 1
ATOM 2773 N N . PRO A 1 366 ? -50.713 38.577 6.633 1.00 38.34 366 PRO A N 1
ATOM 2774 C CA . PRO A 1 366 ? -51.757 37.607 6.935 1.00 38.34 366 PRO A CA 1
ATOM 2775 C C . PRO A 1 366 ? -53.155 37.820 6.293 1.00 38.34 366 PRO A C 1
ATOM 2777 O O . PRO A 1 366 ? -53.581 38.916 5.948 1.00 38.34 366 PRO A O 1
ATOM 2780 N N . ILE A 1 367 ? -53.899 36.709 6.350 1.00 30.05 367 ILE A N 1
ATOM 2781 C CA . ILE A 1 367 ? -55.361 36.508 6.398 1.00 30.05 367 ILE A CA 1
ATOM 2782 C C . ILE A 1 367 ? -56.177 36.435 5.082 1.00 30.05 367 ILE A C 1
ATOM 2784 O O . ILE A 1 367 ? -56.398 37.418 4.389 1.00 30.05 367 ILE A O 1
ATOM 2788 N N . HIS A 1 368 ? -56.787 35.245 4.938 1.00 27.58 368 HIS A N 1
ATOM 2789 C CA . HIS A 1 368 ? -58.151 34.911 4.489 1.00 27.58 368 HIS A CA 1
ATOM 2790 C C . HIS A 1 368 ? -58.344 34.159 3.150 1.00 27.58 368 HIS A C 1
ATOM 2792 O O . HIS A 1 368 ? -58.219 34.712 2.070 1.00 27.58 368 HIS A O 1
ATOM 2798 N N . VAL A 1 369 ? -58.878 32.933 3.320 1.00 27.70 369 VAL A N 1
ATOM 2799 C CA . VAL A 1 369 ? -59.900 32.241 2.501 1.00 27.70 369 VAL A CA 1
ATOM 2800 C C . VAL A 1 369 ? -59.426 31.212 1.455 1.00 27.70 369 VAL A C 1
ATOM 2802 O O . VAL A 1 369 ? -58.961 31.542 0.378 1.00 27.70 369 VAL A O 1
ATOM 2805 N N . ILE A 1 370 ? -59.644 29.939 1.830 1.00 32.66 370 ILE A N 1
ATOM 2806 C CA . ILE A 1 370 ? -60.275 28.820 1.092 1.00 32.66 370 ILE A CA 1
ATOM 2807 C C . ILE A 1 370 ? -59.997 28.705 -0.421 1.00 32.66 370 ILE A C 1
ATOM 2809 O O . ILE A 1 370 ? -60.511 29.509 -1.186 1.00 32.66 370 ILE A O 1
ATOM 2813 N N . HIS A 1 371 ? -59.353 27.603 -0.837 1.00 29.06 371 HIS A N 1
ATOM 2814 C CA . HIS A 1 371 ? -59.841 26.583 -1.802 1.00 29.06 371 HIS A CA 1
ATOM 2815 C C . HIS A 1 371 ? -58.655 25.720 -2.292 1.00 29.06 371 HIS A C 1
ATOM 2817 O O . HIS A 1 371 ? -57.727 26.208 -2.916 1.00 29.06 371 HIS A O 1
ATOM 2823 N N . THR A 1 372 ? -58.533 24.483 -1.803 1.00 27.58 372 THR A N 1
ATOM 2824 C CA . THR A 1 372 ? -58.876 23.223 -2.502 1.00 27.58 372 THR A CA 1
ATOM 2825 C C . THR A 1 372 ? -57.884 22.729 -3.564 1.00 27.58 372 THR A C 1
ATOM 2827 O O . THR A 1 372 ? -57.771 23.305 -4.635 1.00 27.58 372 THR A O 1
ATOM 2830 N N . VAL A 1 373 ? -57.390 21.515 -3.280 1.00 29.73 373 VAL A N 1
ATOM 2831 C CA . VAL A 1 373 ? -57.295 20.355 -4.189 1.00 29.73 373 VAL A CA 1
ATOM 2832 C C . VAL A 1 373 ? -56.003 20.195 -5.002 1.00 29.73 373 VAL A C 1
ATOM 2834 O O . VAL A 1 373 ? -55.804 20.753 -6.074 1.00 29.73 373 VAL A O 1
ATOM 2837 N N . LEU A 1 374 ? -55.178 19.287 -4.462 1.00 28.78 374 LEU A N 1
ATOM 2838 C CA . LEU A 1 374 ? -54.360 18.306 -5.176 1.00 28.78 374 LEU A CA 1
ATOM 2839 C C . LEU A 1 374 ? -55.083 17.735 -6.406 1.00 28.78 374 LEU A C 1
ATOM 2841 O O . LEU A 1 374 ? -56.126 17.103 -6.268 1.00 28.78 374 LEU A O 1
ATOM 2845 N N . GLY A 1 375 ? -54.464 17.864 -7.576 1.00 27.84 375 GLY A N 1
ATOM 2846 C CA . GLY A 1 375 ? -54.793 17.098 -8.777 1.00 27.84 375 GLY A CA 1
ATOM 2847 C C . GLY A 1 375 ? -53.712 16.065 -9.080 1.00 27.84 375 GLY A C 1
ATOM 2848 O O . GLY A 1 375 ? -53.007 16.190 -10.074 1.00 27.84 375 GLY A O 1
ATOM 2849 N N . ALA A 1 376 ? -53.568 15.069 -8.205 1.00 28.48 376 ALA A N 1
ATOM 2850 C CA . ALA A 1 376 ? -53.021 13.769 -8.572 1.00 28.48 376 ALA A CA 1
ATOM 2851 C C . ALA A 1 376 ? -54.221 12.828 -8.726 1.00 28.48 376 ALA A C 1
ATOM 2853 O O . ALA A 1 376 ? -54.905 12.543 -7.746 1.00 28.48 376 ALA A O 1
ATOM 2854 N N . GLU A 1 377 ? -54.492 12.369 -9.944 1.00 30.67 377 GLU A N 1
ATOM 2855 C CA . GLU A 1 377 ? -55.440 11.287 -10.200 1.00 30.67 377 GLU A CA 1
ATOM 2856 C C . GLU A 1 377 ? -54.804 10.209 -11.077 1.00 30.67 377 GLU A C 1
ATOM 2858 O O . GLU A 1 377 ? -53.904 10.495 -11.865 1.00 30.67 377 GLU A O 1
ATOM 2863 N N . PHE A 1 378 ? -55.373 9.004 -10.929 1.00 27.39 378 PHE A N 1
ATOM 2864 C CA . PHE A 1 378 ? -55.036 7.666 -11.443 1.00 27.39 378 PHE A CA 1
ATOM 2865 C C . PHE A 1 378 ? -54.132 6.853 -10.498 1.00 27.39 378 PHE A C 1
ATOM 2867 O O . PHE A 1 378 ? -52.954 7.143 -10.362 1.00 27.39 378 PHE A O 1
ATOM 2874 N N . LEU A 1 379 ? -54.580 5.809 -9.783 1.00 28.48 379 LEU A N 1
ATOM 2875 C CA . LEU A 1 379 ? -55.710 4.864 -9.909 1.00 28.48 379 LEU A CA 1
ATOM 2876 C C . LEU A 1 379 ? -56.132 4.410 -8.488 1.00 28.48 379 LEU A C 1
ATOM 2878 O O . LEU A 1 379 ? -55.281 4.263 -7.619 1.00 28.48 379 LEU A O 1
ATOM 2882 N N . THR A 1 380 ? -57.395 4.126 -8.161 1.00 30.83 380 THR A N 1
ATOM 2883 C CA . THR A 1 380 ? -58.020 2.806 -8.383 1.00 30.83 380 THR A CA 1
ATOM 2884 C C . THR A 1 380 ? -59.478 2.823 -7.899 1.00 30.83 380 THR A C 1
ATOM 2886 O O . THR A 1 380 ? -59.808 3.392 -6.862 1.00 30.83 380 THR A O 1
ATOM 2889 N N . SER A 1 381 ? -60.353 2.174 -8.667 1.00 30.14 381 SER A N 1
ATOM 2890 C CA . SER A 1 381 ? -61.789 2.037 -8.422 1.00 30.14 381 SER A CA 1
ATOM 2891 C C . SER A 1 381 ? -62.120 0.995 -7.348 1.00 30.14 381 SER A C 1
ATOM 2893 O O . SER A 1 381 ? -61.644 -0.136 -7.461 1.00 30.14 381 SER A O 1
ATOM 2895 N N . GLN A 1 382 ? -63.066 1.285 -6.451 1.00 32.44 382 GLN A N 1
ATOM 2896 C CA . GLN A 1 382 ? -63.973 0.270 -5.900 1.00 32.44 382 GLN A CA 1
ATOM 2897 C C . GLN A 1 382 ? -65.349 0.873 -5.556 1.00 32.44 382 GLN A C 1
ATOM 2899 O O . GLN A 1 382 ? -65.474 1.732 -4.693 1.00 32.44 382 GLN A O 1
ATOM 2904 N N . ILE A 1 383 ? -66.352 0.321 -6.247 1.00 33.06 383 ILE A N 1
ATOM 2905 C CA . ILE A 1 383 ? -67.695 -0.052 -5.778 1.00 33.06 383 ILE A CA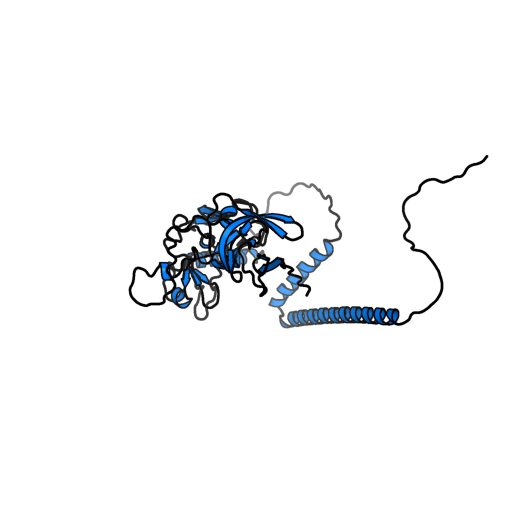 1
ATOM 2906 C C . ILE A 1 383 ? -68.643 1.079 -5.359 1.00 33.06 383 ILE A C 1
ATOM 2908 O O . ILE A 1 383 ? -68.593 1.631 -4.264 1.00 33.06 383 ILE A O 1
ATOM 2912 N N . GLY A 1 384 ? -69.611 1.318 -6.243 1.00 30.72 384 GLY A N 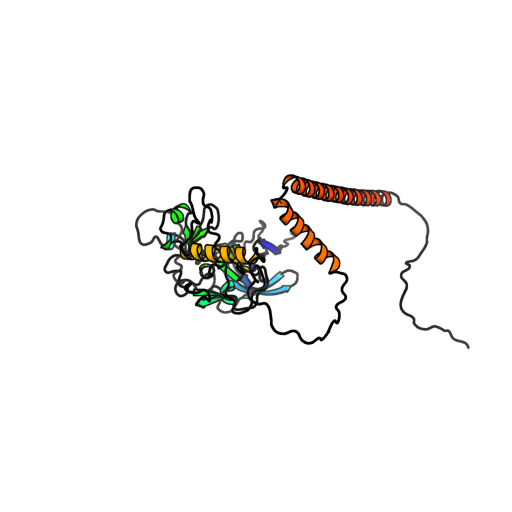1
ATOM 2913 C CA . GLY A 1 384 ? -70.814 2.077 -5.959 1.00 30.72 384 GLY A CA 1
ATOM 2914 C C . GLY A 1 384 ? -72.008 1.220 -5.530 1.00 30.72 384 GLY A C 1
ATOM 2915 O O . GLY A 1 384 ? -72.073 0.015 -5.758 1.00 30.72 384 GLY A O 1
ATOM 2916 N N . PHE A 1 385 ? -72.986 1.982 -5.038 1.00 29.72 385 PHE A N 1
ATOM 2917 C CA . PHE A 1 385 ? -74.435 1.778 -5.094 1.00 29.72 385 PHE A CA 1
ATOM 2918 C C . PHE A 1 385 ? -75.160 1.039 -3.955 1.00 29.72 385 PHE A C 1
ATOM 2920 O O . PHE A 1 385 ? -75.411 -0.157 -3.994 1.00 29.72 385 PHE A O 1
ATOM 2927 N N . GLN A 1 386 ? -75.537 1.865 -2.966 1.00 32.84 386 GLN A N 1
ATOM 2928 C CA . GLN A 1 386 ? -76.912 2.275 -2.596 1.00 32.84 386 GLN A CA 1
ATOM 2929 C C . GLN A 1 386 ? -78.036 1.216 -2.500 1.00 32.84 386 GLN A C 1
ATOM 2931 O O . GLN A 1 386 ? -78.267 0.465 -3.446 1.00 32.84 386 GLN A O 1
ATOM 2936 N N . PRO A 1 387 ? -78.855 1.277 -1.428 1.00 39.12 387 PRO A N 1
ATOM 2937 C CA . PRO A 1 387 ? -80.035 0.443 -1.251 1.00 39.12 387 PRO A CA 1
ATOM 2938 C C . PRO A 1 387 ? -81.341 1.131 -1.701 1.00 39.12 387 PRO A C 1
ATOM 2940 O O . PRO A 1 387 ? -81.533 2.338 -1.559 1.00 39.12 387 PRO A O 1
ATOM 2943 N N . ARG A 1 388 ? -82.278 0.310 -2.173 1.00 35.03 388 ARG A N 1
ATOM 2944 C CA . ARG A 1 388 ? -83.743 0.486 -2.181 1.00 35.03 388 ARG A CA 1
ATOM 2945 C C . ARG A 1 388 ? -84.277 -0.936 -1.970 1.00 35.03 388 ARG A C 1
ATOM 2947 O O . ARG A 1 388 ? -83.793 -1.831 -2.651 1.00 35.03 388 ARG A O 1
ATOM 2954 N N . THR A 1 389 ? -85.158 -1.266 -1.039 1.00 43.12 389 THR A N 1
ATOM 2955 C CA . THR A 1 389 ? -86.194 -0.568 -0.259 1.00 43.12 389 THR A CA 1
ATOM 2956 C C . THR A 1 389 ? -86.448 -1.379 1.002 1.00 43.12 389 THR A C 1
ATOM 2958 O O . THR A 1 389 ? -86.220 -2.609 0.926 1.00 43.12 389 THR A O 1
#

Foldseek 3Di:
DDDPPDQDWDWAADPLQKTKTDRADPVRFQADQFIWIGDNVNFWIWGGGDDRLAFAWTAIWTFDDQDPNRTDTHGDPPTDIAGAQLPQPEPVVVPVPDDDDDDDDPPPPNVDLDLDQDQQVVFWDKDADPPPPPGIFIWTQAWDFAFDFRWFQGAYWDFPVVVVVDDVVQCLQWDDLDNGTIGGQGPPSCDCVNHVNTCQSRHEADPPFQWEWDWDQDSHRGIGITTGGRGIDHRGGTGHYHRPFAQDPPPDDGTPDDPVVRVNVVVVVVVVVVVVDPPPPDDPDDDDDDDDDDDDDDDDDDVPVPVVVPPVVVVVVLVVCCVPDVVVSVVVVVVVVVVVVVVVVVVVVVVVVVVVVVVVVVPDDDDDDDDDDDPDDDDDDDDDDDDDD